Protein AF-D8SI33-F1 (afdb_monomer_lite)

Secondary structure (DSSP, 8-state):
-----------------------------EEEETTEEEEEEEE--SSPPPGGGSPPEEEEE-STT----EEEEEEEEESSSTT-EE-EEEEEEE---TTTS-TTTGGGEEEEEEEETTS-EEEEEEEEEESS-SEEEE-TTT--EEEEE-B--GGG---SSS---S-SEEE-----TTS-TTEEEEEE-GGGGT--SSTTSPPEEEEEEEEE-TT--EEEEEE---EEEEEGGG-SS-S-EEEEEEEESS-TTS-S-------SS------TTTHHHHTT---------------------------S-----------PPPP--HHHHHHHHS-HHHHHHHHHH-TTHHHHHHHHHHHHHHHHHHHHHHHHTS--PPPPPPP----

Foldseek 3Di:
DDDDDDDDDDDPPPPPPPPPPPDPQDDQDFDDDDNFTKTKAFAPDDPDPPLVPFDEFEAEAEPDPDFAKAKEFEFEAAPVPPDDTFAWQAKAWDQQDCLRDPPQQRLQKTWIWTATPVRFIKIKMKGKWFSDFPDWDQDPPPSTIMTMTGTQGLVQFQPPPDRDDGRQKDWDDDDDDVDHRNITIITGHPSQQRRAPDPPDQTKIKIWMWIAHPLRRTFRIHIFRIYGYYYCVPDPDGHGYGYTYIHTYDDSVPDDDDDDDDDPDPPPDPPDPPVVVPPPDDDDDDDDDDDDDDDDDDDDDDPDDPPDDPDDDDDDPDPDLDDQDQPVVVCVVDPPVVVVVVCVVPVCVVVVSSVVSVVVSVVVVVVVVVVVPDPDDPDPPDDDDDD

Radius of gyration: 31.78 Å; chains: 1; bounding box: 147×67×80 Å

pLDDT: mean 70.42, std 22.47, range [24.36, 97.44]

Sequence (387 aa):
MEELGDGDGELGAGDGGNSPIIDPLVQCESRILDDEAEVCCCVATGLPRAIKEQPEARAYKLGKHKCSYNRVKLIIRDALSSSAKLKISETVQIPVGPADVDDRLRESCLKFQVRFTQGNRIDLFILLVYSSPIEDYQEKSTQQQSYKWIPVTRSKCKNSKNPCKGPVLRGLQRFGTQKSPRNLYVAIDEASTHVCPVKGEASTFRFLLAAYDDQRLLLGSTVSSPIRVFCNNDTPLGAASLKIKCDIKGGLQAREKQKRTRTPFADLTNTSEWIKKCSKTTGSCQAKTALPDRVEAPSDDRELRDHVEQQDREPEKSLQRPRFEPFEQLQSLFSPIQIDYLQKQNPDFLYNFVRYSRELYNMYYRDTAKEITRPTAKRPSIPKTEL

Organism: Selaginella moellendorffii (NCBI:txid88036)

Structure (mmCIF, N/CA/C/O backbone):
data_AF-D8SI33-F1
#
_entry.id   AF-D8SI33-F1
#
loop_
_atom_site.group_PDB
_atom_site.id
_atom_site.type_symbol
_atom_site.label_atom_id
_atom_site.label_alt_id
_atom_site.label_comp_id
_atom_site.label_asym_id
_atom_site.label_entity_id
_atom_site.label_seq_id
_atom_site.pdbx_PDB_ins_code
_atom_site.Cartn_x
_atom_site.Cartn_y
_atom_site.Cartn_z
_atom_site.occupancy
_atom_site.B_iso_or_equiv
_atom_site.auth_seq_id
_atom_site.auth_comp_id
_atom_site.auth_asym_id
_atom_site.auth_atom_id
_atom_site.pdbx_PDB_model_num
ATOM 1 N N . MET A 1 1 ? -88.339 17.184 0.937 1.00 36.69 1 MET A N 1
ATOM 2 C CA . MET A 1 1 ? -87.855 17.673 -0.366 1.00 36.69 1 MET A CA 1
ATOM 3 C C . MET A 1 1 ? -86.359 17.504 -0.316 1.00 36.69 1 MET A C 1
ATOM 5 O O . MET A 1 1 ? -85.745 18.144 0.523 1.00 36.69 1 MET A O 1
ATOM 9 N N . GLU A 1 2 ? -85.913 16.331 -0.764 1.00 41.50 2 GLU A N 1
ATOM 10 C CA . GLU A 1 2 ? -85.259 16.136 -2.081 1.00 41.50 2 GLU A CA 1
ATOM 11 C C . GLU A 1 2 ? -83.771 16.497 -1.940 1.00 41.50 2 GLU A C 1
ATOM 13 O O . GLU A 1 2 ? -83.455 17.548 -1.406 1.00 41.50 2 GLU A O 1
ATOM 18 N N . GLU A 1 3 ? -82.785 15.695 -2.312 1.00 48.75 3 GLU A N 1
ATOM 19 C CA . GLU A 1 3 ? -82.727 14.379 -2.938 1.00 48.75 3 GLU A CA 1
ATOM 20 C C . GLU A 1 3 ? -81.323 13.803 -2.670 1.00 48.75 3 GLU A C 1
ATOM 22 O O . GLU A 1 3 ? -80.408 14.506 -2.238 1.00 48.75 3 GLU A O 1
ATOM 27 N N . LEU A 1 4 ? -81.203 12.500 -2.905 1.00 53.31 4 LEU A N 1
ATOM 28 C CA . LEU A 1 4 ? -79.987 11.693 -2.887 1.00 53.31 4 LEU A CA 1
ATOM 29 C C . LEU A 1 4 ? -78.994 12.131 -3.977 1.00 53.31 4 LEU A C 1
ATOM 31 O O . LEU A 1 4 ? -79.394 12.611 -5.033 1.00 53.31 4 LEU A O 1
ATOM 35 N N . GLY A 1 5 ? -77.705 11.880 -3.749 1.00 44.31 5 GLY A N 1
ATOM 36 C CA . GLY A 1 5 ? -76.662 12.051 -4.756 1.00 44.31 5 GLY A CA 1
ATOM 37 C C . GLY A 1 5 ? -75.422 11.236 -4.416 1.00 44.31 5 GLY A C 1
ATOM 38 O O . GLY A 1 5 ? -74.460 11.775 -3.873 1.00 44.31 5 GLY A O 1
ATOM 39 N N . ASP A 1 6 ? -75.494 9.938 -4.714 1.00 44.69 6 ASP A N 1
ATOM 40 C CA . ASP A 1 6 ? -74.359 9.020 -4.778 1.00 44.69 6 ASP A CA 1
ATOM 41 C C . ASP A 1 6 ? -73.343 9.494 -5.829 1.00 44.69 6 ASP A C 1
ATOM 43 O O . ASP A 1 6 ? -73.704 9.918 -6.929 1.00 44.69 6 ASP A O 1
ATOM 47 N N . GLY A 1 7 ? -72.060 9.419 -5.481 1.00 45.28 7 GLY A N 1
ATOM 48 C CA . GLY A 1 7 ? -70.946 9.778 -6.350 1.00 45.28 7 GLY A CA 1
ATOM 49 C C . GLY A 1 7 ? -69.745 8.897 -6.049 1.00 45.28 7 GLY A C 1
ATOM 50 O O . GLY A 1 7 ? -68.891 9.254 -5.238 1.00 45.28 7 GLY A O 1
ATOM 51 N N . ASP A 1 8 ? -69.721 7.739 -6.702 1.00 43.19 8 ASP A N 1
ATOM 52 C CA . ASP A 1 8 ? -68.629 6.774 -6.710 1.00 43.19 8 ASP A CA 1
ATOM 53 C C . ASP A 1 8 ? -67.337 7.418 -7.240 1.00 43.19 8 ASP A C 1
ATOM 55 O O . ASP A 1 8 ? -67.248 7.825 -8.399 1.00 43.19 8 ASP A O 1
ATOM 59 N N . GLY A 1 9 ? -66.323 7.517 -6.377 1.00 41.41 9 GLY A N 1
ATOM 60 C CA . GLY A 1 9 ? -64.979 7.983 -6.715 1.00 41.41 9 GLY A CA 1
ATOM 61 C C . GLY A 1 9 ? -63.957 6.894 -6.416 1.00 41.41 9 GLY A C 1
ATOM 62 O O . GLY A 1 9 ? -63.689 6.589 -5.257 1.00 41.41 9 GLY A O 1
ATOM 63 N N . GLU A 1 10 ? -63.428 6.305 -7.484 1.00 40.69 10 GLU A N 1
ATOM 64 C CA . GLU A 1 10 ? -62.481 5.193 -7.536 1.00 40.69 10 GLU A CA 1
ATOM 65 C C . GLU A 1 10 ? -61.379 5.210 -6.461 1.00 40.69 10 GLU A C 1
ATOM 67 O O . GLU A 1 10 ? -60.611 6.163 -6.304 1.00 40.69 10 GLU A O 1
ATOM 72 N N . LEU A 1 11 ? -61.230 4.061 -5.797 1.00 40.38 11 LEU A N 1
ATOM 73 C CA . LEU A 1 11 ? -60.036 3.673 -5.055 1.00 40.38 11 LEU A CA 1
ATOM 74 C C . LEU A 1 11 ? -58.871 3.491 -6.037 1.00 40.38 11 LEU A C 1
ATOM 76 O O . LEU A 1 11 ? -58.608 2.393 -6.528 1.00 40.38 11 LEU A O 1
ATOM 80 N N . GLY A 1 12 ? -58.149 4.576 -6.303 1.00 35.72 12 GLY A N 1
ATOM 81 C CA . GLY A 1 12 ? -56.822 4.514 -6.894 1.00 35.72 12 GLY A CA 1
ATOM 82 C C . GLY A 1 12 ? -55.883 3.774 -5.946 1.00 35.72 12 GLY A C 1
ATOM 83 O O . GLY A 1 12 ? -55.396 4.343 -4.969 1.00 35.72 12 GLY A O 1
ATOM 84 N N . ALA A 1 13 ? -55.637 2.496 -6.235 1.00 40.00 13 ALA A N 1
ATOM 85 C CA . ALA A 1 13 ? -54.530 1.736 -5.683 1.00 40.00 13 ALA A CA 1
ATOM 86 C C . ALA A 1 13 ? -53.227 2.463 -6.045 1.00 40.00 13 ALA A C 1
ATOM 88 O O . ALA A 1 13 ? -52.686 2.309 -7.138 1.00 40.00 13 ALA A O 1
ATOM 89 N N . GLY A 1 14 ? -52.752 3.307 -5.129 1.00 34.03 14 GLY A N 1
ATOM 90 C CA . GLY A 1 14 ? -51.400 3.834 -5.156 1.00 34.03 14 GLY A CA 1
ATOM 91 C C . GLY A 1 14 ? -50.456 2.664 -4.950 1.00 34.03 14 GLY A C 1
ATOM 92 O O . GLY A 1 14 ? -50.186 2.283 -3.813 1.00 34.03 14 GLY A O 1
ATOM 93 N N . ASP A 1 15 ? -50.032 2.071 -6.063 1.00 35.94 15 ASP A N 1
ATOM 94 C CA . ASP A 1 15 ? -48.964 1.092 -6.136 1.00 35.94 15 ASP A CA 1
ATOM 95 C C . ASP A 1 15 ? -47.768 1.681 -5.389 1.00 35.94 15 ASP A C 1
ATOM 97 O O . ASP A 1 15 ? -47.130 2.649 -5.818 1.00 35.94 15 ASP A O 1
ATOM 101 N N . GLY A 1 16 ? -47.559 1.157 -4.181 1.00 37.44 16 GLY A N 1
ATOM 102 C CA . GLY A 1 16 ? -46.404 1.427 -3.360 1.00 37.44 16 GLY A CA 1
ATOM 103 C C . GLY A 1 16 ? -45.213 0.882 -4.113 1.00 37.44 16 GLY A C 1
ATOM 104 O O . GLY A 1 16 ? -44.809 -0.258 -3.894 1.00 37.44 16 GLY A O 1
ATOM 105 N N . GLY A 1 17 ? -44.682 1.713 -5.010 1.00 30.55 17 GLY A N 1
ATOM 106 C CA . GLY A 1 17 ? -43.427 1.514 -5.695 1.00 30.55 17 GLY A CA 1
ATOM 107 C C . GLY A 1 17 ? -42.336 1.386 -4.649 1.00 30.55 17 GLY A C 1
ATOM 108 O O . GLY A 1 17 ? -41.652 2.353 -4.310 1.00 30.55 17 GLY A O 1
ATOM 109 N N . ASN A 1 18 ? -42.181 0.163 -4.145 1.00 35.03 18 ASN A N 1
ATOM 110 C CA . ASN A 1 18 ? -40.953 -0.373 -3.607 1.00 35.03 18 ASN A CA 1
ATOM 111 C C . ASN A 1 18 ? -39.936 -0.214 -4.730 1.00 35.03 18 ASN A C 1
ATOM 113 O O . ASN A 1 18 ? -39.708 -1.117 -5.534 1.00 35.03 18 ASN A O 1
ATOM 117 N N . SER A 1 19 ? -39.356 0.982 -4.809 1.00 27.83 19 SER A N 1
ATOM 118 C CA . SER A 1 19 ? -38.106 1.186 -5.506 1.00 27.83 19 SER A CA 1
ATOM 119 C C . SER A 1 19 ? -37.176 0.136 -4.916 1.00 27.83 19 SER A C 1
ATOM 121 O O . SER A 1 19 ? -36.944 0.169 -3.701 1.00 27.83 19 SER A O 1
ATOM 123 N N . PRO A 1 20 ? -36.707 -0.848 -5.700 1.00 29.36 20 PRO A N 1
ATOM 124 C CA . PRO A 1 20 ? -35.723 -1.766 -5.182 1.00 29.36 20 PRO A CA 1
ATOM 125 C C . PRO A 1 20 ? -34.568 -0.889 -4.710 1.00 29.36 20 PRO A C 1
ATOM 127 O O . PRO A 1 20 ? -34.072 -0.042 -5.453 1.00 29.36 20 PRO A O 1
ATOM 130 N N . ILE A 1 21 ? -34.191 -1.036 -3.444 1.00 28.52 21 ILE A N 1
ATOM 131 C CA . ILE A 1 21 ? -32.909 -0.552 -2.955 1.00 28.52 21 ILE A CA 1
ATOM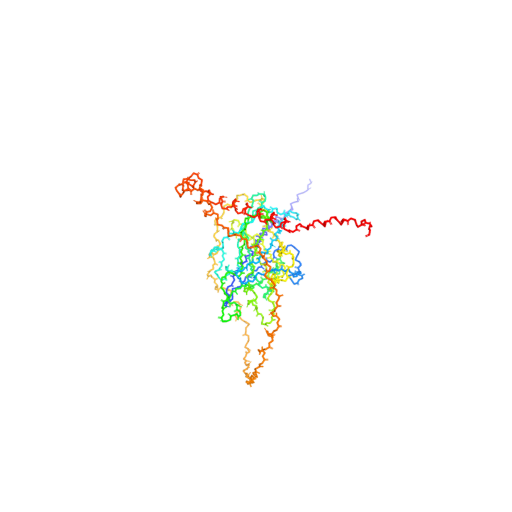 132 C C . ILE A 1 21 ? -31.887 -1.336 -3.780 1.00 28.52 21 ILE A C 1
ATOM 134 O O . ILE A 1 21 ? -31.572 -2.484 -3.474 1.00 28.52 21 ILE A O 1
ATOM 138 N N . ILE A 1 22 ? -31.482 -0.761 -4.913 1.00 24.36 22 ILE A N 1
ATOM 139 C CA . ILE A 1 22 ? -30.443 -1.302 -5.776 1.00 24.36 22 ILE A CA 1
ATOM 140 C C . ILE A 1 22 ? -29.165 -1.167 -4.962 1.00 24.36 22 ILE A C 1
ATOM 142 O O . ILE A 1 22 ? -28.641 -0.070 -4.798 1.00 24.36 22 ILE A O 1
ATOM 146 N N . ASP A 1 23 ? -28.726 -2.284 -4.397 1.00 27.86 23 ASP A N 1
ATOM 147 C CA . ASP A 1 23 ? -27.480 -2.426 -3.657 1.00 27.86 23 ASP A CA 1
ATOM 148 C C . ASP A 1 23 ? -26.321 -2.349 -4.676 1.00 27.86 23 ASP A C 1
ATOM 150 O O . ASP A 1 23 ? -26.126 -3.301 -5.439 1.00 27.86 23 ASP A O 1
ATOM 154 N N . PRO A 1 24 ? -25.547 -1.246 -4.779 1.00 30.61 24 PRO A N 1
ATOM 155 C CA . PRO A 1 24 ? -24.446 -1.156 -5.727 1.00 30.61 24 PRO A CA 1
ATOM 156 C C . PRO A 1 24 ? -23.201 -1.752 -5.061 1.00 30.61 24 PRO A C 1
ATOM 158 O O . PRO A 1 24 ? -22.247 -1.051 -4.707 1.00 30.61 24 PRO A O 1
ATOM 161 N N . LEU A 1 25 ? -23.238 -3.066 -4.834 1.00 30.28 25 LEU A N 1
ATOM 162 C CA . LEU A 1 25 ? -22.103 -3.864 -4.376 1.00 30.28 25 LEU A CA 1
ATOM 163 C C . LEU A 1 25 ? -21.195 -4.155 -5.573 1.00 30.28 25 LEU A C 1
ATOM 165 O O . LEU A 1 25 ? -21.166 -5.260 -6.107 1.00 30.28 25 LEU A O 1
ATOM 169 N N . VAL A 1 26 ? -20.449 -3.141 -6.011 1.00 38.56 26 VAL A N 1
ATOM 170 C CA . VAL A 1 26 ? -19.412 -3.349 -7.021 1.00 38.56 26 VAL A CA 1
ATOM 171 C C . VAL A 1 26 ? -18.182 -3.931 -6.335 1.00 38.56 26 VAL A C 1
ATOM 173 O O . VAL A 1 26 ? -17.494 -3.250 -5.575 1.00 38.56 26 VAL A O 1
ATOM 176 N N . GLN A 1 27 ? -17.939 -5.216 -6.568 1.00 43.91 27 GLN A N 1
ATOM 177 C CA . GLN A 1 27 ? -16.746 -5.914 -6.105 1.00 43.91 27 GLN A CA 1
ATOM 178 C C . GLN A 1 27 ? -15.531 -5.459 -6.931 1.00 43.91 27 GLN A C 1
ATOM 180 O O . GLN A 1 27 ? -15.631 -5.238 -8.138 1.00 43.91 27 GLN A O 1
ATOM 185 N N . CYS A 1 28 ? -14.363 -5.326 -6.297 1.00 40.28 28 CYS A N 1
ATOM 186 C CA . CYS A 1 28 ? -13.104 -5.324 -7.040 1.00 40.28 28 CYS A CA 1
ATOM 187 C C . CYS A 1 28 ? -12.873 -6.751 -7.554 1.00 40.28 28 CYS A C 1
ATOM 189 O O . CYS A 1 28 ? -12.329 -7.586 -6.835 1.00 40.28 28 CYS A O 1
ATOM 191 N N . GLU A 1 29 ? -13.332 -7.049 -8.766 1.00 46.03 29 GLU A N 1
ATOM 192 C CA . GLU A 1 29 ? -13.066 -8.331 -9.415 1.00 46.03 29 GLU A CA 1
ATOM 193 C C . GLU A 1 29 ? -11.641 -8.342 -9.984 1.00 46.03 29 GLU A C 1
ATOM 195 O O . GLU A 1 29 ? -11.238 -7.438 -10.722 1.00 46.03 29 GLU A O 1
ATOM 200 N N . SER A 1 30 ? -10.871 -9.380 -9.662 1.00 41.41 30 SER A N 1
ATOM 201 C CA . SER A 1 30 ? -9.701 -9.753 -10.455 1.00 41.41 30 SER A CA 1
ATOM 202 C C . SER A 1 30 ? -10.163 -10.658 -11.589 1.00 41.41 30 SER A C 1
ATOM 204 O O . SER A 1 30 ? -10.775 -11.697 -11.327 1.00 41.41 30 SER A O 1
ATOM 206 N N . ARG A 1 31 ? -9.867 -10.290 -12.834 1.00 44.94 31 ARG A N 1
ATOM 207 C CA . ARG A 1 31 ? -10.081 -11.159 -13.996 1.00 44.94 31 ARG A CA 1
ATOM 208 C C . ARG A 1 31 ? -8.719 -11.572 -14.538 1.00 44.94 31 ARG A C 1
ATOM 210 O O . ARG A 1 31 ? -7.800 -10.760 -14.608 1.00 44.94 31 ARG A O 1
ATOM 217 N N . ILE A 1 32 ? -8.588 -12.851 -14.870 1.00 44.25 32 ILE A N 1
ATOM 218 C CA . ILE A 1 32 ? -7.414 -13.389 -15.553 1.00 44.25 32 ILE A CA 1
ATOM 219 C C . ILE A 1 32 ? -7.862 -13.636 -16.988 1.00 44.25 32 ILE A C 1
ATOM 221 O O . ILE A 1 32 ? -8.576 -14.600 -17.256 1.00 44.25 32 ILE A O 1
ATOM 225 N N . LEU A 1 33 ? -7.499 -12.726 -17.884 1.00 42.47 33 LEU A N 1
ATOM 226 C CA . LEU A 1 33 ? -7.623 -12.906 -19.325 1.00 42.47 33 LEU A CA 1
ATOM 227 C C . LEU A 1 33 ? -6.188 -12.915 -19.865 1.00 42.47 33 LEU A C 1
ATOM 229 O O . LEU A 1 33 ? -5.422 -12.022 -19.528 1.00 42.47 33 LEU A O 1
ATOM 233 N N . ASP A 1 34 ? -5.822 -13.957 -20.614 1.00 45.81 34 ASP A N 1
ATOM 234 C CA . ASP A 1 34 ? -4.558 -14.080 -21.359 1.00 45.81 34 ASP A CA 1
ATOM 235 C C . ASP A 1 34 ? -3.279 -13.686 -20.591 1.00 45.81 34 ASP A C 1
ATOM 237 O O . ASP A 1 34 ? -2.784 -12.578 -20.740 1.00 45.81 34 ASP A O 1
ATOM 241 N N . ASP A 1 35 ? -2.717 -14.597 -19.781 1.00 57.69 35 ASP A N 1
ATOM 242 C CA . ASP A 1 35 ? -1.429 -14.469 -19.052 1.00 57.69 35 ASP A CA 1
ATOM 243 C C . ASP A 1 35 ? -1.203 -13.212 -18.171 1.00 57.69 35 ASP A C 1
ATOM 245 O O . ASP A 1 35 ? -0.273 -13.188 -17.357 1.00 57.69 35 ASP A O 1
ATOM 249 N N . GLU A 1 36 ? -2.081 -12.210 -18.209 1.00 64.50 36 GLU A N 1
ATOM 250 C CA . GLU A 1 36 ? -2.004 -10.975 -17.444 1.00 64.50 36 GLU A CA 1
ATOM 251 C C . GLU A 1 36 ? -3.084 -10.964 -16.355 1.00 64.50 36 GLU A C 1
ATOM 253 O O . GLU A 1 36 ? -4.279 -11.116 -16.598 1.00 64.50 36 GLU A O 1
ATOM 258 N N . ALA A 1 37 ? -2.660 -10.812 -15.099 1.00 76.06 37 ALA A N 1
ATOM 259 C CA . ALA A 1 37 ? -3.598 -10.607 -14.004 1.00 76.06 37 ALA A CA 1
ATOM 260 C C . ALA A 1 37 ? -4.076 -9.151 -14.039 1.00 76.06 37 ALA A C 1
ATOM 262 O O . ALA A 1 37 ? -3.259 -8.240 -13.914 1.00 76.06 37 ALA A O 1
ATOM 263 N N . GLU A 1 38 ? -5.377 -8.921 -14.187 1.00 82.62 38 GLU A N 1
ATOM 264 C CA . GLU A 1 38 ? -5.967 -7.584 -14.257 1.00 82.62 38 GLU A CA 1
ATOM 265 C C . GLU A 1 38 ? -6.826 -7.326 -13.017 1.00 82.62 38 GLU A C 1
ATOM 267 O O . GLU A 1 38 ? -7.507 -8.222 -12.509 1.00 82.62 38 GLU A O 1
ATOM 272 N N . VAL A 1 39 ? -6.798 -6.090 -12.510 1.00 81.94 39 VAL A N 1
ATOM 273 C CA . VAL A 1 39 ? -7.562 -5.703 -11.316 1.00 81.94 39 VAL A CA 1
ATOM 274 C C . VAL A 1 39 ? -8.510 -4.563 -11.653 1.00 81.94 39 VAL A C 1
ATOM 276 O O . VAL A 1 39 ? -8.079 -3.463 -12.012 1.00 81.94 39 VAL A O 1
ATOM 279 N N . CYS A 1 40 ? -9.808 -4.806 -11.494 1.00 80.12 40 CYS A N 1
ATOM 280 C CA . CYS A 1 40 ? -10.830 -3.777 -11.628 1.00 80.12 40 CYS A CA 1
ATOM 281 C C . CYS A 1 40 ? -10.994 -3.025 -10.302 1.00 80.12 40 CYS A C 1
ATOM 283 O O . CYS A 1 40 ? -11.170 -3.631 -9.246 1.00 80.12 40 CYS A O 1
ATOM 285 N N . CYS A 1 41 ? -10.951 -1.693 -10.349 1.00 76.38 41 CYS A N 1
ATOM 286 C CA . CYS A 1 41 ? -11.211 -0.837 -9.198 1.00 76.38 41 CYS A CA 1
ATOM 287 C C . CYS A 1 41 ? -12.227 0.246 -9.534 1.00 76.38 41 CYS A C 1
ATOM 289 O O . CYS A 1 41 ? -11.981 1.125 -10.362 1.00 76.38 41 CYS A O 1
ATOM 291 N N . CYS A 1 42 ? -13.314 0.256 -8.777 1.00 69.44 42 CYS A N 1
ATOM 292 C CA . CYS A 1 42 ? -14.353 1.270 -8.875 1.00 69.44 42 CYS A CA 1
ATOM 293 C C . CYS A 1 42 ? -14.034 2.375 -7.877 1.00 69.44 42 CYS A C 1
ATOM 295 O O . CYS A 1 42 ? -14.260 2.192 -6.686 1.00 69.44 42 CYS A O 1
ATOM 297 N N . VAL A 1 43 ? -13.459 3.490 -8.325 1.00 67.00 43 VAL A N 1
ATOM 298 C CA . VAL A 1 43 ? -12.950 4.524 -7.414 1.00 67.00 43 VAL A CA 1
ATOM 299 C C . VAL A 1 43 ? -14.128 5.270 -6.789 1.00 67.00 43 VAL A C 1
ATOM 301 O O . VAL A 1 43 ? -14.835 6.009 -7.467 1.00 67.00 43 VAL A O 1
ATOM 304 N N . ALA A 1 44 ? -14.329 5.083 -5.484 1.00 61.12 44 ALA A N 1
ATOM 305 C CA . ALA A 1 44 ? -15.469 5.633 -4.747 1.00 61.12 44 ALA A CA 1
ATOM 306 C C . ALA A 1 44 ? -15.186 6.998 -4.085 1.00 61.12 44 ALA A C 1
ATOM 308 O O . ALA A 1 44 ? -15.954 7.443 -3.235 1.00 61.12 44 ALA A O 1
ATOM 309 N N . THR A 1 45 ? -14.076 7.664 -4.416 1.00 52.34 45 THR A N 1
ATOM 310 C CA . THR A 1 45 ? -13.674 8.898 -3.724 1.00 52.34 45 THR A CA 1
ATOM 311 C C . THR A 1 45 ? -14.575 10.077 -4.086 1.00 52.34 45 THR A C 1
ATOM 313 O O . THR A 1 45 ? -14.747 10.386 -5.266 1.00 52.34 45 THR A O 1
ATOM 316 N N . GLY A 1 46 ? -15.073 10.782 -3.071 1.00 46.75 46 GLY A N 1
ATOM 317 C CA . GLY A 1 46 ? -15.807 12.032 -3.214 1.00 46.75 46 GLY A CA 1
ATOM 318 C C . GLY A 1 46 ? -14.940 13.120 -3.852 1.00 46.75 46 GLY A C 1
ATOM 319 O O . GLY A 1 46 ? -13.810 13.360 -3.423 1.00 46.75 46 GLY A O 1
ATOM 320 N N . LEU A 1 47 ? -15.502 13.761 -4.883 1.00 47.44 47 LEU A N 1
ATOM 321 C CA . LEU A 1 47 ? -14.890 14.768 -5.763 1.00 47.44 47 LEU A CA 1
ATOM 322 C C . LEU A 1 47 ? -13.485 14.375 -6.269 1.00 47.44 47 LEU A C 1
ATOM 324 O O . LEU A 1 47 ? -12.465 14.765 -5.685 1.00 47.44 47 LEU A O 1
ATOM 328 N N . PRO A 1 48 ? -13.409 13.619 -7.378 1.00 46.34 48 PRO A N 1
ATOM 329 C CA . PRO A 1 48 ? -12.143 13.252 -7.983 1.00 46.34 48 PRO A CA 1
ATOM 330 C C . PRO A 1 48 ? -11.469 14.510 -8.538 1.00 46.34 48 PRO A C 1
ATOM 332 O O . PRO A 1 48 ? -12.004 15.177 -9.417 1.00 46.34 48 PRO A O 1
ATOM 335 N N . ARG A 1 49 ? -10.232 14.794 -8.114 1.00 54.53 49 ARG A N 1
ATOM 336 C CA . ARG A 1 49 ? -9.289 15.264 -9.138 1.00 54.53 49 ARG A CA 1
ATOM 337 C C . ARG A 1 49 ? -9.154 14.115 -10.113 1.00 54.53 49 ARG A C 1
ATOM 339 O O . ARG A 1 49 ? -8.954 12.983 -9.649 1.00 54.53 49 ARG A O 1
ATOM 346 N N . ALA A 1 50 ? -9.273 14.384 -11.410 1.00 61.53 50 ALA A N 1
ATOM 347 C CA . ALA A 1 50 ? -9.076 13.341 -12.401 1.00 61.53 50 ALA A CA 1
ATOM 348 C C . ALA A 1 50 ? -7.747 12.641 -12.090 1.00 61.53 50 ALA A C 1
ATOM 350 O O . ALA A 1 50 ? -6.768 13.287 -11.710 1.00 61.53 50 ALA A O 1
ATOM 351 N N . ILE A 1 51 ? -7.701 11.312 -12.196 1.00 71.56 51 ILE A N 1
ATOM 352 C CA . ILE A 1 51 ? -6.487 10.529 -11.907 1.00 71.56 51 ILE A CA 1
ATOM 353 C C . ILE A 1 51 ? -5.272 11.120 -12.642 1.00 71.56 51 ILE A C 1
ATOM 355 O O . ILE A 1 51 ? -4.169 11.163 -12.090 1.00 71.56 51 ILE A O 1
ATOM 359 N N . LYS A 1 52 ? -5.511 11.650 -13.847 1.00 70.38 52 LYS A N 1
ATOM 360 C CA . LYS A 1 52 ? -4.552 12.327 -14.727 1.00 70.38 52 LYS A CA 1
ATOM 361 C C . LYS A 1 52 ? -3.985 13.647 -14.163 1.00 70.38 52 LYS A C 1
ATOM 363 O O . LYS A 1 52 ? -2.890 14.031 -14.541 1.00 70.38 52 LYS A O 1
ATOM 368 N N . GLU A 1 53 ? -4.671 14.310 -13.234 1.00 72.62 53 GLU A N 1
ATOM 369 C CA . GLU A 1 53 ? -4.327 15.645 -12.703 1.00 72.62 53 GLU A CA 1
ATOM 370 C C . GLU A 1 53 ? -3.623 15.612 -11.336 1.00 72.62 53 GLU A C 1
ATOM 372 O O . GLU A 1 53 ? -3.310 16.650 -10.740 1.00 72.62 53 GLU A O 1
ATOM 377 N N . GLN A 1 54 ? -3.413 14.426 -10.766 1.00 78.56 54 GLN A N 1
ATOM 378 C CA . GLN A 1 54 ? -2.773 14.308 -9.461 1.00 78.56 54 GLN A CA 1
ATOM 379 C C . GLN A 1 54 ? -1.259 14.549 -9.579 1.00 78.56 54 GLN A C 1
ATOM 381 O O . GLN A 1 54 ? -0.612 13.911 -10.410 1.00 78.56 54 GLN A O 1
ATOM 386 N N . PRO A 1 55 ? -0.662 15.411 -8.731 1.00 84.56 55 PRO A N 1
ATOM 387 C CA . PRO A 1 55 ? 0.771 15.671 -8.784 1.00 84.56 55 PRO A CA 1
ATOM 388 C C . PRO A 1 55 ? 1.558 14.402 -8.454 1.00 84.56 55 PRO A C 1
ATOM 390 O O . PRO A 1 55 ? 1.160 13.637 -7.567 1.00 84.56 55 PRO A O 1
ATOM 393 N N . GLU A 1 56 ? 2.679 14.206 -9.148 1.00 87.81 56 GLU A N 1
ATOM 394 C CA . GLU A 1 56 ? 3.575 13.071 -8.934 1.00 87.81 56 GLU A CA 1
ATOM 395 C C . GLU A 1 56 ? 4.176 13.116 -7.518 1.00 87.81 56 GLU A C 1
ATOM 397 O O . GLU A 1 56 ? 4.741 14.118 -7.073 1.00 87.81 56 GLU A O 1
ATOM 402 N N . ALA A 1 57 ? 4.046 12.009 -6.798 1.00 88.12 57 ALA A N 1
ATOM 403 C CA . ALA A 1 57 ? 4.693 11.756 -5.528 1.00 88.12 57 ALA A CA 1
ATOM 404 C C . ALA A 1 57 ? 6.033 11.048 -5.755 1.00 88.12 57 ALA A C 1
ATOM 406 O O . ALA A 1 57 ? 6.196 10.231 -6.660 1.00 88.12 57 ALA A O 1
ATOM 407 N N . ARG A 1 58 ? 6.991 11.314 -4.870 1.00 87.94 58 ARG A N 1
ATOM 408 C CA . ARG A 1 58 ? 8.281 10.623 -4.876 1.00 87.94 58 ARG A CA 1
ATOM 409 C C . ARG A 1 58 ? 8.265 9.508 -3.847 1.00 87.94 58 ARG A C 1
ATOM 411 O O . ARG A 1 58 ? 7.860 9.731 -2.707 1.00 87.94 58 ARG A O 1
ATOM 418 N N . ALA A 1 59 ? 8.718 8.333 -4.249 1.00 87.56 59 ALA A N 1
ATOM 419 C CA . ALA A 1 59 ? 9.146 7.267 -3.361 1.00 87.56 59 ALA A CA 1
ATOM 420 C C . ALA A 1 59 ? 10.637 7.027 -3.580 1.00 87.56 59 ALA A C 1
ATOM 422 O O . ALA A 1 59 ? 11.190 7.374 -4.622 1.00 87.56 59 ALA A O 1
ATOM 423 N N . TYR A 1 60 ? 11.290 6.421 -2.603 1.00 85.00 60 TYR A N 1
ATOM 424 C CA . TYR A 1 60 ? 12.704 6.089 -2.716 1.00 85.00 60 TYR A CA 1
ATOM 425 C C . TYR A 1 60 ? 12.867 4.579 -2.791 1.00 85.00 60 TYR A C 1
ATOM 427 O O . TYR A 1 60 ? 11.957 3.847 -2.405 1.00 85.00 60 TYR A O 1
ATOM 435 N N . LYS A 1 61 ? 14.023 4.108 -3.245 1.00 81.56 61 LYS A N 1
ATOM 436 C CA . LYS A 1 61 ? 14.549 2.750 -3.065 1.00 81.56 61 LYS A CA 1
ATOM 437 C C . LYS A 1 61 ? 15.956 2.851 -2.486 1.00 81.56 61 LYS A C 1
ATOM 439 O O . LYS A 1 61 ? 16.678 3.803 -2.775 1.00 81.56 61 LYS A O 1
ATOM 444 N N . LEU A 1 62 ? 16.351 1.895 -1.653 1.00 69.69 62 LEU A N 1
ATOM 445 C CA . LEU A 1 62 ? 17.763 1.747 -1.293 1.00 69.69 62 LEU A CA 1
ATOM 446 C C . LEU A 1 62 ? 18.398 0.746 -2.268 1.00 69.69 62 LEU A C 1
ATOM 448 O O . LEU A 1 62 ? 17.685 -0.061 -2.858 1.00 69.69 62 LEU A O 1
ATOM 452 N N . GLY A 1 63 ? 19.716 0.835 -2.465 1.00 66.50 63 GLY A N 1
ATOM 453 C CA . GLY A 1 63 ? 20.449 -0.099 -3.327 1.00 66.50 63 GLY A CA 1
ATOM 454 C C . GLY A 1 63 ? 20.404 -1.546 -2.820 1.00 66.50 63 GLY A C 1
ATOM 455 O O . GLY A 1 63 ? 19.758 -1.843 -1.812 1.00 66.50 63 GLY A O 1
ATOM 456 N N . LYS A 1 64 ? 21.129 -2.439 -3.505 1.00 65.75 64 LYS A N 1
ATOM 457 C CA . LYS A 1 64 ? 21.093 -3.901 -3.310 1.00 65.75 64 LYS A CA 1
ATOM 458 C C . LYS A 1 64 ? 20.887 -4.330 -1.848 1.00 65.75 64 LYS A C 1
ATOM 460 O O . LYS A 1 64 ? 21.655 -3.972 -0.954 1.00 65.75 64 LYS A O 1
ATOM 465 N N . HIS A 1 65 ? 19.833 -5.121 -1.633 1.00 65.12 65 HIS A N 1
ATOM 466 C CA . HIS A 1 65 ? 19.406 -5.713 -0.352 1.00 65.12 65 HIS A CA 1
ATOM 467 C C . HIS A 1 65 ? 18.907 -4.748 0.729 1.00 65.12 65 HIS A C 1
ATOM 469 O O . HIS A 1 65 ? 18.504 -5.193 1.805 1.00 65.12 65 HIS A O 1
ATOM 475 N N . LYS A 1 66 ? 18.868 -3.442 0.467 1.00 70.62 66 LYS A N 1
ATOM 476 C CA . LYS A 1 66 ? 18.298 -2.460 1.386 1.00 70.62 66 LYS A CA 1
ATOM 477 C C . LYS A 1 66 ? 16.932 -2.014 0.868 1.00 70.62 66 LYS A C 1
ATOM 479 O O . LYS A 1 66 ? 16.687 -1.933 -0.327 1.00 70.62 66 LYS A O 1
ATOM 484 N N . CYS A 1 67 ? 16.022 -1.704 1.782 1.00 70.44 67 CYS A N 1
ATOM 485 C CA . CYS A 1 67 ? 14.682 -1.223 1.455 1.00 70.44 67 CYS A CA 1
ATOM 486 C C . CYS A 1 67 ? 14.489 0.179 2.024 1.00 70.44 67 CYS A C 1
ATOM 488 O O . CYS A 1 67 ? 14.671 0.396 3.225 1.00 70.44 67 CYS A O 1
ATOM 490 N N . SER A 1 68 ? 14.126 1.129 1.170 1.00 75.19 68 SER A N 1
ATOM 491 C CA . SER A 1 68 ? 13.701 2.453 1.618 1.00 75.19 68 SER A CA 1
ATOM 492 C C . SER A 1 68 ? 12.403 2.332 2.409 1.00 75.19 68 SER A C 1
ATOM 494 O O . SER A 1 68 ? 11.577 1.443 2.198 1.00 75.19 68 SER A O 1
ATOM 496 N N . TYR A 1 69 ? 12.223 3.246 3.347 1.00 81.75 69 TYR A N 1
ATOM 497 C CA . TYR A 1 69 ? 11.005 3.340 4.123 1.00 81.75 69 TYR A CA 1
ATOM 498 C C . TYR A 1 69 ? 10.184 4.491 3.549 1.00 81.75 69 TYR A C 1
ATOM 500 O O . TYR A 1 69 ? 10.556 5.653 3.680 1.00 81.75 69 TYR A O 1
ATOM 508 N N . ASN A 1 70 ? 9.066 4.171 2.907 1.00 89.12 70 ASN A N 1
ATOM 509 C CA . ASN A 1 70 ? 8.117 5.162 2.420 1.00 89.12 70 ASN A CA 1
ATOM 510 C C . ASN A 1 70 ? 6.942 5.196 3.400 1.00 89.12 70 ASN A C 1
ATOM 512 O O . ASN A 1 70 ? 6.299 4.179 3.665 1.00 89.12 70 ASN A O 1
ATOM 516 N N . ARG A 1 71 ? 6.699 6.362 3.998 1.00 91.75 71 ARG A N 1
ATOM 517 C CA . ARG A 1 71 ? 5.587 6.586 4.923 1.00 91.75 71 ARG A CA 1
ATOM 518 C C . ARG A 1 71 ? 4.334 6.892 4.116 1.00 91.75 71 ARG A C 1
ATOM 520 O O . ARG A 1 71 ? 4.317 7.865 3.369 1.00 91.75 71 ARG A O 1
ATOM 527 N N . VAL A 1 72 ? 3.266 6.138 4.332 1.00 93.69 72 VAL A N 1
ATOM 528 C CA . VAL A 1 72 ? 1.947 6.397 3.750 1.00 93.69 72 VAL A CA 1
ATOM 529 C C . VAL A 1 72 ? 1.004 6.832 4.865 1.00 93.69 72 VAL A C 1
ATOM 531 O O . VAL A 1 72 ? 0.661 6.066 5.764 1.00 93.69 72 VAL A O 1
ATOM 534 N N . LYS A 1 73 ? 0.597 8.099 4.819 1.00 94.12 73 LYS A N 1
ATOM 535 C CA . LYS A 1 73 ? -0.395 8.670 5.724 1.00 94.12 73 LYS A CA 1
ATOM 536 C C . LYS A 1 73 ? -1.787 8.446 5.147 1.00 94.12 73 LYS A C 1
ATOM 538 O O . LYS A 1 73 ? -2.124 9.018 4.109 1.00 94.12 73 LYS A O 1
ATOM 543 N N . LEU A 1 74 ? -2.591 7.661 5.851 1.00 93.50 74 LEU A N 1
ATOM 544 C CA . LEU A 1 74 ? -3.987 7.429 5.507 1.00 93.50 74 LEU A CA 1
ATOM 545 C C . LEU A 1 74 ? -4.881 8.545 6.050 1.00 93.50 74 LEU A C 1
ATOM 547 O O . LEU A 1 74 ? -4.693 9.040 7.164 1.00 93.50 74 LEU A O 1
ATOM 551 N N . ILE A 1 75 ? -5.865 8.935 5.250 1.00 92.56 75 ILE A N 1
ATOM 552 C CA . ILE A 1 75 ? -6.963 9.811 5.647 1.00 92.56 75 ILE A CA 1
ATOM 553 C C . ILE A 1 75 ? -8.243 9.092 5.245 1.00 92.56 75 ILE A C 1
ATOM 555 O O . ILE A 1 75 ? -8.583 9.069 4.066 1.00 92.56 75 ILE A O 1
ATOM 559 N N . ILE A 1 76 ? -8.921 8.501 6.225 1.00 91.12 76 ILE A N 1
ATOM 560 C CA . ILE A 1 76 ? -10.172 7.780 6.002 1.00 91.12 76 ILE A CA 1
ATOM 561 C C . ILE A 1 76 ? -11.329 8.681 6.426 1.00 91.12 76 ILE A C 1
ATOM 563 O O . ILE A 1 76 ? -11.292 9.275 7.512 1.00 91.12 76 ILE A O 1
ATOM 567 N N . ARG A 1 77 ? -12.325 8.824 5.557 1.00 89.56 77 ARG A N 1
ATOM 568 C CA . ARG A 1 77 ? -13.560 9.561 5.838 1.00 89.56 77 ARG A CA 1
ATOM 569 C C . ARG A 1 77 ? -14.744 8.630 5.676 1.00 89.56 77 ARG A C 1
ATOM 571 O O . ARG A 1 77 ? -14.731 7.765 4.809 1.00 89.56 77 ARG A O 1
ATOM 578 N N . ASP A 1 78 ? -15.751 8.839 6.499 1.00 86.75 78 ASP A N 1
ATOM 579 C CA . ASP A 1 78 ? -17.055 8.227 6.294 1.00 86.75 78 ASP A CA 1
ATOM 580 C C . ASP A 1 78 ? -17.809 9.038 5.231 1.00 86.75 78 ASP A C 1
ATOM 582 O O . ASP A 1 78 ? -17.987 10.245 5.387 1.00 86.75 78 ASP A O 1
ATOM 586 N N . ALA A 1 79 ? -18.208 8.398 4.133 1.00 78.31 79 ALA A N 1
ATOM 587 C CA . ALA A 1 79 ? -18.919 9.052 3.038 1.00 78.31 79 ALA A CA 1
ATOM 588 C C . ALA A 1 79 ? -20.317 9.545 3.453 1.00 78.31 79 ALA A C 1
ATOM 590 O O . ALA A 1 79 ? -20.820 10.503 2.869 1.00 78.31 79 ALA A O 1
ATOM 591 N N . LEU A 1 80 ? -20.933 8.923 4.467 1.00 73.75 80 LEU A N 1
ATOM 592 C CA . LEU A 1 80 ? -22.251 9.312 4.983 1.00 73.75 80 LEU A CA 1
ATOM 593 C C . LEU A 1 80 ? -22.158 10.474 5.975 1.00 73.75 80 LEU A C 1
ATOM 595 O O . LEU A 1 80 ? -23.102 11.247 6.128 1.00 73.75 80 LEU A O 1
ATOM 599 N N . SER A 1 81 ? -21.013 10.621 6.640 1.00 71.88 81 SER A N 1
ATOM 600 C CA . SER A 1 81 ? -20.753 11.726 7.555 1.00 71.88 81 SER A CA 1
ATOM 601 C C . SER A 1 81 ? -19.853 12.745 6.871 1.00 71.88 81 SER A C 1
ATOM 603 O O . SER A 1 81 ? -18.627 12.676 6.953 1.00 71.88 81 SER A O 1
ATOM 605 N N . SER A 1 82 ? -20.477 13.733 6.228 1.00 58.78 82 SER A N 1
ATOM 606 C CA . SER A 1 82 ? -19.854 14.790 5.412 1.00 58.78 82 SER A CA 1
ATOM 607 C C . SER A 1 82 ? -18.674 15.543 6.060 1.00 58.78 82 SER A C 1
ATOM 609 O O . SER A 1 82 ? -17.962 16.273 5.372 1.00 58.78 82 SER A O 1
ATOM 611 N N . SER A 1 83 ? -18.405 15.353 7.359 1.00 56.25 83 SER A N 1
ATOM 612 C CA . SER A 1 83 ? -17.315 16.012 8.093 1.00 56.25 83 SER A CA 1
ATOM 613 C C . SER A 1 83 ? -16.435 15.094 8.961 1.00 56.25 83 SER A C 1
ATOM 615 O O . SER A 1 83 ? -15.376 15.535 9.427 1.00 56.25 83 SER A O 1
ATOM 617 N N . ALA A 1 84 ? -16.797 13.827 9.198 1.00 71.25 84 ALA A N 1
ATOM 618 C CA . ALA A 1 84 ? -16.096 13.004 10.186 1.00 71.25 84 ALA A CA 1
ATOM 619 C C . ALA A 1 84 ? -14.877 12.283 9.585 1.00 71.25 84 ALA A C 1
ATOM 621 O O . ALA A 1 84 ? -14.958 11.200 9.005 1.00 71.25 84 ALA A O 1
ATOM 622 N N . LYS A 1 85 ? -13.688 12.872 9.770 1.00 82.44 85 LYS A N 1
ATOM 623 C CA . LYS A 1 85 ? -12.425 12.135 9.602 1.00 82.44 85 LYS A CA 1
ATOM 624 C C . LYS A 1 85 ? -12.327 11.069 10.687 1.00 82.44 85 LYS A C 1
ATOM 626 O O . LYS A 1 85 ? -12.262 11.401 11.874 1.00 82.44 85 LYS A O 1
ATOM 631 N N . LEU A 1 86 ? -12.227 9.811 10.278 1.00 88.81 86 LEU A N 1
ATOM 632 C CA . LEU A 1 86 ? -12.024 8.709 11.206 1.00 88.81 86 LEU A CA 1
ATOM 633 C C . LEU A 1 86 ? -10.595 8.761 11.752 1.00 88.81 86 LEU A C 1
ATOM 635 O O . LEU A 1 86 ? -9.609 8.812 11.009 1.00 88.81 86 LEU A O 1
ATOM 639 N N . LYS A 1 87 ? -10.472 8.794 13.081 1.00 92.06 87 LYS A N 1
ATOM 640 C CA . LYS A 1 87 ? -9.173 8.836 13.757 1.00 92.06 87 LYS A CA 1
ATOM 641 C C . LYS A 1 87 ? -8.605 7.424 13.834 1.00 92.06 87 LYS A C 1
ATOM 643 O O . LYS A 1 87 ? -9.129 6.578 14.549 1.00 92.06 87 LYS A O 1
ATOM 648 N N . ILE A 1 88 ? -7.512 7.194 13.115 1.00 93.81 88 ILE A N 1
ATOM 649 C CA . ILE A 1 88 ? -6.751 5.943 13.170 1.00 93.81 88 ILE A CA 1
ATOM 650 C C . ILE A 1 88 ? -5.951 5.917 14.475 1.00 93.81 88 ILE A C 1
ATOM 652 O O . ILE A 1 88 ? -5.228 6.873 14.777 1.00 93.81 88 ILE A O 1
ATOM 656 N N . SER A 1 89 ? -6.084 4.842 15.248 1.00 94.00 89 SER A N 1
ATOM 657 C CA . SER A 1 89 ? -5.264 4.574 16.432 1.00 94.00 89 SER A CA 1
ATOM 658 C C . SER A 1 89 ? -3.991 3.828 16.039 1.00 94.00 89 SER A C 1
ATOM 660 O O . SER A 1 89 ? -2.894 4.247 16.414 1.00 94.00 89 SER A O 1
ATOM 662 N N . GLU A 1 90 ? -4.138 2.790 15.219 1.00 93.62 90 GLU A N 1
ATOM 663 C CA . GLU A 1 90 ? -3.080 1.846 14.884 1.00 93.62 90 GLU A CA 1
ATOM 664 C C . GLU A 1 90 ? -3.288 1.250 13.485 1.00 93.62 90 GLU A C 1
ATOM 666 O O . GLU A 1 90 ? -4.412 1.082 13.012 1.00 93.62 90 GLU A O 1
ATOM 671 N N . THR A 1 91 ? -2.183 0.919 12.827 1.00 93.69 91 THR A N 1
ATOM 672 C CA . THR A 1 91 ? -2.143 0.154 11.585 1.00 93.69 91 THR A CA 1
ATOM 673 C C . THR A 1 91 ? -1.141 -0.979 11.746 1.00 93.69 91 THR A C 1
ATOM 675 O O . THR A 1 91 ? 0.026 -0.744 12.064 1.00 93.69 91 THR A O 1
ATOM 678 N N . VAL A 1 92 ? -1.599 -2.211 11.543 1.00 93.00 92 VAL A N 1
ATOM 679 C CA . VAL A 1 92 ? -0.785 -3.418 11.705 1.00 93.00 92 VAL A CA 1
ATOM 680 C C . VAL A 1 92 ? -0.768 -4.157 10.384 1.00 93.00 92 VAL A C 1
ATOM 682 O O . VAL A 1 92 ? -1.819 -4.479 9.840 1.00 93.00 92 VAL A O 1
ATOM 685 N N . GLN A 1 93 ? 0.421 -4.416 9.848 1.00 93.62 93 GLN A N 1
ATOM 686 C CA . GLN A 1 93 ? 0.533 -5.288 8.687 1.00 93.62 93 GLN A CA 1
ATOM 687 C C . GLN A 1 93 ? 0.176 -6.714 9.104 1.00 93.62 93 GLN A C 1
ATOM 689 O O . GLN A 1 93 ? 0.693 -7.215 10.101 1.00 93.62 93 GLN A O 1
ATOM 694 N N . ILE A 1 94 ? -0.662 -7.366 8.310 1.00 93.50 94 ILE A N 1
ATOM 695 C CA . ILE A 1 94 ? -0.994 -8.779 8.464 1.00 93.50 94 ILE A CA 1
ATOM 696 C C . ILE A 1 94 ? -0.630 -9.528 7.175 1.00 93.50 94 ILE A C 1
ATOM 698 O O . ILE A 1 94 ? -0.588 -8.916 6.103 1.00 93.50 94 ILE A O 1
ATOM 702 N N . PRO A 1 95 ? -0.304 -10.829 7.250 1.00 92.19 95 PRO A N 1
ATOM 703 C CA . PRO A 1 95 ? -0.027 -11.622 6.058 1.00 92.19 95 PRO A CA 1
ATOM 704 C C . PRO A 1 95 ? -1.220 -11.627 5.094 1.00 92.19 95 PRO A C 1
ATOM 706 O O . PRO A 1 95 ? -2.371 -11.658 5.525 1.00 92.19 95 PRO A O 1
ATOM 709 N N . VAL A 1 96 ? -0.933 -11.613 3.792 1.00 91.38 96 VAL A N 1
ATOM 710 C CA . VAL A 1 96 ? -1.941 -11.830 2.744 1.00 91.38 96 VAL A CA 1
ATOM 711 C C . VAL A 1 96 ? -2.112 -13.339 2.583 1.00 91.38 96 VAL A C 1
ATOM 713 O O . VAL A 1 96 ? -1.162 -14.022 2.195 1.00 91.38 96 VAL A O 1
ATOM 716 N N . GLY A 1 97 ? -3.288 -13.870 2.919 1.00 87.12 97 GLY A N 1
ATOM 717 C CA . GLY A 1 97 ? -3.576 -15.297 2.786 1.00 87.12 97 GLY A CA 1
ATOM 718 C C . GLY A 1 97 ? -3.951 -15.699 1.350 1.00 87.12 97 GLY A C 1
ATOM 719 O O . GLY A 1 97 ? -4.405 -14.852 0.581 1.00 87.12 97 GLY A O 1
ATOM 720 N N . PRO A 1 98 ? -3.851 -16.994 0.987 1.00 86.31 98 PRO A N 1
ATOM 721 C CA . PRO A 1 98 ? -4.327 -17.502 -0.309 1.00 86.31 98 PRO A CA 1
ATOM 722 C C . PRO A 1 98 ? -5.826 -17.263 -0.545 1.00 86.31 98 PRO A C 1
ATOM 724 O O . PRO A 1 98 ? -6.264 -17.087 -1.670 1.00 86.31 98 PRO A O 1
ATOM 727 N N . ALA A 1 99 ? -6.617 -17.223 0.532 1.00 86.00 99 ALA A N 1
ATOM 728 C CA . ALA A 1 99 ? -8.052 -16.942 0.479 1.00 86.00 99 ALA A CA 1
ATOM 729 C C . ALA A 1 99 ? -8.391 -15.439 0.441 1.00 86.00 99 ALA A C 1
ATOM 731 O O . ALA A 1 99 ? -9.570 -15.085 0.497 1.00 86.00 99 ALA A O 1
ATOM 732 N N . ASP A 1 100 ? -7.385 -14.558 0.467 1.00 87.81 100 ASP A N 1
ATOM 733 C CA . ASP A 1 100 ? -7.585 -13.111 0.379 1.00 87.81 100 ASP A CA 1
ATOM 734 C C . ASP A 1 100 ? -7.347 -12.597 -1.050 1.00 87.81 100 ASP A C 1
ATOM 736 O O . ASP A 1 100 ? -8.095 -11.747 -1.524 1.00 87.81 100 ASP A O 1
ATOM 740 N N . VAL A 1 101 ? -6.281 -13.065 -1.712 1.00 87.06 101 VAL A N 1
ATOM 741 C CA . VAL A 1 101 ? -5.807 -12.541 -3.002 1.00 87.06 101 VAL A CA 1
ATOM 742 C C . VAL A 1 101 ? -5.163 -13.664 -3.816 1.00 87.06 101 VAL A C 1
ATOM 744 O O . VAL A 1 101 ? -4.408 -14.461 -3.257 1.00 87.06 101 VAL A O 1
ATOM 747 N N . ASP A 1 102 ? -5.410 -13.673 -5.131 1.00 87.50 102 ASP A N 1
ATOM 748 C CA . ASP A 1 102 ? -4.798 -14.612 -6.080 1.00 87.50 102 ASP A CA 1
ATOM 749 C C . ASP A 1 102 ? -3.265 -14.627 -5.987 1.00 87.50 102 ASP A C 1
ATOM 751 O O . ASP A 1 102 ? -2.607 -13.592 -5.826 1.00 87.50 102 ASP A O 1
ATOM 755 N N . ASP A 1 103 ? -2.691 -15.818 -6.139 1.00 85.62 103 ASP A N 1
ATOM 756 C CA . ASP A 1 103 ? -1.265 -16.082 -5.996 1.00 85.62 103 ASP A CA 1
ATOM 757 C C . ASP A 1 103 ? -0.378 -15.166 -6.851 1.00 85.62 103 ASP A C 1
ATOM 759 O O . ASP A 1 103 ? 0.687 -14.747 -6.379 1.00 85.62 103 ASP A O 1
ATOM 763 N N . ARG A 1 104 ? -0.831 -14.799 -8.057 1.00 85.00 104 ARG A N 1
ATOM 764 C CA . ARG A 1 104 ? -0.117 -13.926 -9.007 1.00 85.00 104 ARG A CA 1
ATOM 765 C C . ARG A 1 104 ? -0.053 -12.471 -8.543 1.00 85.00 104 ARG A C 1
ATOM 767 O O . ARG A 1 104 ? 0.849 -11.738 -8.937 1.00 85.00 104 ARG A O 1
ATOM 774 N N . LEU A 1 105 ? -0.996 -12.048 -7.703 1.00 87.88 105 LEU A N 1
ATOM 775 C CA . LEU A 1 105 ? -1.117 -10.674 -7.209 1.00 87.88 105 LEU A CA 1
ATOM 776 C C . LEU A 1 105 ? -0.421 -10.466 -5.858 1.00 87.88 105 LEU A C 1
ATOM 778 O O . LEU A 1 105 ? -0.141 -9.327 -5.471 1.00 87.88 105 LEU A O 1
ATOM 782 N N . ARG A 1 106 ? -0.124 -11.550 -5.127 1.00 89.06 106 ARG A N 1
ATOM 783 C CA . ARG A 1 106 ? 0.412 -11.483 -3.756 1.00 89.06 106 ARG A CA 1
ATOM 784 C C . ARG A 1 106 ? 1.724 -10.712 -3.651 1.00 89.06 106 ARG A C 1
ATOM 786 O O . ARG A 1 106 ? 1.930 -10.011 -2.667 1.00 89.06 106 ARG A O 1
ATOM 793 N N . GLU A 1 107 ? 2.605 -10.792 -4.647 1.00 89.94 107 GLU A N 1
ATOM 794 C CA . GLU A 1 107 ? 3.894 -10.084 -4.600 1.00 89.94 107 GLU A CA 1
ATOM 795 C C . GLU A 1 107 ? 3.781 -8.557 -4.733 1.00 89.94 107 GLU A C 1
ATOM 797 O O . GLU A 1 107 ? 4.701 -7.829 -4.340 1.00 89.94 107 GLU A O 1
ATOM 802 N N . SER A 1 108 ? 2.659 -8.078 -5.269 1.00 91.56 108 SER A N 1
ATOM 803 C CA . SER A 1 108 ? 2.335 -6.661 -5.435 1.00 91.56 108 SER A CA 1
ATOM 804 C C . SER A 1 108 ? 1.395 -6.161 -4.341 1.00 91.56 108 SER A C 1
ATOM 806 O O . SER A 1 108 ? 1.068 -4.976 -4.340 1.00 91.56 108 SER A O 1
ATOM 808 N N . CYS A 1 109 ? 0.948 -7.035 -3.435 1.00 94.25 109 CYS A N 1
ATOM 809 C CA . CYS A 1 109 ? -0.133 -6.770 -2.498 1.00 94.25 109 CYS A CA 1
ATOM 810 C C . CYS A 1 109 ? 0.345 -6.772 -1.040 1.00 94.25 109 CYS A C 1
ATOM 812 O O . CYS A 1 109 ? 1.116 -7.624 -0.607 1.00 94.25 109 CYS A O 1
ATOM 814 N N . LEU A 1 110 ? -0.175 -5.838 -0.248 1.00 95.69 110 LEU A N 1
ATOM 815 C CA . LEU A 1 110 ? -0.064 -5.822 1.207 1.00 95.69 110 LEU A CA 1
ATOM 816 C C . LEU A 1 110 ? -1.447 -5.765 1.838 1.00 95.69 110 LEU A C 1
ATOM 818 O O . LEU A 1 110 ? -2.341 -5.107 1.312 1.00 95.69 110 LEU A O 1
ATOM 822 N N . LYS A 1 111 ? -1.581 -6.391 3.008 1.00 96.06 111 LYS A N 1
ATOM 823 C CA . LYS A 1 111 ? -2.771 -6.310 3.851 1.00 96.06 111 LYS A CA 1
ATOM 824 C C . LYS A 1 111 ? -2.413 -5.649 5.179 1.00 96.06 111 LYS A C 1
ATOM 826 O O . LYS A 1 111 ? -1.413 -5.988 5.815 1.00 96.06 111 LYS A O 1
ATOM 831 N N . PHE A 1 112 ? -3.223 -4.686 5.592 1.00 96.06 112 PHE A N 1
ATOM 832 C CA . PHE A 1 112 ? -3.108 -4.010 6.875 1.00 96.06 112 PHE A CA 1
ATOM 833 C C . PHE A 1 112 ? -4.442 -4.070 7.601 1.00 96.06 112 PHE A C 1
ATOM 835 O O . PHE A 1 112 ? -5.467 -3.719 7.032 1.00 96.06 112 PHE A O 1
ATOM 842 N N . GLN A 1 113 ? -4.423 -4.428 8.877 1.00 95.62 113 GLN A N 1
ATOM 843 C CA . GLN A 1 113 ? -5.543 -4.175 9.766 1.00 95.62 113 GLN A CA 1
ATOM 844 C C . GLN A 1 113 ? -5.420 -2.745 10.297 1.00 95.62 113 GLN A C 1
ATOM 846 O O . GLN A 1 113 ? -4.429 -2.390 10.944 1.00 95.62 113 GLN A O 1
ATOM 851 N N . VAL A 1 114 ? -6.417 -1.912 10.015 1.00 95.50 114 VAL A N 1
ATOM 852 C CA . VAL A 1 114 ? -6.485 -0.526 10.488 1.00 95.50 114 VAL A CA 1
ATOM 853 C C . VAL A 1 114 ? -7.486 -0.460 11.626 1.00 95.50 114 VAL A C 1
ATOM 855 O O . VAL A 1 114 ? -8.650 -0.812 11.453 1.00 95.50 114 VAL A O 1
ATOM 858 N N . ARG A 1 115 ? -7.039 0.010 12.789 1.00 94.94 115 ARG A N 1
ATOM 859 C CA . ARG A 1 115 ? -7.879 0.224 13.968 1.00 94.94 115 ARG A CA 1
ATOM 860 C C . ARG A 1 115 ? -8.146 1.708 14.146 1.00 94.94 115 ARG A C 1
ATOM 862 O O . ARG A 1 115 ? -7.253 2.549 14.005 1.00 94.94 115 ARG A O 1
ATOM 869 N N . PHE A 1 116 ? -9.386 2.031 14.474 1.00 93.25 116 PHE A N 1
ATOM 870 C CA . PHE A 1 116 ? -9.812 3.385 14.788 1.00 93.25 116 PHE A CA 1
ATOM 871 C C . PHE A 1 116 ? -9.832 3.600 16.302 1.00 93.25 116 PHE A C 1
ATOM 873 O O . PHE A 1 116 ? -9.949 2.663 17.088 1.00 93.25 116 PHE A O 1
ATOM 880 N N . THR A 1 117 ? -9.762 4.857 16.740 1.00 91.44 117 THR A N 1
ATOM 881 C CA . THR A 1 117 ? -9.855 5.205 18.171 1.00 91.44 117 THR A CA 1
ATOM 882 C C . THR A 1 117 ? -11.206 4.843 18.788 1.00 91.44 117 THR A C 1
ATOM 884 O O . THR A 1 117 ? -11.328 4.812 20.001 1.00 91.44 117 THR A O 1
ATOM 887 N N . GLN A 1 118 ? -12.215 4.599 17.952 1.00 87.19 118 GLN A N 1
ATOM 888 C CA . GLN A 1 118 ? -13.566 4.200 18.344 1.00 87.19 118 GLN A CA 1
ATOM 889 C C . GLN A 1 118 ? -13.700 2.676 18.539 1.00 87.19 118 GLN A C 1
ATOM 891 O O . GLN A 1 118 ? -14.802 2.196 18.751 1.00 87.19 118 GLN A O 1
ATOM 896 N N . GLY A 1 119 ? -12.613 1.904 18.416 1.00 86.62 119 GLY A N 1
ATOM 897 C CA . GLY A 1 119 ? -12.618 0.441 18.562 1.00 86.62 119 GLY A CA 1
ATOM 898 C C . GLY A 1 119 ? -12.908 -0.325 17.268 1.00 86.62 119 GLY A C 1
ATOM 899 O O . GLY A 1 119 ? -12.467 -1.462 17.123 1.00 86.62 119 GLY A O 1
ATOM 900 N N . ASN A 1 120 ? -13.557 0.316 16.293 1.00 89.62 120 ASN A N 1
ATOM 901 C CA . ASN A 1 120 ? -13.797 -0.267 14.973 1.00 89.62 120 ASN A CA 1
ATOM 902 C C . ASN A 1 120 ? -12.491 -0.597 14.242 1.00 89.62 120 ASN A C 1
ATOM 904 O O . ASN A 1 120 ? -11.471 0.085 14.406 1.00 89.62 120 ASN A O 1
ATOM 908 N N . ARG A 1 121 ? -12.548 -1.607 13.374 1.00 93.50 121 ARG A N 1
ATOM 909 C CA . ARG A 1 121 ? -11.428 -2.031 12.534 1.00 93.50 121 ARG A CA 1
ATOM 910 C C . ARG A 1 121 ? -11.881 -2.306 11.107 1.00 93.50 121 ARG A C 1
ATOM 912 O O . ARG A 1 121 ? -13.052 -2.584 10.873 1.00 93.50 121 ARG A O 1
ATOM 919 N N . ILE A 1 122 ? -10.937 -2.207 10.184 1.00 95.12 122 ILE A N 1
ATOM 920 C CA . ILE A 1 122 ? -11.106 -2.580 8.780 1.00 95.12 122 ILE A CA 1
ATOM 921 C C . ILE A 1 122 ? -9.856 -3.309 8.294 1.00 95.12 122 ILE A C 1
ATOM 923 O O . ILE A 1 122 ? -8.747 -3.051 8.783 1.00 95.12 122 ILE A O 1
ATOM 927 N N . ASP A 1 123 ? -10.035 -4.158 7.293 1.00 95.62 123 ASP A N 1
ATOM 928 C CA . ASP A 1 123 ? -8.948 -4.740 6.520 1.00 95.62 123 ASP A CA 1
ATOM 929 C C . ASP A 1 123 ? -8.678 -3.867 5.290 1.00 95.62 123 ASP A C 1
ATOM 931 O O . ASP A 1 123 ? -9.571 -3.514 4.523 1.00 95.62 123 ASP A O 1
ATOM 935 N N . LEU A 1 124 ? -7.420 -3.493 5.105 1.00 96.19 124 LEU A N 1
ATOM 936 C CA . LEU A 1 124 ? -6.962 -2.604 4.052 1.00 96.19 124 LEU A CA 1
ATOM 937 C C . LEU A 1 124 ? -5.995 -3.346 3.139 1.00 96.19 124 LEU A C 1
ATOM 939 O O . LEU A 1 124 ? -4.902 -3.724 3.563 1.00 96.19 124 LEU A O 1
ATOM 943 N N . PHE A 1 125 ? -6.364 -3.487 1.875 1.00 96.06 125 PHE A N 1
ATOM 944 C CA . PHE A 1 125 ? -5.504 -4.036 0.837 1.00 96.06 125 PHE A CA 1
ATOM 945 C C . PHE A 1 125 ? -4.858 -2.910 0.045 1.00 96.06 125 PHE A C 1
ATOM 947 O O . PHE A 1 125 ? -5.512 -1.925 -0.302 1.00 96.06 125 PHE A O 1
ATOM 954 N N . ILE A 1 126 ? -3.566 -3.056 -0.230 1.00 95.62 126 ILE A N 1
ATOM 955 C CA . ILE A 1 126 ? -2.784 -2.129 -1.044 1.00 95.62 126 ILE A CA 1
ATOM 956 C C . ILE A 1 126 ? -2.073 -2.922 -2.120 1.00 95.62 126 ILE A C 1
ATOM 958 O O . ILE A 1 126 ? -1.211 -3.735 -1.801 1.00 95.62 126 ILE A O 1
ATOM 962 N N . LEU A 1 127 ? -2.387 -2.627 -3.375 1.00 94.56 127 LEU A N 1
ATOM 963 C CA . LEU A 1 127 ? -1.691 -3.161 -4.533 1.00 94.56 127 LEU A CA 1
ATOM 964 C C . LEU A 1 127 ? -0.809 -2.090 -5.171 1.00 94.56 127 LEU A C 1
ATOM 966 O O . LEU A 1 127 ? -1.215 -0.937 -5.323 1.00 94.56 127 LEU A O 1
ATOM 970 N N . LEU A 1 128 ? 0.399 -2.477 -5.568 1.00 93.62 128 LEU A N 1
ATOM 971 C CA . LEU A 1 128 ? 1.239 -1.676 -6.449 1.00 93.62 128 LEU A CA 1
ATOM 972 C C . LEU A 1 128 ? 0.830 -1.939 -7.903 1.00 93.62 128 LEU A C 1
ATOM 974 O O . LEU A 1 128 ? 0.969 -3.057 -8.398 1.00 93.62 128 LEU A O 1
ATOM 978 N N . VAL A 1 129 ? 0.353 -0.900 -8.582 1.00 92.25 129 VAL A N 1
ATOM 979 C CA . VAL A 1 129 ? -0.084 -0.937 -9.986 1.00 92.25 129 VAL A CA 1
ATOM 980 C C . VAL A 1 129 ? 0.707 0.074 -10.818 1.00 92.25 129 VAL A C 1
ATOM 982 O O . VAL A 1 129 ? 1.342 0.977 -10.263 1.00 92.25 129 VAL A O 1
ATOM 985 N N . TYR A 1 130 ? 0.685 -0.053 -12.143 1.00 90.31 130 TYR A N 1
ATOM 986 C CA . TYR A 1 130 ? 1.230 0.983 -13.028 1.00 90.31 130 TYR A CA 1
ATOM 987 C C . TYR A 1 130 ? 0.427 2.286 -12.941 1.00 90.31 130 TYR A C 1
ATOM 989 O O . TYR A 1 130 ? -0.727 2.298 -12.521 1.00 90.31 130 TYR A O 1
ATOM 997 N N . SER A 1 131 ? 1.056 3.413 -13.278 1.00 89.25 131 SER A N 1
ATOM 998 C CA . SER A 1 131 ? 0.477 4.748 -13.064 1.00 89.25 131 SER A CA 1
ATOM 999 C C . SER A 1 131 ? -0.745 5.070 -13.920 1.00 89.25 131 SER A C 1
ATOM 1001 O O . SER A 1 131 ? -1.559 5.901 -13.501 1.00 89.25 131 SER A O 1
ATOM 1003 N N . SER A 1 132 ? -0.876 4.426 -15.075 1.00 86.75 132 SER A N 1
ATOM 1004 C CA . SER A 1 132 ? -1.992 4.602 -15.999 1.00 86.75 132 SER A CA 1
ATOM 1005 C C . SER A 1 132 ? -2.878 3.356 -15.992 1.00 86.75 132 SER A C 1
ATOM 1007 O O . SER A 1 132 ? -2.345 2.247 -16.086 1.00 86.75 132 SER A O 1
ATOM 1009 N N . PRO A 1 133 ? -4.207 3.516 -15.883 1.00 86.81 133 PRO A N 1
ATOM 1010 C CA . PRO A 1 133 ? -5.131 2.411 -16.097 1.00 86.81 133 PRO A CA 1
ATOM 1011 C C . PRO A 1 133 ? -5.116 1.997 -17.577 1.00 86.81 133 PRO A C 1
ATOM 1013 O O . PRO A 1 133 ? -4.829 2.823 -18.444 1.00 86.81 133 PRO A O 1
ATOM 1016 N N . ILE A 1 134 ? -5.425 0.729 -17.855 1.00 84.69 134 ILE A N 1
ATOM 1017 C CA . ILE A 1 134 ? -5.566 0.201 -19.225 1.00 84.69 134 ILE A CA 1
ATOM 1018 C C . ILE A 1 134 ? -6.835 0.759 -19.860 1.00 84.69 134 ILE A C 1
ATOM 1020 O O . ILE A 1 134 ? -6.834 1.209 -20.999 1.00 84.69 134 ILE A O 1
ATOM 1024 N N . GLU A 1 135 ? -7.918 0.711 -19.089 1.00 80.81 135 GLU A N 1
ATOM 1025 C CA . GLU A 1 135 ? -9.262 1.039 -19.533 1.00 80.81 135 GLU A CA 1
ATOM 1026 C C . GLU A 1 135 ? -9.953 1.851 -18.438 1.00 80.81 135 GLU A C 1
ATOM 1028 O O . GLU A 1 135 ? -9.761 1.611 -17.235 1.00 80.81 135 GLU A O 1
ATOM 1033 N N . ASP A 1 136 ? -10.740 2.832 -18.863 1.00 78.62 136 ASP A N 1
ATOM 1034 C CA . ASP A 1 136 ? -11.592 3.644 -18.017 1.00 78.62 136 ASP A CA 1
ATOM 1035 C C . ASP A 1 136 ? -13.056 3.494 -18.452 1.00 78.62 136 ASP A C 1
ATOM 1037 O O . ASP A 1 136 ? -13.424 3.692 -19.606 1.00 78.62 136 ASP A O 1
ATOM 1041 N N . TYR A 1 137 ? -13.915 3.114 -17.509 1.00 71.94 137 TYR A N 1
ATOM 1042 C CA . TYR A 1 137 ? -15.335 2.901 -17.758 1.00 71.94 137 TYR A CA 1
ATOM 1043 C C . TYR A 1 137 ? -16.147 3.848 -16.879 1.00 71.94 137 TYR A C 1
ATOM 1045 O O . TYR A 1 137 ? -16.037 3.825 -15.652 1.00 71.94 137 TYR A O 1
ATOM 1053 N N . GLN A 1 138 ? -16.976 4.671 -17.515 1.00 67.38 138 GLN A N 1
ATOM 1054 C CA . GLN A 1 138 ? -18.042 5.421 -16.853 1.00 67.38 138 GLN A CA 1
ATOM 1055 C C . GLN A 1 138 ? -19.299 4.548 -16.858 1.00 67.38 138 GLN A C 1
ATOM 1057 O O . GLN A 1 138 ? -19.880 4.302 -17.921 1.00 67.38 138 GLN A O 1
ATOM 1062 N N . GLU A 1 139 ? -19.756 4.099 -15.692 1.00 63.81 139 GLU A N 1
ATOM 1063 C CA . GLU A 1 139 ? -21.065 3.458 -15.606 1.00 63.81 139 GLU A CA 1
ATOM 1064 C C . GLU A 1 139 ? -22.161 4.533 -15.656 1.00 63.81 139 GLU A C 1
ATOM 1066 O O . GLU A 1 139 ? -22.294 5.365 -14.755 1.00 63.81 139 GLU A O 1
ATOM 1071 N N . LYS A 1 140 ? -22.957 4.534 -16.735 1.00 56.16 140 LYS A N 1
ATOM 1072 C CA . LYS A 1 140 ? -23.979 5.567 -16.990 1.00 56.16 140 LYS A CA 1
ATOM 1073 C C . LYS A 1 140 ? -25.058 5.649 -15.901 1.00 56.16 140 LYS A C 1
ATOM 1075 O O . LYS A 1 140 ? -25.689 6.689 -15.764 1.00 56.16 140 LYS A O 1
ATOM 1080 N N . SER A 1 141 ? -25.284 4.567 -15.156 1.00 57.28 141 SER A N 1
ATOM 1081 C CA . SER A 1 141 ? -26.334 4.454 -14.136 1.00 57.28 141 SER A CA 1
ATOM 1082 C C . SER A 1 141 ? -25.937 5.021 -12.771 1.00 57.28 141 SER A C 1
ATOM 1084 O O . SER A 1 141 ? -26.802 5.504 -12.048 1.00 57.28 141 SER A O 1
ATOM 1086 N N . THR A 1 142 ? -24.654 4.972 -12.404 1.00 59.22 142 THR A N 1
ATOM 1087 C CA . THR A 1 142 ? -24.184 5.278 -11.038 1.00 59.22 142 THR A CA 1
ATOM 1088 C C . THR A 1 142 ? -23.261 6.496 -10.966 1.00 59.22 142 THR A C 1
ATOM 1090 O O . THR A 1 142 ? -22.860 6.880 -9.868 1.00 59.22 142 THR A O 1
ATOM 1093 N N . GLN A 1 143 ? -22.899 7.103 -12.111 1.00 62.03 143 GLN A N 1
ATOM 1094 C CA . GLN A 1 143 ? -21.811 8.097 -12.230 1.00 62.03 143 GLN A CA 1
ATOM 1095 C C . GLN A 1 143 ? -20.484 7.612 -11.610 1.00 62.03 143 GLN A C 1
ATOM 1097 O O . GLN A 1 143 ? -19.582 8.405 -11.325 1.00 62.03 143 GLN A O 1
ATOM 1102 N N . GLN A 1 144 ? -20.352 6.304 -11.380 1.00 66.88 144 GLN A N 1
ATOM 1103 C CA . GLN A 1 144 ? -19.193 5.718 -10.740 1.00 66.88 144 GLN A CA 1
ATOM 1104 C C . GLN A 1 144 ? -18.148 5.421 -11.813 1.00 66.88 144 GLN A C 1
ATOM 1106 O O . GLN A 1 144 ? -18.416 4.748 -12.809 1.00 66.88 144 GLN A O 1
ATOM 1111 N N . GLN A 1 145 ? -16.949 5.962 -11.608 1.00 74.69 145 GLN A N 1
ATOM 1112 C CA . GLN A 1 145 ? -15.828 5.731 -12.503 1.00 74.69 145 GLN A CA 1
ATOM 1113 C C . GLN A 1 145 ? -15.081 4.469 -12.088 1.00 74.69 145 GLN A C 1
ATOM 1115 O O . GLN A 1 145 ? -14.560 4.366 -10.970 1.00 74.69 145 GLN A O 1
ATOM 1120 N N . SER A 1 146 ? -14.976 3.541 -13.026 1.00 80.44 146 SER A N 1
ATOM 1121 C CA . SER A 1 146 ? -14.249 2.292 -12.867 1.00 80.44 146 SER A CA 1
ATOM 1122 C C . SER A 1 146 ? -13.001 2.308 -13.728 1.00 80.44 146 SER A C 1
ATOM 1124 O O . SER A 1 146 ? -12.997 2.803 -14.851 1.00 80.44 146 SER A O 1
ATOM 1126 N N . TYR A 1 147 ? -11.917 1.781 -13.178 1.00 84.38 147 TYR A N 1
ATOM 1127 C CA . TYR A 1 147 ? -10.628 1.727 -13.845 1.00 84.38 147 TYR A CA 1
ATOM 1128 C C . TYR A 1 147 ? -10.078 0.318 -13.774 1.00 84.38 147 TYR A C 1
ATOM 1130 O O . TYR A 1 147 ? -10.148 -0.342 -12.731 1.00 84.38 147 TYR A O 1
ATOM 1138 N N . LYS A 1 148 ? -9.478 -0.109 -14.875 1.00 87.00 148 LYS A N 1
ATOM 1139 C CA . LYS A 1 148 ? -8.793 -1.386 -14.980 1.00 87.00 148 LYS A CA 1
ATOM 1140 C C . LYS A 1 148 ? -7.294 -1.170 -14.852 1.00 87.00 148 LYS A C 1
ATOM 1142 O O . LYS A 1 148 ? -6.711 -0.376 -15.590 1.00 87.00 148 LYS A O 1
ATOM 1147 N N . TRP A 1 149 ? -6.672 -1.846 -13.896 1.00 89.00 149 TRP A N 1
ATOM 1148 C CA . TRP A 1 149 ? -5.269 -1.650 -13.544 1.00 89.00 149 TRP A CA 1
ATOM 1149 C C . TRP A 1 149 ? -4.445 -2.904 -13.785 1.00 89.00 149 TRP A C 1
ATOM 1151 O O . TRP A 1 149 ? -4.893 -4.019 -13.521 1.00 89.00 149 TRP A O 1
ATOM 1161 N N . ILE A 1 150 ? -3.195 -2.685 -14.195 1.00 88.69 150 ILE A N 1
ATOM 1162 C CA . ILE A 1 150 ? -2.181 -3.733 -14.271 1.00 88.69 150 ILE A CA 1
ATOM 1163 C C . ILE A 1 150 ? -1.351 -3.703 -12.976 1.00 88.69 150 ILE A C 1
ATOM 1165 O O . ILE A 1 150 ? -0.686 -2.694 -12.700 1.00 88.69 150 ILE A O 1
ATOM 1169 N N . PRO A 1 151 ? -1.351 -4.785 -12.187 1.00 90.31 151 PRO A N 1
ATOM 1170 C CA . PRO A 1 151 ? -0.481 -4.963 -11.036 1.00 90.31 151 PRO A CA 1
ATO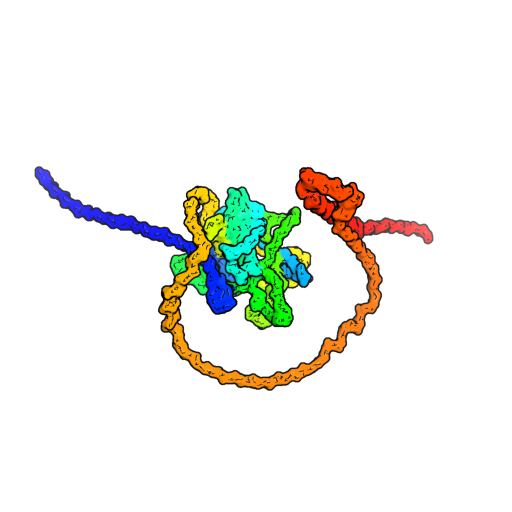M 1171 C C . PRO A 1 151 ? 0.975 -5.139 -11.477 1.00 90.31 151 PRO A C 1
ATOM 1173 O O . PRO A 1 151 ? 1.284 -5.759 -12.496 1.00 90.31 151 PRO A O 1
ATOM 1176 N N . VAL A 1 152 ? 1.897 -4.587 -10.692 1.00 89.62 152 VAL A N 1
ATOM 1177 C CA . VAL A 1 152 ? 3.332 -4.671 -10.983 1.00 89.62 152 VAL A CA 1
ATOM 1178 C C . VAL A 1 152 ? 3.869 -6.004 -10.488 1.00 89.62 152 VAL A C 1
ATOM 1180 O O . VAL A 1 152 ? 4.100 -6.164 -9.288 1.00 89.62 152 VAL A O 1
ATOM 1183 N N . THR A 1 153 ? 4.114 -6.932 -11.406 1.00 87.81 153 THR A N 1
ATOM 1184 C CA . THR A 1 153 ? 4.636 -8.270 -11.104 1.00 87.81 153 THR A CA 1
ATOM 1185 C C . THR A 1 153 ? 6.021 -8.487 -11.717 1.00 87.81 153 THR A C 1
ATOM 1187 O O . THR A 1 153 ? 6.387 -7.865 -12.715 1.00 87.81 153 THR A O 1
ATOM 1190 N N . ARG A 1 154 ? 6.832 -9.378 -11.143 1.00 84.94 154 ARG A N 1
ATOM 1191 C CA . ARG A 1 154 ? 8.175 -9.718 -11.634 1.00 84.94 154 ARG A CA 1
ATOM 1192 C C . ARG A 1 154 ? 8.170 -10.517 -12.922 1.00 84.94 154 ARG A C 1
ATOM 1194 O O . ARG A 1 154 ? 9.203 -10.547 -13.586 1.00 84.94 154 ARG A O 1
ATOM 1201 N N . SER A 1 155 ? 7.031 -11.096 -13.296 1.00 81.62 155 SER A N 1
ATOM 1202 C CA . SER A 1 155 ? 6.844 -11.686 -14.626 1.00 81.62 155 SER A CA 1
ATOM 1203 C C . SER A 1 155 ? 7.199 -10.688 -15.741 1.00 81.62 155 SER A C 1
ATOM 1205 O O . SER A 1 155 ? 7.772 -11.071 -16.753 1.00 81.62 155 SER A O 1
ATOM 1207 N N . LYS A 1 156 ? 6.984 -9.385 -15.499 1.00 79.19 156 LYS A N 1
ATOM 1208 C CA . LYS A 1 156 ? 7.294 -8.286 -16.425 1.00 79.19 156 LYS A CA 1
ATOM 1209 C C . LYS A 1 156 ? 8.713 -7.710 -16.254 1.00 79.19 156 LYS A C 1
ATOM 1211 O O . LYS A 1 156 ? 9.004 -6.602 -16.712 1.00 79.19 156 LYS A O 1
ATOM 1216 N N . CYS A 1 157 ? 9.611 -8.406 -15.552 1.00 82.31 157 CYS A N 1
ATOM 1217 C CA . CYS A 1 157 ? 10.988 -7.954 -15.351 1.00 82.31 157 CYS A CA 1
ATOM 1218 C C . CYS A 1 157 ? 11.812 -8.077 -16.641 1.00 82.31 157 CYS A C 1
ATOM 1220 O O . CYS A 1 157 ? 11.946 -9.159 -17.202 1.00 82.31 157 CYS A O 1
ATOM 1222 N N . LYS A 1 158 ? 12.444 -6.979 -17.074 1.00 78.75 158 LYS A N 1
ATOM 1223 C CA . LYS A 1 158 ? 13.265 -6.946 -18.301 1.00 78.75 158 LYS A CA 1
ATOM 1224 C C . LYS A 1 158 ? 14.640 -7.598 -18.172 1.00 78.75 158 LYS A C 1
ATOM 1226 O O . LYS A 1 158 ? 15.324 -7.768 -19.179 1.00 78.75 158 LYS A O 1
ATOM 1231 N N . ASN A 1 159 ? 15.093 -7.908 -16.957 1.00 79.88 159 ASN A N 1
ATOM 1232 C CA . ASN A 1 159 ? 16.413 -8.500 -16.763 1.00 79.88 159 ASN A CA 1
ATOM 1233 C C . ASN A 1 159 ? 16.375 -9.999 -17.086 1.00 79.88 159 ASN A C 1
ATOM 1235 O O . ASN A 1 159 ? 16.148 -10.824 -16.204 1.00 79.88 159 ASN A O 1
ATOM 1239 N N . SER A 1 160 ? 16.620 -10.331 -18.354 1.00 78.00 160 SER A N 1
ATOM 1240 C CA . SER A 1 160 ? 16.644 -11.712 -18.845 1.00 78.00 160 SER A CA 1
ATOM 1241 C C . SER A 1 160 ? 17.807 -12.534 -18.283 1.00 78.00 160 SER A C 1
ATOM 1243 O O . SER A 1 160 ? 17.660 -13.735 -18.085 1.00 78.00 160 SER A O 1
ATOM 1245 N N . LYS A 1 161 ? 18.954 -11.902 -17.990 1.00 83.06 161 LYS A N 1
ATOM 1246 C CA . LYS A 1 161 ? 20.156 -12.592 -17.486 1.00 83.06 161 LYS A CA 1
ATOM 1247 C C . LYS A 1 161 ? 20.037 -12.982 -16.014 1.00 83.06 161 LYS A C 1
ATOM 1249 O O . LYS A 1 161 ? 20.552 -14.017 -15.610 1.00 83.06 161 LYS A O 1
ATOM 1254 N N . ASN A 1 162 ? 19.393 -12.142 -15.206 1.00 81.44 162 ASN A N 1
ATOM 1255 C CA . ASN A 1 162 ? 19.156 -12.416 -13.793 1.00 81.44 162 ASN A CA 1
ATOM 1256 C C . ASN A 1 162 ? 17.766 -11.899 -13.383 1.00 81.44 162 ASN A C 1
ATOM 1258 O O . ASN A 1 162 ? 17.644 -10.755 -12.916 1.00 81.44 162 ASN A O 1
ATOM 1262 N N . PRO A 1 163 ? 16.715 -12.721 -13.573 1.00 82.44 163 PRO A N 1
ATOM 1263 C CA . PRO A 1 163 ? 15.359 -12.360 -13.201 1.00 82.44 163 PRO A CA 1
ATOM 1264 C C . PRO A 1 163 ? 15.305 -12.022 -11.717 1.00 82.44 163 PRO A C 1
ATOM 1266 O O . PRO A 1 163 ? 15.735 -12.791 -10.854 1.00 82.44 163 PRO A O 1
ATOM 1269 N N . CYS A 1 164 ? 14.791 -10.837 -11.406 1.00 81.94 164 CYS A N 1
ATOM 1270 C CA . CYS A 1 164 ? 14.683 -10.411 -10.021 1.00 81.94 164 CYS A CA 1
ATOM 1271 C C . CYS A 1 164 ? 13.694 -11.329 -9.270 1.00 81.94 164 CYS A C 1
ATOM 1273 O O . CYS A 1 164 ? 12.693 -11.746 -9.844 1.00 81.94 164 CYS A O 1
ATOM 1275 N N . LYS A 1 165 ? 13.947 -11.622 -7.987 1.00 82.06 165 LYS A N 1
ATOM 1276 C CA . LYS A 1 165 ? 13.136 -12.548 -7.169 1.00 82.06 165 LYS A CA 1
ATOM 1277 C C . LYS A 1 165 ? 12.566 -11.868 -5.920 1.00 82.06 165 LYS A C 1
ATOM 1279 O O . LYS A 1 165 ? 13.150 -10.906 -5.424 1.00 82.06 165 LYS A O 1
ATOM 1284 N N . GLY A 1 166 ? 11.475 -12.415 -5.379 1.00 82.12 166 GLY A N 1
ATOM 1285 C CA . GLY A 1 166 ? 10.854 -11.990 -4.115 1.00 82.12 166 GLY A CA 1
ATOM 1286 C C . GLY A 1 166 ? 9.669 -11.028 -4.288 1.00 82.12 166 GLY A C 1
ATOM 1287 O O . GLY A 1 166 ? 9.226 -10.801 -5.402 1.00 82.12 166 GLY A O 1
ATOM 1288 N N . PRO A 1 167 ? 9.138 -10.424 -3.216 1.00 86.25 167 PRO A N 1
ATOM 1289 C CA . PRO A 1 167 ? 8.007 -9.498 -3.320 1.00 86.25 167 PRO A CA 1
ATOM 1290 C C . PRO A 1 167 ? 8.415 -8.152 -3.940 1.00 86.25 167 PRO A C 1
ATOM 1292 O O . PRO A 1 167 ? 9.511 -7.651 -3.667 1.00 86.25 167 PRO A O 1
ATOM 1295 N N . VAL A 1 168 ? 7.551 -7.556 -4.766 1.00 89.00 168 VAL A N 1
ATOM 1296 C CA . VAL A 1 168 ? 7.750 -6.212 -5.352 1.00 89.00 168 VAL A CA 1
ATOM 1297 C C . VAL A 1 168 ? 7.373 -5.127 -4.344 1.00 89.00 168 VAL A C 1
ATOM 1299 O O . VAL A 1 168 ? 7.999 -4.067 -4.291 1.00 89.00 168 VAL A O 1
ATOM 1302 N N . LEU A 1 169 ? 6.382 -5.415 -3.503 1.00 91.00 169 LEU A N 1
ATOM 1303 C CA . LEU A 1 169 ? 5.931 -4.542 -2.434 1.00 91.00 169 LEU A CA 1
ATOM 1304 C C . LEU A 1 169 ? 6.149 -5.225 -1.081 1.00 91.00 169 LEU A C 1
ATOM 1306 O O . LEU A 1 169 ? 5.761 -6.370 -0.872 1.00 91.00 169 LEU A O 1
ATOM 1310 N N . ARG A 1 170 ? 6.786 -4.524 -0.141 1.00 91.31 170 ARG A N 1
ATOM 1311 C CA . ARG A 1 170 ? 7.043 -5.037 1.210 1.00 91.31 170 ARG A CA 1
ATOM 1312 C C . ARG A 1 170 ? 6.485 -4.089 2.252 1.00 91.31 170 ARG A C 1
ATOM 1314 O O . ARG A 1 170 ? 6.794 -2.900 2.244 1.00 91.31 170 ARG A O 1
ATOM 1321 N N . GLY A 1 171 ? 5.687 -4.613 3.171 1.00 90.31 171 GLY A N 1
ATOM 1322 C CA . GLY A 1 171 ? 5.307 -3.874 4.363 1.00 90.31 171 GLY A CA 1
ATOM 1323 C C . GLY A 1 171 ? 6.441 -3.916 5.385 1.00 90.31 171 GLY A C 1
ATOM 1324 O O . GLY A 1 171 ? 7.249 -4.847 5.419 1.00 90.31 171 GLY A O 1
ATOM 1325 N N . LEU A 1 172 ? 6.551 -2.852 6.173 1.00 86.88 172 LEU A N 1
ATOM 1326 C CA . LEU A 1 172 ? 7.587 -2.699 7.182 1.00 86.88 172 LEU A CA 1
ATOM 1327 C C . LEU A 1 172 ? 6.931 -2.526 8.548 1.00 86.88 172 LEU A C 1
ATOM 1329 O O . LEU A 1 172 ? 6.566 -1.414 8.931 1.00 86.88 172 LEU A O 1
ATOM 1333 N N . GLN A 1 173 ? 6.849 -3.605 9.318 1.00 74.06 173 GLN A N 1
ATOM 1334 C CA . GLN A 1 173 ? 6.494 -3.520 10.730 1.00 74.06 173 GLN A CA 1
ATOM 1335 C C . GLN A 1 173 ? 7.742 -3.117 11.519 1.00 74.06 173 GLN A C 1
ATOM 1337 O O . GLN A 1 173 ? 8.764 -3.802 11.483 1.00 74.06 173 GLN A O 1
ATOM 1342 N N . ARG A 1 174 ? 7.721 -1.951 12.170 1.00 65.12 174 ARG A N 1
ATOM 1343 C CA . ARG A 1 174 ? 8.865 -1.486 12.964 1.00 65.12 174 ARG A CA 1
ATOM 1344 C C . ARG A 1 174 ? 8.427 -0.950 14.311 1.00 65.12 174 ARG A C 1
ATOM 1346 O O . ARG A 1 174 ? 7.583 -0.065 14.389 1.00 65.12 174 ARG A O 1
ATOM 1353 N N . PHE A 1 175 ? 9.110 -1.440 15.335 1.00 51.44 175 PHE A N 1
ATOM 1354 C CA . PHE A 1 175 ? 9.040 -0.974 16.708 1.00 51.44 175 PHE A CA 1
ATOM 1355 C C . PHE A 1 175 ? 10.047 0.172 16.898 1.00 51.44 175 PHE A C 1
ATOM 1357 O O . PHE A 1 175 ? 11.205 0.060 16.488 1.00 51.44 175 PHE A O 1
ATOM 1364 N N . GLY A 1 176 ? 9.606 1.307 17.446 1.00 57.16 176 GLY A N 1
ATOM 1365 C CA . GLY A 1 176 ? 10.479 2.442 17.764 1.00 57.16 176 GLY A CA 1
ATOM 1366 C C . GLY A 1 176 ? 9.735 3.771 17.926 1.00 57.16 176 GLY A C 1
ATOM 1367 O O . GLY A 1 176 ? 8.756 4.036 17.234 1.00 57.16 176 GLY A O 1
ATOM 1368 N N . THR A 1 177 ? 10.237 4.633 18.812 1.00 56.62 177 THR A N 1
ATOM 1369 C CA . THR A 1 177 ? 9.596 5.890 19.258 1.00 56.62 177 THR A CA 1
ATOM 1370 C C . THR A 1 177 ? 9.454 6.971 18.179 1.00 56.62 177 THR A C 1
ATOM 1372 O O . THR A 1 177 ? 8.625 7.866 18.309 1.00 56.62 177 THR A O 1
ATOM 1375 N N . GLN A 1 178 ? 10.222 6.899 17.088 1.00 60.19 178 GLN A N 1
ATOM 1376 C CA . GLN A 1 178 ? 10.211 7.907 16.014 1.00 60.19 178 GLN A CA 1
ATOM 1377 C C . GLN A 1 178 ? 9.147 7.676 14.925 1.00 60.19 178 GLN A C 1
ATOM 1379 O O . GLN A 1 178 ? 9.055 8.459 13.975 1.00 60.19 178 GLN A O 1
ATOM 1384 N N . LYS A 1 179 ? 8.353 6.602 15.005 1.00 74.12 179 LYS A N 1
ATOM 1385 C CA . LYS A 1 179 ? 7.364 6.244 13.977 1.00 74.12 179 LYS A CA 1
ATOM 1386 C C . LYS A 1 179 ? 5.965 6.215 14.570 1.00 74.12 179 LYS A C 1
ATOM 1388 O O . LYS A 1 179 ? 5.745 5.685 15.649 1.00 74.12 179 LYS A O 1
ATOM 1393 N N . SER A 1 180 ? 5.013 6.813 13.859 1.00 86.38 180 SER A N 1
ATOM 1394 C CA . SER A 1 180 ? 3.633 6.876 14.330 1.00 86.38 180 SER A CA 1
ATOM 1395 C C . SER A 1 180 ? 2.897 5.602 13.910 1.00 86.38 180 SER A C 1
ATOM 1397 O O . SER A 1 180 ? 2.894 5.307 12.711 1.00 86.38 180 SER A O 1
ATOM 1399 N N . PRO A 1 181 ? 2.217 4.906 14.842 1.00 88.94 181 PRO A N 1
ATOM 1400 C CA . PRO A 1 181 ? 1.482 3.668 14.557 1.00 88.94 181 PRO A CA 1
ATOM 1401 C C . PRO A 1 181 ? 0.296 3.880 13.607 1.00 88.94 181 PRO A C 1
ATOM 1403 O O . PRO A 1 181 ? -0.289 2.925 13.117 1.00 88.94 181 PRO A O 1
ATOM 1406 N N . ARG A 1 182 ? -0.057 5.138 13.324 1.00 91.69 182 ARG A N 1
ATOM 1407 C CA . ARG A 1 182 ? -1.181 5.534 12.467 1.00 91.69 182 ARG A CA 1
ATOM 1408 C C . ARG A 1 182 ? -0.847 5.546 10.975 1.00 91.69 182 ARG A C 1
ATOM 1410 O O . ARG A 1 182 ? -1.737 5.776 10.163 1.00 91.69 182 ARG A O 1
ATOM 1417 N N . ASN A 1 183 ? 0.432 5.419 10.619 1.00 92.25 183 ASN A N 1
ATOM 1418 C CA . ASN A 1 183 ? 0.870 5.428 9.227 1.00 92.25 183 ASN A CA 1
ATOM 1419 C C . ASN A 1 183 ? 1.275 4.029 8.794 1.00 92.25 183 ASN A C 1
ATOM 1421 O O . ASN A 1 183 ? 1.886 3.290 9.563 1.00 92.25 183 ASN A O 1
ATOM 1425 N N . LEU A 1 184 ? 1.076 3.752 7.511 1.00 93.19 184 LEU A N 1
ATOM 1426 C CA . LEU A 1 184 ? 1.642 2.570 6.889 1.00 93.19 184 LEU A CA 1
ATOM 1427 C C . LEU A 1 184 ? 3.087 2.852 6.499 1.00 93.19 184 LEU A C 1
ATOM 1429 O O . LEU A 1 184 ? 3.444 3.966 6.098 1.00 93.19 184 LEU A O 1
ATOM 1433 N N . TYR A 1 185 ? 3.912 1.822 6.573 1.00 91.75 185 TYR A N 1
ATOM 1434 C CA . TYR A 1 185 ? 5.295 1.882 6.134 1.00 91.75 185 TYR A CA 1
ATOM 1435 C C . TYR A 1 185 ? 5.506 0.812 5.078 1.00 91.75 185 TYR A C 1
ATOM 1437 O O . TYR A 1 185 ? 5.329 -0.375 5.344 1.00 91.75 185 TYR A O 1
ATOM 1445 N N . VAL A 1 186 ? 5.872 1.253 3.878 1.00 92.44 186 VAL A N 1
ATOM 1446 C CA . VAL A 1 186 ? 6.011 0.387 2.707 1.00 92.44 186 VAL A CA 1
ATOM 1447 C C . VAL A 1 186 ? 7.366 0.601 2.042 1.00 92.44 186 VAL A C 1
ATOM 1449 O O . VAL A 1 186 ? 7.906 1.710 2.011 1.00 92.44 186 VAL A O 1
ATOM 1452 N N . ALA A 1 187 ? 7.914 -0.472 1.500 1.00 90.69 187 ALA A N 1
ATOM 1453 C CA . ALA A 1 187 ? 9.091 -0.476 0.655 1.00 90.69 187 ALA A CA 1
ATOM 1454 C C . ALA A 1 187 ? 8.691 -0.966 -0.734 1.00 90.69 187 ALA A C 1
ATOM 1456 O O . ALA A 1 187 ? 8.106 -2.041 -0.870 1.00 90.69 187 ALA A O 1
ATOM 1457 N N . ILE A 1 188 ? 9.023 -0.169 -1.745 1.00 89.38 188 ILE A N 1
ATOM 1458 C CA . ILE A 1 188 ? 8.910 -0.567 -3.145 1.00 89.38 188 ILE A CA 1
ATOM 1459 C C . ILE A 1 188 ? 10.274 -1.124 -3.540 1.00 89.38 188 ILE A C 1
ATOM 1461 O O . ILE A 1 188 ? 11.295 -0.459 -3.343 1.00 89.38 188 ILE A O 1
ATOM 1465 N N . ASP A 1 189 ? 10.297 -2.364 -4.015 1.00 83.88 189 ASP A N 1
ATOM 1466 C CA . ASP A 1 189 ? 11.541 -3.051 -4.329 1.00 83.88 189 ASP A CA 1
ATOM 1467 C C . ASP A 1 189 ? 12.273 -2.410 -5.510 1.00 83.88 189 ASP A C 1
ATOM 1469 O O . ASP A 1 189 ? 11.664 -1.848 -6.421 1.00 83.88 189 ASP A O 1
ATOM 1473 N N . GLU A 1 190 ? 13.598 -2.552 -5.522 1.00 68.69 190 GLU A N 1
ATOM 1474 C CA . GLU A 1 190 ? 14.453 -2.064 -6.602 1.00 68.69 190 GLU A CA 1
ATOM 1475 C C . GLU A 1 190 ? 14.038 -2.606 -7.972 1.00 68.69 190 GLU A C 1
ATOM 1477 O O . GLU A 1 190 ? 14.091 -1.872 -8.964 1.00 68.69 190 GLU A O 1
ATOM 1482 N N . ALA A 1 191 ? 13.564 -3.851 -8.028 1.00 64.25 191 ALA A N 1
ATOM 1483 C CA . ALA A 1 191 ? 13.152 -4.448 -9.286 1.00 64.25 191 ALA A CA 1
ATOM 1484 C C . ALA A 1 191 ? 12.008 -3.705 -9.972 1.00 64.25 191 ALA A C 1
ATOM 1486 O O . ALA A 1 191 ? 11.883 -3.847 -11.181 1.00 64.25 191 ALA A O 1
ATOM 1487 N N . SER A 1 192 ? 11.249 -2.857 -9.266 1.00 67.12 192 SER A N 1
ATOM 1488 C CA . SER A 1 192 ? 10.282 -1.945 -9.890 1.00 67.12 192 SER A CA 1
ATOM 1489 C C . SER A 1 192 ? 10.905 -1.133 -11.039 1.00 67.12 192 SER A C 1
ATOM 1491 O O . SER A 1 192 ? 10.270 -0.942 -12.069 1.00 67.12 192 SER A O 1
ATOM 1493 N N . THR A 1 193 ? 12.189 -0.770 -10.948 1.00 70.69 193 THR A N 1
ATOM 1494 C CA . THR A 1 193 ? 12.912 -0.083 -12.038 1.00 70.69 193 THR A CA 1
ATOM 1495 C C . THR A 1 193 ? 13.205 -0.964 -13.260 1.00 70.69 193 THR A C 1
ATOM 1497 O O . THR A 1 193 ? 13.422 -0.446 -14.350 1.00 70.69 193 THR A O 1
ATOM 1500 N N . HIS A 1 194 ? 13.176 -2.289 -13.110 1.00 73.94 194 HIS A N 1
ATOM 1501 C CA . HIS A 1 194 ? 13.321 -3.254 -14.206 1.00 73.94 194 HIS A CA 1
ATOM 1502 C C . HIS A 1 194 ? 11.972 -3.729 -14.755 1.00 73.94 194 HIS A C 1
ATOM 1504 O O . HIS A 1 194 ? 11.927 -4.313 -15.840 1.00 73.94 194 HIS A O 1
ATOM 1510 N N . VAL A 1 195 ? 10.884 -3.498 -14.016 1.00 73.75 195 VAL A N 1
ATOM 1511 C CA . VAL A 1 195 ? 9.525 -3.844 -14.427 1.00 73.75 195 VAL A CA 1
ATOM 1512 C C . VAL A 1 195 ? 8.871 -2.604 -15.045 1.00 73.75 195 VAL A C 1
ATOM 1514 O O . VAL A 1 195 ? 8.177 -1.843 -14.373 1.00 73.75 195 VAL A O 1
ATOM 1517 N N . CYS A 1 196 ? 9.129 -2.356 -16.329 1.00 69.50 196 CYS A N 1
ATOM 1518 C CA . CYS A 1 196 ? 8.555 -1.220 -17.060 1.00 69.50 196 CYS A CA 1
ATOM 1519 C C . CYS A 1 196 ? 7.749 -1.713 -18.268 1.00 69.50 196 CYS A C 1
ATOM 1521 O O . CYS A 1 196 ? 8.290 -2.502 -19.038 1.00 69.50 196 CYS A O 1
ATOM 1523 N N . PRO A 1 197 ? 6.509 -1.258 -18.501 1.00 66.19 197 PRO A N 1
ATOM 1524 C CA . PRO A 1 197 ? 5.734 -1.704 -19.656 1.00 66.19 197 PRO A CA 1
ATOM 1525 C C . PRO A 1 197 ? 6.369 -1.230 -20.973 1.00 66.19 197 PRO A C 1
ATOM 1527 O O . PRO A 1 197 ? 6.347 -1.955 -21.959 1.00 66.19 197 PRO A O 1
ATOM 1530 N N . VAL A 1 198 ? 7.041 -0.069 -20.971 1.00 69.38 198 VAL A N 1
ATOM 1531 C CA . VAL A 1 198 ? 7.623 0.554 -22.173 1.00 69.38 198 VAL A CA 1
ATOM 1532 C C . VAL A 1 198 ? 9.151 0.586 -22.080 1.00 69.38 198 VAL A C 1
ATOM 1534 O O . VAL A 1 198 ? 9.735 0.877 -21.036 1.00 69.38 198 VAL A O 1
ATOM 1537 N N . LYS A 1 199 ? 9.862 0.172 -23.134 1.00 67.00 199 LYS A N 1
ATOM 1538 C CA . LYS A 1 199 ? 11.339 0.168 -23.160 1.00 67.00 199 LYS A CA 1
ATOM 1539 C C . LYS A 1 199 ? 11.857 1.607 -23.272 1.00 67.00 199 LYS A C 1
ATOM 1541 O O . LYS A 1 199 ? 11.463 2.315 -24.181 1.00 67.00 199 LYS A O 1
ATOM 1546 N N . GLY A 1 200 ? 12.749 2.008 -22.364 1.00 66.25 200 GLY A N 1
ATOM 1547 C CA . GLY A 1 200 ? 13.369 3.342 -22.364 1.00 66.25 200 GLY A CA 1
ATOM 1548 C C . GLY A 1 200 ? 12.695 4.378 -21.460 1.00 66.25 200 GLY A C 1
ATOM 1549 O O . GLY A 1 200 ? 13.286 5.424 -21.217 1.00 66.25 200 GLY A O 1
ATOM 1550 N N . GLU A 1 201 ? 11.522 4.081 -20.897 1.00 69.81 201 GLU A N 1
ATOM 1551 C CA . GLU A 1 201 ? 10.826 4.992 -19.983 1.00 69.81 201 GLU A CA 1
ATOM 1552 C C . GLU A 1 201 ? 11.012 4.599 -18.515 1.00 69.81 201 GLU A C 1
ATOM 1554 O O . GLU A 1 201 ? 11.132 3.421 -18.166 1.00 69.81 201 GLU A O 1
ATOM 1559 N N . ALA A 1 202 ? 11.024 5.599 -17.631 1.00 70.31 202 ALA A N 1
ATOM 1560 C CA . ALA A 1 202 ? 11.013 5.366 -16.194 1.00 70.31 202 ALA A CA 1
ATOM 1561 C C . ALA A 1 202 ? 9.622 4.887 -15.757 1.00 70.31 202 ALA A C 1
ATOM 1563 O O . ALA A 1 202 ? 8.627 5.581 -15.967 1.00 70.31 202 ALA A O 1
ATOM 1564 N N . SER A 1 203 ? 9.554 3.727 -15.101 1.00 80.81 203 SER A N 1
ATOM 1565 C CA . SER A 1 203 ? 8.292 3.231 -14.558 1.00 80.81 203 SER A CA 1
ATOM 1566 C C . SER A 1 203 ? 7.726 4.200 -13.524 1.00 80.81 203 SER A C 1
ATOM 1568 O O . SER A 1 203 ? 8.401 4.587 -12.565 1.00 80.81 203 SER A O 1
ATOM 1570 N N . THR A 1 204 ? 6.455 4.544 -13.695 1.00 88.38 204 THR A N 1
ATOM 1571 C CA . THR A 1 204 ? 5.658 5.255 -12.698 1.00 88.38 204 THR A CA 1
ATOM 1572 C C . THR A 1 204 ? 4.541 4.339 -12.210 1.00 88.38 204 THR A C 1
ATOM 1574 O O . THR A 1 204 ? 3.993 3.534 -12.966 1.00 88.38 204 THR A O 1
ATOM 1577 N N . PHE A 1 205 ? 4.212 4.444 -10.927 1.00 91.75 205 PHE A N 1
ATOM 1578 C CA . PHE A 1 205 ? 3.323 3.509 -10.234 1.00 91.75 205 PHE A CA 1
ATOM 1579 C C . PHE A 1 205 ? 2.213 4.225 -9.481 1.00 91.75 205 PHE A C 1
ATOM 1581 O O . PHE A 1 205 ? 2.246 5.441 -9.331 1.00 91.75 205 PHE A O 1
ATOM 1588 N N . ARG A 1 206 ? 1.254 3.479 -8.943 1.00 93.12 206 ARG A N 1
ATOM 1589 C CA . ARG A 1 206 ? 0.301 3.951 -7.932 1.00 93.12 206 ARG A CA 1
ATOM 1590 C C . ARG A 1 206 ? 0.070 2.871 -6.891 1.00 93.12 206 ARG A C 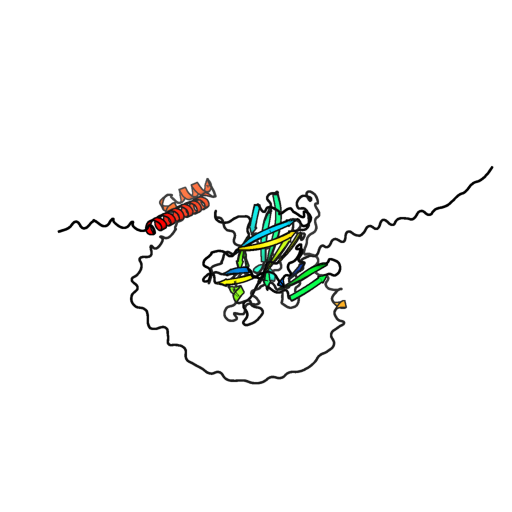1
ATOM 1592 O O . ARG A 1 206 ? 0.270 1.685 -7.145 1.00 93.12 206 ARG A O 1
ATOM 1599 N N . PHE A 1 207 ? -0.388 3.298 -5.724 1.00 94.44 207 PHE A N 1
ATOM 1600 C CA . PHE A 1 207 ? -1.055 2.413 -4.788 1.00 94.44 207 PHE A CA 1
ATOM 1601 C C . PHE A 1 207 ? -2.543 2.400 -5.097 1.00 94.44 207 PHE A C 1
ATOM 1603 O O . PHE A 1 207 ? -3.202 3.436 -4.999 1.00 94.44 207 PHE A O 1
ATOM 1610 N N . LEU A 1 208 ? -3.049 1.226 -5.447 1.00 93.75 208 LEU A N 1
ATOM 1611 C CA . LEU A 1 208 ? -4.465 0.917 -5.471 1.00 93.75 208 LEU A CA 1
ATOM 1612 C C . LEU A 1 208 ? -4.862 0.414 -4.082 1.00 93.75 208 LEU A C 1
ATOM 1614 O O . LEU A 1 208 ? -4.251 -0.519 -3.570 1.00 93.75 208 LEU A O 1
ATOM 1618 N N . LEU A 1 209 ? -5.851 1.046 -3.462 1.00 94.31 209 LEU A N 1
ATOM 1619 C CA . LEU A 1 209 ? -6.265 0.758 -2.095 1.00 94.31 209 LEU A CA 1
ATOM 1620 C C . LEU A 1 209 ? -7.732 0.339 -2.065 1.00 94.31 209 LEU A C 1
ATOM 1622 O O . LEU A 1 209 ? -8.574 1.002 -2.667 1.00 94.31 209 LEU A O 1
ATOM 1626 N N . ALA A 1 210 ? -8.030 -0.722 -1.319 1.00 93.25 210 ALA A N 1
ATOM 1627 C CA . ALA A 1 210 ? -9.383 -1.205 -1.068 1.00 93.25 210 ALA A CA 1
ATOM 1628 C C . ALA A 1 210 ? -9.560 -1.513 0.425 1.00 93.25 210 ALA A C 1
ATOM 1630 O O . ALA A 1 210 ? -8.730 -2.191 1.032 1.00 93.25 210 ALA A O 1
ATOM 1631 N N . ALA A 1 211 ? -10.620 -0.977 1.018 1.00 93.62 211 ALA A N 1
ATOM 1632 C CA . ALA A 1 211 ? -10.976 -1.118 2.421 1.00 93.62 211 ALA A CA 1
ATOM 1633 C C . ALA A 1 211 ? -12.190 -2.038 2.562 1.00 93.62 211 ALA A C 1
ATOM 1635 O O . ALA A 1 211 ? -13.204 -1.821 1.900 1.00 93.62 211 ALA A O 1
ATOM 1636 N N . TYR A 1 212 ? -12.095 -3.012 3.458 1.00 93.12 212 TYR A N 1
ATOM 1637 C CA . TYR A 1 212 ? -13.120 -4.010 3.732 1.00 93.12 212 TYR A CA 1
ATOM 1638 C C . TYR A 1 212 ? -13.451 -4.050 5.221 1.00 93.12 212 TYR A C 1
ATOM 1640 O O . TYR A 1 212 ? -12.591 -3.780 6.063 1.00 93.12 212 TYR A O 1
ATOM 1648 N N . ASP A 1 213 ? -14.689 -4.392 5.556 1.00 91.56 213 ASP A N 1
ATOM 1649 C CA . ASP A 1 213 ? -15.063 -4.695 6.937 1.00 91.56 213 ASP A CA 1
ATOM 1650 C C . ASP A 1 213 ? -14.680 -6.129 7.345 1.00 91.56 213 ASP A C 1
ATOM 1652 O O . ASP A 1 213 ? -14.125 -6.910 6.569 1.00 91.56 213 ASP A O 1
ATOM 1656 N N . ASP A 1 214 ? -15.015 -6.487 8.585 1.00 88.25 214 ASP A N 1
ATOM 1657 C CA . ASP A 1 214 ? -14.825 -7.833 9.137 1.00 88.25 214 ASP A CA 1
ATOM 1658 C C . ASP A 1 214 ? -15.623 -8.918 8.385 1.00 88.25 214 ASP A C 1
ATOM 1660 O O . ASP A 1 214 ? -15.288 -10.100 8.468 1.00 88.25 214 ASP A O 1
ATOM 1664 N N . GLN A 1 215 ? -16.674 -8.536 7.651 1.00 88.06 215 GLN A N 1
ATOM 1665 C CA . GLN A 1 215 ? -17.472 -9.427 6.803 1.00 88.06 215 GLN A CA 1
ATOM 1666 C C . GLN A 1 215 ? -16.926 -9.505 5.370 1.00 88.06 215 GLN A C 1
ATOM 1668 O O . GLN A 1 215 ? -17.526 -10.166 4.521 1.00 88.06 215 GLN A O 1
ATOM 1673 N N . ARG A 1 216 ? -15.775 -8.869 5.103 1.00 86.00 216 ARG A N 1
ATOM 1674 C CA . ARG A 1 216 ? -15.147 -8.748 3.782 1.00 86.00 216 ARG A CA 1
ATOM 1675 C C . ARG A 1 216 ? -16.028 -8.037 2.751 1.00 86.00 216 ARG A C 1
ATOM 1677 O O . ARG A 1 216 ? -15.870 -8.254 1.550 1.00 86.00 216 ARG A O 1
ATOM 1684 N N . LEU A 1 217 ? -16.932 -7.165 3.188 1.00 89.25 217 LEU A N 1
ATOM 1685 C CA . LEU A 1 217 ? -17.676 -6.282 2.296 1.00 89.25 217 LEU A CA 1
ATOM 1686 C C . LEU A 1 217 ? -16.824 -5.061 1.961 1.00 89.25 217 LEU A C 1
ATOM 1688 O O . LEU A 1 217 ? -16.207 -4.464 2.844 1.00 89.25 217 LEU A O 1
ATOM 1692 N N . LEU A 1 218 ? -16.781 -4.696 0.677 1.00 88.69 218 LEU A N 1
ATOM 1693 C CA . LEU A 1 218 ? -16.034 -3.528 0.219 1.00 88.69 218 LEU A CA 1
ATOM 1694 C C . LEU A 1 218 ? -16.689 -2.260 0.774 1.00 88.69 218 LEU A C 1
ATOM 1696 O O . LEU A 1 218 ? -17.794 -1.888 0.383 1.00 88.69 218 LEU A O 1
ATOM 1700 N N . LEU A 1 219 ? -15.970 -1.574 1.653 1.00 90.25 219 LEU A N 1
ATOM 1701 C CA . LEU A 1 219 ? -16.384 -0.292 2.205 1.00 90.25 219 LEU A CA 1
ATOM 1702 C C . LEU A 1 219 ? -16.004 0.849 1.264 1.00 90.25 219 LEU A C 1
ATOM 1704 O O . LEU A 1 219 ? -16.766 1.789 1.079 1.00 90.25 219 LEU A O 1
ATOM 1708 N N . GLY A 1 220 ? -14.831 0.793 0.643 1.00 89.00 220 GLY A N 1
ATOM 1709 C CA . GLY A 1 220 ? -14.404 1.834 -0.285 1.00 89.00 220 GLY A CA 1
ATOM 1710 C C . GLY A 1 220 ? -13.060 1.536 -0.918 1.00 89.00 220 GLY A C 1
ATOM 1711 O O . GLY A 1 220 ? -12.301 0.695 -0.440 1.00 89.00 220 GLY A O 1
ATOM 1712 N N . SER A 1 221 ? -12.756 2.237 -2.000 1.00 90.25 221 SER A N 1
ATOM 1713 C CA . SER A 1 221 ? -11.489 2.099 -2.709 1.00 90.25 221 SER A CA 1
ATOM 1714 C C . SER A 1 221 ? -11.035 3.436 -3.286 1.00 90.25 221 SER A C 1
ATOM 1716 O O . SER A 1 221 ? -11.814 4.376 -3.472 1.00 90.25 221 SER A O 1
ATOM 1718 N N . THR A 1 222 ? -9.732 3.545 -3.517 1.00 90.44 222 THR A N 1
ATOM 1719 C CA . THR A 1 222 ? -9.073 4.767 -3.980 1.00 90.44 222 THR A CA 1
ATOM 1720 C C . THR A 1 222 ? -7.737 4.429 -4.629 1.00 90.44 222 THR A C 1
ATOM 1722 O O . THR A 1 222 ? -7.215 3.324 -4.484 1.00 90.44 222 THR A O 1
ATOM 1725 N N . VAL A 1 223 ? -7.144 5.410 -5.300 1.00 91.38 223 VAL A N 1
ATOM 1726 C CA . VAL A 1 223 ? -5.784 5.325 -5.828 1.00 91.38 223 VAL A CA 1
ATOM 1727 C C . VAL A 1 223 ? -4.941 6.495 -5.332 1.00 91.38 223 VAL A C 1
ATOM 1729 O O . VAL A 1 223 ? -5.436 7.603 -5.116 1.00 91.38 223 VAL A O 1
ATOM 1732 N N . SER A 1 224 ? -3.644 6.267 -5.138 1.00 92.19 224 SER A N 1
ATOM 1733 C CA . SER A 1 224 ? -2.699 7.341 -4.829 1.00 92.19 224 SER A CA 1
ATOM 1734 C C . SER A 1 224 ? -2.402 8.211 -6.052 1.00 92.19 224 SER A C 1
ATOM 1736 O O . SER A 1 224 ? -2.605 7.785 -7.189 1.00 92.19 224 SER A O 1
ATOM 1738 N N . SER A 1 225 ? -1.775 9.369 -5.813 1.00 90.62 225 SER A N 1
ATOM 1739 C CA . SER A 1 225 ? -0.965 10.077 -6.818 1.00 90.62 225 SER A CA 1
ATOM 1740 C C . SER A 1 225 ? -0.020 9.125 -7.562 1.00 90.62 225 SER A C 1
ATOM 1742 O O . SER A 1 225 ? 0.397 8.129 -6.954 1.00 90.62 225 SER A O 1
ATOM 1744 N N . PRO A 1 226 ? 0.377 9.437 -8.816 1.00 91.56 226 PRO A N 1
ATOM 1745 C CA . PRO A 1 226 ? 1.475 8.732 -9.468 1.00 91.56 226 PRO A CA 1
ATOM 1746 C C . PRO A 1 226 ? 2.715 8.764 -8.578 1.00 91.56 226 PRO A C 1
ATOM 1748 O O . PRO A 1 226 ? 2.977 9.761 -7.914 1.00 91.56 226 PRO A O 1
ATOM 1751 N N . ILE A 1 227 ? 3.470 7.679 -8.553 1.00 91.12 227 ILE A N 1
ATOM 1752 C CA . ILE A 1 227 ? 4.641 7.471 -7.715 1.00 91.12 227 ILE A CA 1
ATOM 1753 C C . ILE A 1 227 ? 5.812 7.202 -8.640 1.00 91.12 227 ILE A C 1
ATOM 1755 O O . ILE A 1 227 ? 5.825 6.196 -9.353 1.00 91.12 227 ILE A O 1
ATOM 1759 N N . ARG A 1 228 ? 6.822 8.064 -8.583 1.00 88.50 228 ARG A N 1
ATOM 1760 C CA . ARG A 1 228 ? 8.122 7.793 -9.191 1.00 88.50 228 ARG A CA 1
ATOM 1761 C C . ARG A 1 228 ? 9.102 7.353 -8.116 1.00 88.50 228 ARG A C 1
ATOM 1763 O O . ARG A 1 228 ? 9.188 7.975 -7.054 1.00 88.50 228 ARG A O 1
ATOM 1770 N N . VAL A 1 229 ? 9.804 6.253 -8.377 1.00 86.62 229 VAL A N 1
ATOM 1771 C CA . VAL A 1 229 ? 10.757 5.651 -7.438 1.00 86.62 229 VAL A CA 1
ATOM 1772 C C . VAL A 1 229 ? 12.169 6.099 -7.801 1.00 86.62 229 VAL A C 1
ATOM 1774 O O . VAL A 1 229 ? 12.645 5.814 -8.895 1.00 86.62 229 VAL A O 1
ATOM 1777 N N . PHE A 1 230 ? 12.841 6.774 -6.874 1.00 82.31 230 PHE A N 1
ATOM 1778 C CA . PHE A 1 230 ? 14.205 7.280 -7.041 1.00 82.31 230 PHE A CA 1
ATOM 1779 C C . PHE A 1 230 ? 15.203 6.493 -6.194 1.00 82.31 230 PHE A C 1
ATOM 1781 O O . PHE A 1 230 ? 14.848 5.918 -5.162 1.00 82.31 230 PHE A O 1
ATOM 1788 N N . CYS A 1 231 ? 16.472 6.489 -6.590 1.00 77.75 231 CYS A N 1
ATOM 1789 C CA . CYS A 1 231 ? 17.541 5.975 -5.744 1.00 77.75 231 CYS A CA 1
ATOM 1790 C C . CYS A 1 231 ? 17.728 6.911 -4.540 1.00 77.75 231 CYS A C 1
ATOM 1792 O O . CYS A 1 231 ? 17.830 8.122 -4.681 1.00 77.75 231 CYS A O 1
ATOM 1794 N N . ASN A 1 232 ? 17.788 6.368 -3.324 1.00 67.69 232 ASN A N 1
ATOM 1795 C CA . ASN A 1 232 ? 17.902 7.182 -2.106 1.00 67.69 232 ASN A CA 1
ATOM 1796 C C . ASN A 1 232 ? 19.220 7.974 -2.007 1.00 67.69 232 ASN A C 1
ATOM 1798 O O . ASN A 1 232 ? 19.316 8.872 -1.177 1.00 67.69 232 ASN A O 1
ATOM 1802 N N . ASN A 1 233 ? 20.225 7.651 -2.828 1.00 58.34 233 ASN A N 1
ATOM 1803 C CA . ASN A 1 233 ? 21.447 8.455 -2.935 1.00 58.34 233 ASN A CA 1
ATOM 1804 C C . ASN A 1 233 ? 21.140 9.899 -3.381 1.00 58.34 233 ASN A C 1
ATOM 1806 O O . ASN A 1 233 ? 21.926 10.795 -3.100 1.00 58.34 233 ASN A O 1
ATOM 1810 N N . ASP A 1 234 ? 19.963 10.132 -3.971 1.00 54.28 234 ASP A N 1
ATOM 1811 C CA . ASP A 1 234 ? 19.530 11.426 -4.500 1.00 54.28 234 ASP A CA 1
ATOM 1812 C C . ASP A 1 234 ? 18.731 12.268 -3.481 1.00 54.28 234 ASP A C 1
ATOM 1814 O O . ASP A 1 234 ? 18.086 13.246 -3.861 1.00 54.28 234 ASP A O 1
ATOM 1818 N N . THR A 1 235 ? 18.684 11.890 -2.189 1.00 51.28 235 THR A N 1
ATOM 1819 C CA . THR A 1 235 ? 17.751 12.520 -1.226 1.00 51.28 235 THR A CA 1
ATOM 1820 C C . THR A 1 235 ? 18.399 13.033 0.072 1.00 51.28 235 THR A C 1
ATOM 1822 O O . THR A 1 235 ? 18.753 12.233 0.938 1.00 51.28 235 THR A O 1
ATOM 1825 N N . PRO A 1 236 ? 18.440 14.360 0.302 1.00 50.59 236 PRO A N 1
ATOM 1826 C CA . PRO A 1 236 ? 18.982 14.947 1.534 1.00 50.59 236 PRO A CA 1
ATOM 1827 C C . PRO A 1 236 ? 18.027 14.925 2.752 1.00 50.59 236 PRO A C 1
ATOM 1829 O O . PRO A 1 236 ? 18.439 15.291 3.848 1.00 50.59 236 PRO A O 1
ATOM 1832 N N . LEU A 1 237 ? 16.752 14.519 2.601 1.00 55.84 237 LEU A N 1
ATOM 1833 C CA . LEU A 1 237 ? 15.669 14.838 3.563 1.00 55.84 237 LEU A CA 1
ATOM 1834 C C . LEU A 1 237 ? 14.925 13.633 4.188 1.00 55.84 237 LEU A C 1
ATOM 1836 O O . LEU A 1 237 ? 13.897 13.811 4.843 1.00 55.84 237 LEU A O 1
ATOM 1840 N N . GLY A 1 238 ? 15.430 12.404 4.039 1.00 64.06 238 GLY A N 1
ATOM 1841 C CA . GLY A 1 238 ? 14.852 11.210 4.678 1.00 64.06 238 GLY A CA 1
ATOM 1842 C C . GLY A 1 238 ? 13.657 10.584 3.936 1.00 64.06 238 GLY A C 1
ATOM 1843 O O . GLY A 1 238 ? 13.525 10.714 2.724 1.00 64.06 238 GLY A O 1
ATOM 1844 N N . ALA A 1 239 ? 12.811 9.838 4.662 1.00 71.00 239 ALA A N 1
ATOM 1845 C CA . ALA A 1 239 ? 11.682 9.068 4.113 1.00 71.00 239 ALA A CA 1
ATOM 1846 C C . ALA A 1 239 ? 10.784 9.854 3.150 1.00 71.00 239 ALA A C 1
ATOM 1848 O O . ALA A 1 239 ? 10.323 10.949 3.478 1.00 71.00 239 ALA A O 1
ATOM 1849 N N . ALA A 1 240 ? 10.350 9.205 2.068 1.00 84.94 240 ALA A N 1
ATOM 1850 C CA . ALA A 1 240 ? 9.193 9.679 1.321 1.00 84.94 240 ALA A CA 1
ATOM 1851 C C . ALA A 1 240 ? 7.944 9.682 2.210 1.00 84.94 240 ALA A C 1
ATOM 1853 O O . ALA A 1 240 ? 7.746 8.790 3.040 1.00 84.94 240 ALA A O 1
ATOM 1854 N N . SER A 1 241 ? 7.072 10.669 2.008 1.00 88.69 241 SER A N 1
ATOM 1855 C CA . SER A 1 241 ? 5.807 10.787 2.727 1.00 88.69 241 SER A CA 1
ATOM 1856 C C . SER A 1 241 ? 4.652 10.974 1.750 1.00 88.69 241 SER A C 1
ATOM 1858 O O . SER A 1 241 ? 4.407 12.082 1.283 1.00 88.69 241 SER A O 1
ATOM 1860 N N . LEU A 1 242 ? 3.890 9.911 1.519 1.00 91.31 242 LEU A N 1
ATOM 1861 C CA . LEU A 1 242 ? 2.699 9.906 0.678 1.00 91.31 242 LEU A CA 1
ATOM 1862 C C . LEU A 1 242 ? 1.444 10.115 1.530 1.00 91.31 242 LEU A C 1
ATOM 1864 O O . LEU A 1 242 ? 1.401 9.727 2.699 1.00 91.31 242 LEU A O 1
ATOM 1868 N N . LYS A 1 243 ? 0.412 10.737 0.959 1.00 92.00 243 LYS A N 1
ATOM 1869 C CA . LYS A 1 243 ? -0.906 10.891 1.591 1.00 92.00 243 LYS A CA 1
ATOM 1870 C C . LYS A 1 243 ? -1.948 10.246 0.686 1.00 92.00 243 LYS A C 1
ATOM 1872 O O . LYS A 1 243 ? -2.029 10.622 -0.478 1.00 92.00 243 LYS A O 1
ATOM 1877 N N . ILE A 1 244 ? -2.743 9.326 1.222 1.00 92.06 244 ILE A N 1
ATOM 1878 C CA . ILE A 1 244 ? -3.834 8.671 0.487 1.00 92.06 244 ILE A CA 1
ATOM 1879 C C . ILE A 1 244 ? -5.141 8.954 1.219 1.00 92.06 244 ILE A C 1
ATOM 1881 O O . ILE A 1 244 ? -5.217 8.814 2.443 1.00 92.06 244 ILE A O 1
ATOM 1885 N N . LYS A 1 245 ? -6.149 9.400 0.469 1.00 90.94 245 LYS A N 1
ATOM 1886 C CA . LYS A 1 245 ? -7.497 9.666 0.971 1.00 90.94 245 LYS A CA 1
ATOM 1887 C C . LYS A 1 245 ? -8.423 8.561 0.482 1.00 90.94 245 LYS A C 1
ATOM 1889 O O . LYS A 1 245 ? -8.454 8.305 -0.718 1.00 90.94 245 LYS A O 1
ATOM 1894 N N . CYS A 1 246 ? -9.143 7.936 1.403 1.00 89.88 246 CYS A N 1
ATOM 1895 C CA . CYS A 1 246 ? -10.134 6.912 1.105 1.00 89.88 246 CYS A CA 1
ATOM 1896 C C . CYS A 1 246 ? -11.447 7.299 1.772 1.00 89.88 246 CYS A C 1
ATOM 1898 O O . CYS A 1 246 ? -11.481 7.499 2.988 1.00 89.88 246 CYS A O 1
ATOM 1900 N N . ASP A 1 247 ? -12.507 7.385 0.984 1.00 88.00 247 ASP A N 1
ATOM 1901 C CA . ASP A 1 247 ? -13.856 7.558 1.503 1.00 88.00 247 ASP A CA 1
ATOM 1902 C C . ASP A 1 247 ? -14.494 6.167 1.579 1.00 88.00 247 ASP A C 1
ATOM 1904 O O . ASP A 1 247 ? -14.386 5.383 0.634 1.00 88.00 247 ASP A O 1
ATOM 1908 N N . ILE A 1 248 ? -15.070 5.825 2.730 1.00 88.19 248 ILE A N 1
ATOM 1909 C CA . ILE A 1 248 ? -15.695 4.524 2.970 1.00 88.19 248 ILE A CA 1
ATOM 1910 C C . ILE A 1 248 ? -17.208 4.681 3.125 1.00 88.19 248 ILE A C 1
ATOM 1912 O O . ILE A 1 248 ? -17.685 5.619 3.761 1.00 88.19 248 ILE A O 1
ATOM 1916 N N . LYS A 1 249 ? -17.960 3.767 2.517 1.00 82.19 249 LYS A N 1
ATOM 1917 C CA . LYS A 1 249 ? -19.411 3.636 2.605 1.00 82.19 249 LYS A CA 1
ATOM 1918 C C . LYS A 1 249 ? -19.756 2.864 3.878 1.00 82.19 249 LYS A C 1
ATOM 1920 O O . LYS A 1 249 ? -19.195 1.802 4.132 1.00 82.19 249 LYS A O 1
ATOM 1925 N N . GLY A 1 250 ? -20.711 3.379 4.645 1.00 67.69 250 GLY A N 1
ATOM 1926 C CA . GLY A 1 250 ? -21.233 2.719 5.838 1.00 67.69 250 GLY A CA 1
ATOM 1927 C C . GLY A 1 250 ? -20.679 3.315 7.126 1.00 67.69 250 GLY A C 1
ATOM 1928 O O . GLY A 1 250 ? -19.476 3.299 7.382 1.00 67.69 250 GLY A O 1
ATOM 1929 N N . GLY A 1 251 ? -21.593 3.804 7.964 1.00 61.12 251 GLY A N 1
ATOM 1930 C CA . GLY A 1 251 ? -21.264 4.246 9.305 1.00 61.12 251 GLY A CA 1
ATOM 1931 C C . GLY A 1 251 ? -20.756 3.059 10.108 1.00 61.12 251 GLY A C 1
ATOM 1932 O O . GLY A 1 251 ? -21.548 2.240 10.570 1.00 61.12 251 GLY A O 1
ATOM 1933 N N . LEU A 1 252 ? -19.439 2.989 10.324 1.00 61.47 252 LEU A N 1
ATOM 1934 C CA . LEU A 1 252 ? -18.803 2.026 11.237 1.00 61.47 252 LEU A CA 1
ATOM 1935 C C . LEU A 1 252 ? -19.417 2.071 12.656 1.00 61.47 252 LEU A C 1
ATOM 1937 O O . LEU A 1 252 ? -19.192 1.182 13.463 1.00 61.47 252 LEU A O 1
ATOM 1941 N N . GLN A 1 253 ? -20.190 3.117 12.959 1.00 51.78 253 GLN A N 1
ATOM 1942 C CA . GLN A 1 253 ? -20.933 3.347 14.197 1.00 51.78 253 GLN A CA 1
ATOM 1943 C C . GLN A 1 253 ? -22.281 2.593 14.284 1.00 51.78 253 GLN A C 1
ATOM 1945 O O . GLN A 1 253 ? -22.816 2.472 15.377 1.00 51.78 253 GLN A O 1
ATOM 1950 N N . ALA A 1 254 ? -22.856 2.101 13.176 1.00 45.94 254 ALA A N 1
ATOM 1951 C CA . ALA A 1 254 ? -24.266 1.674 13.131 1.00 45.94 254 ALA A CA 1
ATOM 1952 C C . ALA A 1 254 ? -24.502 0.153 13.036 1.00 45.94 254 ALA A C 1
ATOM 1954 O O . ALA A 1 254 ? -25.647 -0.275 12.911 1.00 45.94 254 ALA A O 1
ATOM 1955 N N . ARG A 1 255 ? -23.455 -0.683 13.051 1.00 50.16 255 ARG A N 1
ATOM 1956 C CA . ARG A 1 255 ? -23.577 -2.126 12.763 1.00 50.16 255 ARG A CA 1
ATOM 1957 C C . ARG A 1 255 ? -23.009 -3.025 13.863 1.00 50.16 255 ARG A C 1
ATOM 1959 O O . ARG A 1 255 ? -22.246 -3.948 13.600 1.00 50.16 255 ARG A O 1
ATOM 1966 N N . GLU A 1 256 ? -23.451 -2.819 15.098 1.00 43.09 256 GLU A N 1
ATOM 1967 C CA . GLU A 1 256 ? -23.557 -3.934 16.042 1.00 43.09 256 GLU A CA 1
ATOM 1968 C C . GLU A 1 256 ? -24.835 -4.719 15.703 1.00 43.09 256 GLU A C 1
ATOM 1970 O O . GLU A 1 256 ? -25.919 -4.147 15.683 1.00 43.09 256 GLU A O 1
ATOM 1975 N N . LYS A 1 257 ? -24.719 -6.036 15.487 1.00 39.66 257 LYS A N 1
ATOM 1976 C CA . LYS A 1 257 ? -25.817 -7.014 15.288 1.00 39.66 257 LYS A CA 1
ATOM 1977 C C . LYS A 1 257 ? -26.352 -7.182 13.857 1.00 39.66 257 LYS A C 1
ATOM 1979 O O . LYS A 1 257 ? -27.523 -6.952 13.581 1.00 39.66 257 LYS A O 1
ATOM 1984 N N . GLN A 1 258 ? -25.561 -7.803 12.985 1.00 38.91 258 GLN A N 1
ATOM 1985 C CA . GLN A 1 258 ? -26.151 -8.722 12.003 1.00 38.91 258 GLN A CA 1
ATOM 1986 C C . GLN A 1 258 ? -25.186 -9.865 11.673 1.00 38.91 258 GLN A C 1
ATOM 1988 O O . GLN A 1 258 ? -24.244 -9.719 10.898 1.00 38.91 258 GLN A O 1
ATOM 1993 N N . LYS A 1 259 ? -25.424 -11.027 12.300 1.00 36.53 259 LYS A N 1
ATOM 1994 C CA . LYS A 1 259 ? -24.838 -12.309 11.891 1.00 36.53 259 LYS A CA 1
ATOM 1995 C C . LYS A 1 259 ? -25.499 -12.718 10.577 1.00 36.53 259 LYS A C 1
ATOM 1997 O O . LYS A 1 259 ? -26.656 -13.129 10.577 1.00 36.53 259 LYS A O 1
ATOM 2002 N N . ARG A 1 260 ? -24.768 -12.640 9.469 1.00 40.66 260 ARG A N 1
ATOM 2003 C CA . ARG A 1 260 ? -25.086 -13.399 8.258 1.00 40.66 260 ARG A CA 1
ATOM 2004 C C . ARG A 1 260 ? -23.831 -14.108 7.779 1.00 40.66 260 ARG A C 1
ATOM 2006 O O . ARG A 1 260 ? -22.806 -13.493 7.519 1.00 40.66 260 ARG A O 1
ATOM 2013 N N . THR A 1 261 ? -23.936 -15.424 7.704 1.00 36.34 261 THR A N 1
ATOM 2014 C CA . THR A 1 261 ? -22.960 -16.338 7.123 1.00 36.34 261 THR A CA 1
ATOM 2015 C C . THR A 1 261 ? -23.105 -16.301 5.606 1.00 36.34 261 THR A C 1
ATOM 2017 O O . THR A 1 261 ? -23.989 -16.953 5.055 1.00 36.34 261 THR A O 1
ATOM 2020 N N . ARG A 1 262 ? -22.260 -15.535 4.917 1.00 36.41 262 ARG A N 1
ATOM 2021 C CA . ARG A 1 262 ? -21.965 -15.773 3.498 1.00 36.41 262 ARG A CA 1
ATOM 2022 C C . ARG A 1 262 ? -20.457 -15.739 3.311 1.00 36.41 262 ARG A C 1
ATOM 2024 O O . ARG A 1 262 ? -19.785 -14.820 3.763 1.00 36.41 262 ARG A O 1
ATOM 2031 N N . THR A 1 263 ? -19.940 -16.782 2.684 1.00 29.94 263 THR A N 1
ATOM 2032 C CA . THR A 1 263 ? -18.547 -16.915 2.260 1.00 29.94 263 THR A CA 1
ATOM 2033 C C . THR A 1 263 ? -18.343 -16.151 0.949 1.00 29.94 263 THR A C 1
ATOM 2035 O O . THR A 1 263 ? -19.083 -16.424 0.004 1.00 29.94 263 THR A O 1
ATOM 2038 N N . PRO A 1 264 ? -17.364 -15.237 0.829 1.00 37.03 264 PRO A N 1
ATOM 2039 C CA . PRO A 1 264 ? -17.006 -14.650 -0.458 1.00 37.03 264 PRO A CA 1
ATOM 2040 C C . PRO A 1 264 ? -15.821 -15.396 -1.102 1.00 37.03 264 PRO A C 1
ATOM 2042 O O . PRO A 1 264 ? -14.900 -15.795 -0.390 1.00 37.03 264 PRO A O 1
ATOM 2045 N N . PHE A 1 265 ? -15.876 -15.521 -2.439 1.00 39.19 265 PHE A N 1
ATOM 2046 C CA . PHE A 1 265 ? -14.989 -16.207 -3.414 1.00 39.19 265 PHE A CA 1
ATOM 2047 C C . PHE A 1 265 ? -15.388 -17.597 -3.967 1.00 39.19 265 PHE A C 1
ATOM 2049 O O . PHE A 1 265 ? -14.649 -18.134 -4.785 1.00 39.19 265 PHE A O 1
ATOM 2056 N N . ALA A 1 266 ? -16.563 -18.157 -3.648 1.00 31.31 266 ALA A N 1
ATOM 2057 C CA . ALA A 1 266 ? -16.988 -19.455 -4.213 1.00 31.31 266 ALA A CA 1
ATOM 2058 C C . ALA A 1 266 ? -17.787 -19.397 -5.541 1.00 31.31 266 ALA A C 1
ATOM 2060 O O . ALA A 1 266 ? -17.924 -20.429 -6.188 1.00 31.31 266 ALA A O 1
ATOM 2061 N N . ASP A 1 267 ? -18.262 -18.234 -6.002 1.00 29.94 267 ASP A N 1
ATOM 2062 C CA . ASP A 1 267 ? -19.073 -18.133 -7.237 1.00 29.94 267 ASP A CA 1
ATOM 2063 C C . ASP A 1 267 ? -18.240 -17.829 -8.498 1.00 29.94 267 ASP A C 1
ATOM 2065 O O . ASP A 1 267 ? -18.584 -16.988 -9.325 1.00 29.94 267 ASP A O 1
ATOM 2069 N N . LEU A 1 268 ? -17.128 -18.545 -8.674 1.00 35.47 268 LEU A N 1
ATOM 2070 C CA . LEU A 1 268 ? -16.324 -18.512 -9.899 1.00 35.47 268 LEU A CA 1
ATOM 2071 C C . LEU A 1 268 ? -16.287 -19.899 -10.546 1.00 35.47 268 LEU A C 1
ATOM 2073 O O . LEU A 1 268 ? -15.295 -20.604 -10.430 1.00 35.47 268 LEU A O 1
ATOM 2077 N N . THR A 1 269 ? -17.359 -20.281 -11.250 1.00 31.45 269 THR A N 1
ATOM 2078 C CA . THR A 1 269 ? -17.270 -21.256 -12.365 1.00 31.45 269 THR A CA 1
ATOM 2079 C C . THR A 1 269 ? -18.325 -21.112 -13.469 1.00 31.45 269 THR A C 1
ATOM 2081 O O . THR A 1 269 ? -18.193 -21.799 -14.477 1.00 31.45 269 THR A O 1
ATOM 2084 N N . ASN A 1 270 ? -19.326 -20.223 -13.400 1.00 28.91 270 ASN A N 1
ATOM 2085 C CA . ASN A 1 270 ? -20.322 -20.148 -14.483 1.00 28.91 270 ASN A CA 1
ATOM 2086 C C . ASN A 1 270 ? -20.066 -18.995 -15.470 1.00 28.91 270 ASN A C 1
ATOM 2088 O O . ASN A 1 270 ? -20.769 -17.990 -15.499 1.00 28.91 270 ASN A O 1
ATOM 2092 N N . THR A 1 271 ? -19.041 -19.153 -16.308 1.00 33.91 271 THR A N 1
ATOM 2093 C CA . THR A 1 271 ? -18.666 -18.232 -17.400 1.00 33.91 271 THR A CA 1
ATOM 2094 C C . THR A 1 271 ? -19.468 -18.434 -18.698 1.00 33.91 271 THR A C 1
ATOM 2096 O O . THR A 1 271 ? -19.064 -17.955 -19.756 1.00 33.91 271 THR A O 1
ATOM 2099 N N . SER A 1 272 ? -20.619 -19.113 -18.675 1.00 33.97 272 SER A N 1
ATOM 2100 C CA . SER A 1 272 ? -21.254 -19.587 -19.917 1.00 33.97 272 SER A CA 1
ATOM 2101 C C . SER A 1 272 ? -22.208 -18.606 -20.626 1.00 33.97 272 SER A C 1
ATOM 2103 O O . SER A 1 272 ? -22.463 -18.787 -21.819 1.00 33.97 272 SER A O 1
ATOM 2105 N N . GLU A 1 273 ? -22.692 -17.535 -19.983 1.00 32.59 273 GLU A N 1
ATOM 2106 C CA . GLU A 1 273 ? -23.727 -16.678 -20.604 1.00 32.59 273 GLU A CA 1
ATOM 2107 C C . GLU A 1 273 ? -23.235 -15.346 -21.190 1.00 32.59 273 GLU A C 1
ATOM 2109 O O . GLU A 1 273 ? -23.861 -14.823 -22.114 1.00 32.59 273 GLU A O 1
ATOM 2114 N N . TRP A 1 274 ? -22.080 -14.819 -20.770 1.00 33.00 274 TRP A N 1
ATOM 2115 C CA . TRP A 1 274 ? -21.564 -13.553 -21.321 1.00 33.00 274 TRP A CA 1
ATOM 2116 C C . TRP A 1 274 ? -20.727 -13.730 -22.602 1.00 33.00 274 TRP A C 1
ATOM 2118 O O . TRP A 1 274 ? -20.725 -12.859 -23.473 1.00 33.00 274 TRP A O 1
ATOM 2128 N N . ILE A 1 275 ? -20.098 -14.899 -22.786 1.00 36.78 275 ILE A N 1
ATOM 2129 C CA . ILE A 1 275 ? -19.245 -15.214 -23.951 1.00 36.78 275 ILE A CA 1
ATOM 2130 C C . ILE A 1 275 ? -20.047 -15.223 -25.269 1.00 36.78 275 ILE A C 1
ATOM 2132 O O . ILE A 1 275 ? -19.520 -14.865 -26.321 1.00 36.78 275 ILE A O 1
ATOM 2136 N N . LYS A 1 276 ? -21.351 -15.529 -25.235 1.00 33.44 276 LYS A N 1
ATOM 2137 C CA . LYS A 1 276 ? -22.202 -15.547 -26.441 1.00 33.44 276 LYS A CA 1
ATOM 2138 C C . LYS A 1 276 ? -22.572 -14.158 -26.973 1.00 33.44 276 LYS A C 1
ATOM 2140 O O . LYS A 1 276 ? -23.053 -14.059 -28.101 1.00 33.44 276 LYS A O 1
ATOM 2145 N N . LYS A 1 277 ? -22.376 -13.089 -26.191 1.00 34.97 277 LYS A N 1
ATOM 2146 C CA . LYS A 1 277 ? -22.827 -11.736 -26.565 1.00 34.97 277 LYS A CA 1
ATOM 2147 C C . LYS A 1 277 ? -21.736 -10.881 -27.221 1.00 34.97 277 LYS A C 1
ATOM 2149 O O . LYS A 1 277 ? -22.074 -9.950 -27.943 1.00 34.97 277 LYS A O 1
ATOM 2154 N N . CYS A 1 278 ? -20.458 -11.231 -27.049 1.00 32.38 278 CYS A N 1
ATOM 2155 C CA . CYS A 1 278 ? -19.325 -10.476 -27.605 1.00 32.38 278 CYS A CA 1
ATOM 2156 C C . CYS A 1 278 ? -18.736 -11.055 -28.906 1.00 32.38 278 CYS A C 1
ATOM 2158 O O . CYS A 1 278 ? -17.943 -10.384 -29.556 1.00 32.38 278 CYS A O 1
ATOM 2160 N N . SER A 1 279 ? -19.146 -12.247 -29.350 1.00 32.47 279 SER A N 1
ATOM 2161 C CA . SER A 1 279 ? -18.595 -12.907 -30.547 1.00 32.47 279 SER A CA 1
ATOM 2162 C C . SER A 1 279 ? -19.212 -12.473 -31.890 1.00 32.47 279 SER A C 1
ATOM 2164 O O . SER A 1 279 ? -18.981 -13.126 -32.904 1.00 32.47 279 SER A O 1
ATOM 2166 N N . LYS A 1 280 ? -19.994 -11.384 -31.943 1.00 35.62 280 LYS A N 1
ATOM 2167 C CA . LYS A 1 280 ? -20.691 -10.941 -33.172 1.00 35.62 280 LYS A CA 1
ATOM 2168 C C . LYS A 1 280 ? -20.072 -9.748 -33.909 1.00 35.62 280 LYS A C 1
ATOM 2170 O O . LYS A 1 280 ? -20.654 -9.293 -34.887 1.00 35.62 280 LYS A O 1
ATOM 2175 N N . THR A 1 281 ? -18.888 -9.279 -33.523 1.00 36.72 281 THR A N 1
ATOM 2176 C CA . THR A 1 281 ? -18.258 -8.133 -34.207 1.00 36.72 281 THR A CA 1
ATOM 2177 C C . THR A 1 281 ? -16.743 -8.271 -34.283 1.00 36.72 281 THR A C 1
ATOM 2179 O O . THR A 1 281 ? -16.005 -7.539 -33.638 1.00 36.72 281 THR A O 1
ATOM 2182 N N . THR A 1 282 ? -16.267 -9.193 -35.114 1.00 34.00 282 THR A N 1
ATOM 2183 C CA . THR A 1 282 ? -14.908 -9.133 -35.667 1.00 34.00 282 THR A CA 1
ATOM 2184 C C . THR A 1 282 ? -14.962 -9.485 -37.149 1.00 34.00 282 THR A C 1
ATOM 2186 O O . THR A 1 282 ? -14.970 -10.644 -37.554 1.00 34.00 282 THR A O 1
ATOM 2189 N N . GLY A 1 283 ? -15.052 -8.433 -37.964 1.00 29.47 283 GLY A N 1
ATOM 2190 C CA . GLY A 1 283 ? -14.770 -8.493 -39.390 1.00 29.47 283 GLY A CA 1
ATOM 2191 C C . GLY A 1 283 ? -13.273 -8.692 -39.625 1.00 29.47 283 GLY A C 1
ATOM 2192 O O . GLY A 1 283 ? -12.433 -8.162 -38.900 1.00 29.47 283 GLY A O 1
ATOM 2193 N N . SER A 1 284 ? -12.975 -9.495 -40.637 1.00 29.97 284 SER A N 1
ATOM 2194 C CA . SER A 1 284 ? -11.653 -9.880 -41.111 1.00 29.97 284 SER A CA 1
ATOM 2195 C C . SER A 1 284 ? -10.766 -8.693 -41.496 1.00 29.97 284 SER A C 1
ATOM 2197 O O . SER A 1 284 ? -11.175 -7.881 -42.323 1.00 29.97 284 SER A O 1
ATOM 2199 N N . CYS A 1 285 ? -9.509 -8.701 -41.052 1.00 28.89 285 CYS A N 1
ATOM 2200 C CA . CYS A 1 285 ? -8.408 -8.047 -41.760 1.00 28.89 285 CYS A CA 1
ATOM 2201 C C . CYS A 1 285 ? -7.216 -9.010 -41.811 1.00 28.89 285 CYS A C 1
ATOM 2203 O O . CYS A 1 285 ? -6.562 -9.278 -40.807 1.00 28.89 285 CYS A O 1
ATOM 2205 N N . GLN A 1 286 ? -6.983 -9.567 -43.000 1.00 29.91 286 GLN A N 1
ATOM 2206 C CA . GLN A 1 286 ? -5.746 -10.243 -43.380 1.00 29.91 286 GLN A CA 1
ATOM 2207 C C . GLN A 1 286 ? -4.697 -9.221 -43.851 1.00 29.91 286 GLN A C 1
ATOM 2209 O O . GLN A 1 286 ? -5.060 -8.121 -44.262 1.00 29.91 286 GLN A O 1
ATOM 2214 N N . ALA A 1 287 ? -3.444 -9.697 -43.929 1.00 29.12 287 ALA A N 1
ATOM 2215 C CA . ALA A 1 287 ? -2.283 -9.143 -44.645 1.00 29.12 287 ALA A CA 1
ATOM 2216 C C . ALA A 1 287 ? -1.483 -8.058 -43.887 1.00 29.12 287 ALA A C 1
ATOM 2218 O O . ALA A 1 287 ? -2.057 -7.200 -43.238 1.00 29.12 287 ALA A O 1
ATOM 2219 N N . LYS A 1 288 ? -0.145 -7.999 -43.933 1.00 29.48 288 LYS A N 1
ATOM 2220 C CA . LYS A 1 288 ? 0.857 -8.659 -44.790 1.00 29.48 288 LYS A CA 1
ATOM 2221 C C . LYS A 1 288 ? 2.240 -8.530 -44.131 1.00 29.48 288 LYS A C 1
ATOM 2223 O O . LYS A 1 288 ? 2.555 -7.517 -43.516 1.00 29.48 288 LYS A O 1
ATOM 2228 N N . THR A 1 289 ? 3.049 -9.560 -44.317 1.00 30.05 289 THR A N 1
ATOM 2229 C CA . THR A 1 289 ? 4.465 -9.703 -43.964 1.00 30.05 289 THR A CA 1
ATOM 2230 C C . THR A 1 289 ? 5.360 -8.818 -44.840 1.00 30.05 289 THR A C 1
ATOM 2232 O O . THR A 1 289 ? 5.182 -8.813 -46.056 1.00 30.05 289 THR A O 1
ATOM 2235 N N . ALA A 1 290 ? 6.363 -8.155 -44.254 1.00 28.36 290 ALA A N 1
ATOM 2236 C CA . ALA A 1 290 ? 7.594 -7.749 -44.942 1.00 28.36 290 ALA A CA 1
ATOM 2237 C C . ALA A 1 290 ? 8.724 -7.508 -43.919 1.00 28.36 290 ALA A C 1
ATOM 2239 O O . ALA A 1 290 ? 8.601 -6.650 -43.046 1.00 28.36 290 ALA A O 1
ATOM 2240 N N . LEU A 1 291 ? 9.806 -8.291 -44.027 1.00 35.22 291 LEU A N 1
ATOM 2241 C CA . LEU A 1 291 ? 11.123 -7.989 -43.447 1.00 35.22 291 LEU A CA 1
ATOM 2242 C C . LEU A 1 291 ? 11.766 -6.806 -44.194 1.00 35.22 291 LEU A C 1
ATOM 2244 O O . LEU A 1 291 ? 11.427 -6.565 -45.355 1.00 35.22 291 LEU A O 1
ATOM 2248 N N . PRO A 1 292 ? 12.756 -6.139 -43.577 1.00 40.12 292 PRO A N 1
ATOM 2249 C CA . PRO A 1 292 ? 14.068 -6.170 -44.221 1.00 40.12 292 PRO A CA 1
ATOM 2250 C C . PRO A 1 292 ? 15.261 -6.335 -43.265 1.00 40.12 292 PRO A C 1
ATOM 2252 O O . PRO A 1 292 ? 15.146 -6.367 -42.039 1.00 40.12 292 PRO A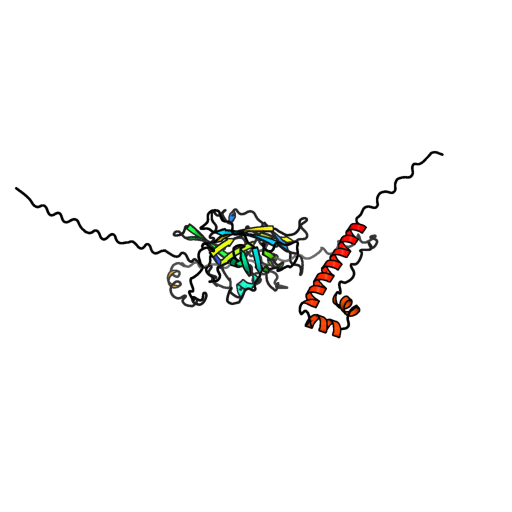 O 1
ATOM 2255 N N . ASP A 1 293 ? 16.399 -6.495 -43.930 1.00 30.61 293 ASP A N 1
ATOM 2256 C CA . ASP A 1 293 ? 17.679 -7.059 -43.534 1.00 30.61 293 ASP A CA 1
ATOM 2257 C C . ASP A 1 293 ? 18.540 -6.284 -42.520 1.00 30.61 293 ASP A C 1
ATOM 2259 O O . ASP A 1 293 ? 18.600 -5.058 -42.478 1.00 30.61 293 ASP A O 1
ATOM 2263 N N . ARG A 1 294 ? 19.274 -7.094 -41.744 1.00 32.94 294 ARG A N 1
ATOM 2264 C CA . ARG A 1 294 ? 20.729 -7.069 -41.492 1.00 32.94 294 ARG A CA 1
ATOM 2265 C C . ARG A 1 294 ? 21.475 -5.755 -41.800 1.00 32.94 294 ARG A C 1
ATOM 2267 O O . ARG A 1 294 ? 21.783 -5.469 -42.951 1.00 32.94 294 ARG A O 1
ATOM 2274 N N . VAL A 1 295 ? 21.929 -5.070 -40.745 1.00 36.44 295 VAL A N 1
ATOM 2275 C CA . VAL A 1 295 ? 23.077 -4.145 -40.792 1.00 36.44 295 VAL A CA 1
ATOM 2276 C C . VAL A 1 295 ? 23.999 -4.418 -39.602 1.00 36.44 295 VAL A C 1
ATOM 2278 O O . VAL A 1 295 ? 23.553 -4.700 -38.490 1.00 36.44 295 VAL A O 1
ATOM 2281 N N . GLU A 1 296 ? 25.287 -4.411 -39.915 1.00 33.59 296 GLU A N 1
ATOM 2282 C CA . GLU A 1 296 ? 26.440 -4.843 -39.136 1.00 33.59 296 GLU A CA 1
ATOM 2283 C C . GLU A 1 296 ? 26.782 -3.919 -37.956 1.00 33.59 296 GLU A C 1
ATOM 2285 O O . GLU A 1 296 ? 26.444 -2.737 -37.924 1.00 33.59 296 GLU A O 1
ATOM 2290 N N . ALA A 1 297 ? 27.477 -4.498 -36.976 1.00 38.72 297 ALA A N 1
ATOM 2291 C CA . ALA A 1 297 ? 28.064 -3.808 -35.836 1.00 38.72 297 ALA A CA 1
ATOM 2292 C C . ALA A 1 297 ? 29.385 -3.114 -36.212 1.00 38.72 297 ALA A C 1
ATOM 2294 O O . ALA A 1 297 ? 30.121 -3.638 -37.048 1.00 38.72 297 ALA A O 1
ATOM 2295 N N . PRO A 1 298 ? 29.764 -2.043 -35.496 1.00 42.50 298 PRO A N 1
ATOM 2296 C CA . PRO A 1 298 ? 31.162 -1.698 -35.291 1.00 42.50 298 PRO A CA 1
ATOM 2297 C C . PRO A 1 298 ? 31.595 -1.929 -33.840 1.00 42.50 298 PRO A C 1
ATOM 2299 O O . PRO A 1 298 ? 30.829 -1.756 -32.888 1.00 42.50 298 PRO A O 1
ATOM 2302 N N . SER A 1 299 ? 32.850 -2.342 -33.731 1.00 35.47 299 SER A N 1
ATOM 2303 C CA . SER A 1 299 ? 33.612 -2.642 -32.534 1.00 35.47 299 SER A CA 1
ATOM 2304 C C . SER A 1 299 ? 34.251 -1.399 -31.893 1.00 35.47 299 SER A C 1
ATOM 2306 O O . SER A 1 299 ? 34.370 -0.345 -32.513 1.00 35.47 299 SER A O 1
ATOM 2308 N N . ASP A 1 300 ? 34.688 -1.626 -30.653 1.00 36.59 300 ASP A N 1
ATOM 2309 C CA . ASP A 1 300 ? 35.857 -1.062 -29.968 1.00 36.59 300 ASP A CA 1
ATOM 2310 C C . ASP A 1 300 ? 35.863 0.333 -29.313 1.00 36.59 300 ASP A C 1
ATOM 2312 O O . ASP A 1 300 ? 35.255 1.315 -29.733 1.00 36.59 300 ASP A O 1
ATOM 2316 N N . ASP A 1 301 ? 36.655 0.330 -28.234 1.00 38.78 301 ASP A N 1
ATOM 2317 C CA . ASP A 1 301 ? 37.359 1.422 -27.566 1.00 38.78 301 ASP A CA 1
ATOM 2318 C C . ASP A 1 301 ? 36.604 2.312 -26.577 1.00 38.78 301 ASP A C 1
ATOM 2320 O O . ASP A 1 301 ? 36.240 3.459 -26.849 1.00 38.78 301 ASP A O 1
ATOM 2324 N N . ARG A 1 302 ? 36.508 1.819 -25.330 1.00 37.31 302 ARG A N 1
ATOM 2325 C CA . ARG A 1 302 ? 36.492 2.670 -24.122 1.00 37.31 302 ARG A CA 1
ATOM 2326 C C . ARG A 1 302 ? 36.969 1.945 -22.853 1.00 37.31 302 ARG A C 1
ATOM 2328 O O . ARG A 1 302 ? 36.375 2.076 -21.790 1.00 37.31 302 ARG A O 1
ATOM 2335 N N . GLU A 1 303 ? 38.084 1.230 -22.950 1.00 43.12 303 GLU A N 1
ATOM 2336 C CA . GLU A 1 303 ? 38.932 0.893 -21.801 1.00 43.12 303 GLU A CA 1
ATOM 2337 C C . GLU A 1 303 ? 40.201 1.746 -21.886 1.00 43.12 303 GLU A C 1
ATOM 2339 O O . GLU A 1 303 ? 41.134 1.364 -22.569 1.00 43.12 303 GLU A O 1
ATOM 2344 N N . LEU A 1 304 ? 40.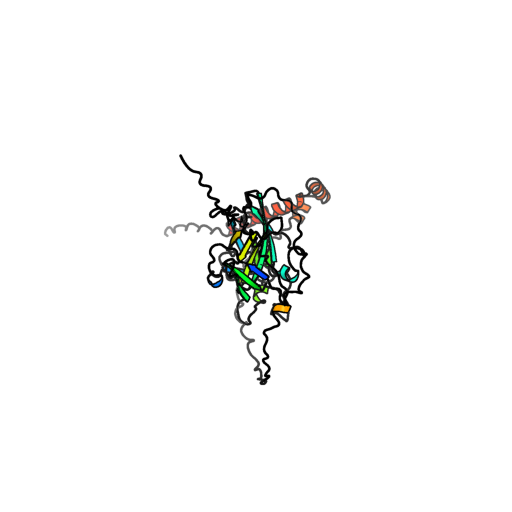203 2.938 -21.278 1.00 43.06 304 LEU A N 1
ATOM 2345 C CA . LEU A 1 304 ? 41.398 3.669 -20.810 1.00 43.06 304 LEU A CA 1
ATOM 2346 C C . LEU A 1 304 ? 40.942 5.030 -20.251 1.00 43.06 304 LEU A C 1
ATOM 2348 O O . LEU A 1 304 ? 40.913 6.026 -20.976 1.00 43.06 304 LEU A O 1
ATOM 2352 N N . ARG A 1 305 ? 40.526 5.091 -18.976 1.00 41.66 305 ARG A N 1
ATOM 2353 C CA . ARG A 1 305 ? 40.427 6.372 -18.237 1.00 41.66 305 ARG A CA 1
ATOM 2354 C C . ARG A 1 305 ? 40.336 6.295 -16.704 1.00 41.66 305 ARG A C 1
ATOM 2356 O O . ARG A 1 305 ? 40.005 7.306 -16.104 1.00 41.66 305 ARG A O 1
ATOM 2363 N N . ASP A 1 306 ? 40.716 5.177 -16.076 1.00 39.88 306 ASP A N 1
ATOM 2364 C CA . ASP A 1 306 ? 40.644 5.022 -14.605 1.00 39.88 306 ASP A CA 1
ATOM 2365 C C . ASP A 1 306 ? 42.012 4.851 -13.911 1.00 39.88 306 ASP A C 1
ATOM 2367 O O . ASP A 1 306 ? 42.113 4.356 -12.788 1.00 39.88 306 ASP A O 1
ATOM 2371 N N . HIS A 1 307 ? 43.092 5.311 -14.540 1.00 43.94 307 HIS A N 1
ATOM 2372 C CA . HIS A 1 307 ? 44.405 5.392 -13.901 1.00 43.94 307 HIS A CA 1
ATOM 2373 C C . HIS A 1 307 ? 44.956 6.806 -14.032 1.00 43.94 307 HIS A C 1
ATOM 2375 O O . HIS A 1 307 ? 45.554 7.117 -15.051 1.00 43.94 307 HIS A O 1
ATOM 2381 N N . VAL A 1 308 ? 44.683 7.645 -13.026 1.00 44.22 308 VAL A N 1
ATOM 2382 C CA . VAL A 1 308 ? 45.544 8.689 -12.424 1.00 44.22 308 VAL A CA 1
ATOM 2383 C C . VAL A 1 308 ? 44.654 9.479 -11.453 1.00 44.22 308 VAL A C 1
ATOM 2385 O O . VAL A 1 308 ? 43.876 10.316 -11.882 1.00 44.22 308 VAL A O 1
ATOM 2388 N N . GLU A 1 309 ? 44.722 9.122 -10.166 1.00 43.12 309 GLU A N 1
ATOM 2389 C CA . GLU A 1 309 ? 44.531 9.963 -8.957 1.00 43.12 309 GLU A CA 1
ATOM 2390 C C . GLU A 1 309 ? 44.222 9.057 -7.749 1.00 43.12 309 GLU A C 1
ATOM 2392 O O . GLU A 1 309 ? 43.166 9.088 -7.120 1.00 43.12 309 GLU A O 1
ATOM 2397 N N . GLN A 1 310 ? 45.186 8.196 -7.425 1.00 45.94 310 GLN A N 1
ATOM 2398 C CA . GLN A 1 310 ? 45.304 7.572 -6.112 1.00 45.94 310 GLN A CA 1
ATOM 2399 C C . GLN A 1 310 ? 46.717 7.841 -5.614 1.00 45.94 310 GLN A C 1
ATOM 2401 O O . GLN A 1 310 ? 47.618 7.037 -5.819 1.00 45.94 310 GLN A O 1
ATOM 2406 N N . GLN A 1 311 ? 46.905 8.991 -4.975 1.00 39.31 311 GLN A N 1
ATOM 2407 C CA . GLN A 1 311 ? 48.001 9.201 -4.040 1.00 39.31 311 GLN A CA 1
ATOM 2408 C C . GLN A 1 311 ? 47.587 10.277 -3.029 1.00 39.31 311 GLN A C 1
ATOM 2410 O O . GLN A 1 311 ? 47.003 11.294 -3.389 1.00 39.31 311 GLN A O 1
ATOM 2415 N N . ASP A 1 312 ? 47.840 9.964 -1.759 1.00 41.88 312 ASP A N 1
ATOM 2416 C CA . ASP A 1 312 ? 47.763 10.825 -0.576 1.00 41.88 312 ASP A CA 1
ATOM 2417 C C . ASP A 1 312 ? 46.369 11.146 -0.005 1.00 41.88 312 ASP A C 1
ATOM 2419 O O . ASP A 1 312 ? 45.930 12.291 0.094 1.00 41.88 312 ASP A O 1
ATOM 2423 N N . ARG A 1 313 ? 45.694 10.113 0.516 1.00 43.34 313 ARG A N 1
ATOM 2424 C CA . ARG A 1 313 ? 44.823 10.289 1.690 1.00 43.34 313 ARG A CA 1
ATOM 2425 C C . ARG A 1 313 ? 45.326 9.416 2.824 1.00 43.34 313 ARG A C 1
ATOM 2427 O O . ARG A 1 313 ? 45.219 8.192 2.764 1.00 43.34 313 ARG A O 1
ATOM 2434 N N . GLU A 1 314 ? 45.864 10.059 3.855 1.00 45.53 314 GLU A N 1
ATOM 2435 C CA . GLU A 1 314 ? 46.112 9.407 5.136 1.00 45.53 314 GLU A CA 1
ATOM 2436 C C . GLU A 1 314 ? 44.826 8.729 5.639 1.00 45.53 314 GLU A C 1
ATOM 2438 O O . GLU A 1 314 ? 43.729 9.274 5.461 1.00 45.53 314 GLU A O 1
ATOM 2443 N N . PRO A 1 315 ? 44.918 7.542 6.262 1.00 45.19 315 PRO A N 1
ATOM 2444 C CA . PRO A 1 315 ? 43.750 6.864 6.788 1.00 45.19 315 PRO A CA 1
ATOM 2445 C C . PRO A 1 315 ? 43.190 7.677 7.957 1.00 45.19 315 PRO A C 1
ATOM 2447 O O . PRO A 1 315 ? 43.707 7.632 9.075 1.00 45.19 315 PRO A O 1
ATOM 2450 N N . GLU A 1 316 ? 42.098 8.404 7.710 1.00 51.97 316 GLU A N 1
ATOM 2451 C CA . GLU A 1 316 ? 41.241 8.905 8.777 1.00 51.97 316 GLU A CA 1
ATOM 2452 C C . GLU A 1 316 ? 40.937 7.730 9.715 1.00 51.97 316 GLU A C 1
ATOM 2454 O O . GLU A 1 316 ? 40.340 6.726 9.309 1.00 51.97 316 GLU A O 1
ATOM 2459 N N . LYS A 1 317 ? 41.376 7.842 10.977 1.00 52.16 317 LYS A N 1
ATOM 2460 C CA . LYS A 1 317 ? 41.030 6.922 12.067 1.00 52.16 317 LYS A CA 1
ATOM 2461 C C . LYS A 1 317 ? 39.526 7.009 12.319 1.00 52.16 317 LYS A C 1
ATOM 2463 O O . LYS A 1 317 ? 39.069 7.626 13.278 1.00 52.16 317 LYS A O 1
ATOM 2468 N N . SER A 1 318 ? 38.738 6.409 11.437 1.00 59.44 318 SER A N 1
ATOM 2469 C CA . SER A 1 318 ? 37.322 6.192 11.670 1.00 59.44 318 SER A CA 1
ATOM 2470 C C . SER A 1 318 ? 37.211 5.318 12.917 1.00 59.44 318 SER A C 1
ATOM 2472 O O . SER A 1 318 ? 37.747 4.210 12.963 1.00 59.44 318 SER A O 1
ATOM 2474 N N . LEU A 1 319 ? 36.575 5.843 13.969 1.00 65.88 319 LEU A N 1
ATOM 2475 C CA . LEU A 1 319 ? 36.237 5.041 15.140 1.00 65.88 319 LEU A CA 1
ATOM 2476 C C . LEU A 1 319 ? 35.344 3.893 14.664 1.00 65.88 319 LEU A C 1
ATOM 2478 O O . LEU A 1 319 ? 34.142 4.069 14.444 1.00 65.88 319 LEU A O 1
ATOM 2482 N N . GLN A 1 320 ? 35.937 2.715 14.484 1.00 75.38 320 GLN A N 1
ATOM 2483 C CA . GLN A 1 320 ? 35.180 1.503 14.244 1.00 75.38 320 GLN A CA 1
ATOM 2484 C C . GLN A 1 320 ? 34.299 1.276 15.467 1.00 75.38 320 GLN A C 1
ATOM 2486 O O . GLN A 1 320 ? 34.781 1.128 16.590 1.00 75.38 320 GLN A O 1
ATOM 2491 N N . ARG A 1 321 ? 32.980 1.299 15.260 1.00 77.81 321 ARG A N 1
ATOM 2492 C CA . ARG A 1 321 ? 32.040 0.959 16.326 1.00 77.81 321 ARG A CA 1
ATOM 2493 C C . ARG A 1 321 ? 32.282 -0.501 16.711 1.00 77.81 321 ARG A C 1
ATOM 2495 O O . ARG A 1 321 ? 32.233 -1.350 15.818 1.00 77.81 321 ARG A O 1
ATOM 2502 N N . PRO A 1 322 ? 32.518 -0.817 17.993 1.00 82.69 322 PRO A N 1
ATOM 2503 C CA . PRO A 1 322 ? 32.700 -2.193 18.411 1.00 82.69 322 PRO A CA 1
ATOM 2504 C C . PRO A 1 322 ? 31.423 -2.983 18.159 1.00 82.69 322 PRO A C 1
ATOM 2506 O O . PRO A 1 322 ? 30.309 -2.447 18.158 1.00 82.69 322 PRO A O 1
ATOM 2509 N N . ARG A 1 323 ? 31.603 -4.274 17.918 1.00 88.94 323 ARG A N 1
ATOM 2510 C CA . ARG A 1 323 ? 30.533 -5.202 17.576 1.00 88.94 323 ARG A CA 1
ATOM 2511 C C . ARG A 1 323 ? 29.513 -5.291 18.723 1.00 88.94 323 ARG A C 1
ATOM 2513 O O . ARG A 1 323 ? 29.886 -5.354 19.889 1.00 88.94 323 ARG A O 1
ATOM 2520 N N . PHE A 1 324 ? 28.221 -5.244 18.395 1.00 93.31 324 PHE A N 1
ATOM 2521 C CA . PHE A 1 324 ? 27.141 -5.349 19.381 1.00 93.31 324 PHE A CA 1
ATOM 2522 C C . PHE A 1 324 ? 26.786 -6.823 19.601 1.00 93.31 324 PHE A C 1
ATOM 2524 O O . PHE A 1 324 ? 26.013 -7.375 18.821 1.00 93.31 324 PHE A O 1
ATOM 2531 N N . GLU A 1 325 ? 27.338 -7.424 20.654 1.00 94.12 325 GLU A N 1
ATOM 2532 C CA . GLU A 1 325 ? 27.139 -8.834 21.023 1.00 94.12 325 GLU A CA 1
ATOM 2533 C C . GLU A 1 325 ? 26.497 -8.944 22.419 1.00 94.12 325 GLU A C 1
ATOM 2535 O O . GLU A 1 325 ? 27.170 -9.225 23.412 1.00 94.12 325 GLU A O 1
ATOM 2540 N N . PRO A 1 326 ? 25.182 -8.680 22.547 1.00 91.31 326 PRO A N 1
ATOM 2541 C CA . PRO A 1 326 ? 24.516 -8.654 23.849 1.00 91.31 326 PRO A CA 1
ATOM 2542 C C . PRO A 1 326 ? 24.508 -10.032 24.525 1.00 91.31 326 PRO A C 1
ATOM 2544 O O . PRO A 1 326 ? 24.510 -10.111 25.747 1.00 91.31 326 PRO A O 1
ATOM 2547 N N . PHE A 1 327 ? 24.519 -11.122 23.757 1.00 91.31 327 PHE A N 1
ATOM 2548 C CA . PHE A 1 327 ? 24.517 -12.473 24.319 1.00 91.31 327 PHE A CA 1
ATOM 2549 C C . PHE A 1 327 ? 25.849 -12.844 24.966 1.00 91.31 327 PHE A C 1
ATOM 2551 O O . PHE A 1 327 ? 25.835 -13.398 26.059 1.00 91.31 327 PHE A O 1
ATOM 2558 N N . GLU A 1 328 ? 26.979 -12.475 24.361 1.00 92.44 328 GLU A N 1
ATOM 2559 C CA . GLU A 1 328 ? 28.301 -12.677 24.970 1.00 92.44 328 GLU A CA 1
ATOM 2560 C C . GLU A 1 328 ? 28.429 -11.874 26.273 1.00 92.44 328 GLU A C 1
ATOM 2562 O O . GLU A 1 328 ? 28.922 -12.382 27.277 1.00 92.44 328 GLU A O 1
ATOM 2567 N N . GLN A 1 329 ? 27.897 -10.646 26.292 1.00 92.06 329 GLN A N 1
ATOM 2568 C CA . GLN A 1 329 ? 27.830 -9.819 27.503 1.00 92.06 329 GLN A CA 1
ATOM 2569 C C . GLN A 1 329 ? 26.926 -10.421 28.582 1.00 92.06 329 GLN A C 1
ATOM 2571 O O . GLN A 1 329 ? 27.201 -10.284 29.767 1.00 92.06 329 GLN A O 1
ATOM 2576 N N . LEU A 1 330 ? 25.830 -11.074 28.199 1.00 94.69 330 LEU A N 1
ATOM 2577 C CA . LEU A 1 330 ? 24.962 -11.745 29.161 1.00 94.69 330 LEU A CA 1
ATOM 2578 C C . LEU A 1 330 ? 25.634 -13.001 29.728 1.00 94.69 330 LEU A C 1
ATOM 2580 O O . LEU A 1 330 ? 25.561 -13.242 30.929 1.00 94.69 330 LEU A O 1
ATOM 2584 N N . GLN A 1 331 ? 26.311 -13.773 28.877 1.00 95.19 331 GLN A N 1
ATOM 2585 C CA . GLN A 1 331 ? 27.032 -14.991 29.255 1.00 95.19 331 GLN A CA 1
ATOM 2586 C C . GLN A 1 331 ? 28.271 -14.716 30.115 1.00 95.19 331 GLN A C 1
ATOM 2588 O O . GLN A 1 331 ? 28.686 -15.589 30.871 1.00 95.19 331 GLN A O 1
ATOM 2593 N N . SER A 1 332 ? 28.851 -13.515 30.043 1.00 95.62 332 SER A N 1
ATOM 2594 C CA . SER A 1 332 ? 29.924 -13.113 30.959 1.00 95.62 332 SER A CA 1
ATOM 2595 C C . SER A 1 332 ? 29.416 -12.746 32.358 1.00 95.62 332 SER A C 1
ATOM 2597 O O . SER A 1 332 ? 30.187 -12.790 33.314 1.00 95.62 332 SER A O 1
ATOM 2599 N N . LEU A 1 333 ? 28.128 -12.404 32.488 1.00 95.19 333 LEU A N 1
ATOM 2600 C CA . LEU A 1 333 ? 27.496 -12.018 33.754 1.00 95.19 333 LEU A CA 1
ATOM 2601 C C . LEU A 1 333 ? 26.736 -13.170 34.421 1.00 95.19 333 LEU A C 1
ATOM 2603 O O . LEU A 1 333 ? 26.610 -13.192 35.644 1.00 95.19 333 LEU A O 1
ATOM 2607 N N . PHE A 1 334 ? 26.226 -14.116 33.633 1.00 96.38 334 PHE A N 1
ATOM 2608 C CA . PHE A 1 334 ? 25.407 -15.224 34.112 1.00 96.38 334 PHE A CA 1
ATOM 2609 C C . PHE A 1 334 ? 25.846 -16.540 33.485 1.00 96.38 334 PHE A C 1
ATOM 2611 O O . PHE A 1 334 ? 26.083 -16.635 32.281 1.00 96.38 334 PHE A O 1
ATOM 2618 N N . SER A 1 335 ? 25.860 -17.596 34.297 1.00 97.38 335 SER A N 1
ATOM 2619 C CA . SER A 1 335 ? 26.007 -18.952 33.774 1.00 97.38 335 SER A CA 1
ATOM 2620 C C . SER A 1 335 ? 24.781 -19.351 32.933 1.00 97.38 335 SER A C 1
ATOM 2622 O O . SER A 1 335 ? 23.674 -18.859 33.179 1.00 97.38 335 SER A O 1
ATOM 2624 N N . PRO A 1 336 ? 24.917 -20.303 31.992 1.00 96.69 336 PRO A N 1
ATOM 2625 C CA . PRO A 1 336 ? 23.789 -20.787 31.193 1.00 96.69 336 PRO A CA 1
ATOM 2626 C C . PRO A 1 336 ? 22.593 -21.271 32.030 1.00 96.69 336 PRO A C 1
ATOM 2628 O O . PRO A 1 336 ? 21.449 -21.033 31.655 1.00 96.69 336 PRO A O 1
ATOM 2631 N N . ILE A 1 337 ? 22.847 -21.882 33.194 1.00 97.19 337 ILE A N 1
ATOM 2632 C CA . ILE A 1 337 ? 21.801 -22.363 34.115 1.00 97.19 337 ILE A CA 1
ATOM 2633 C C . ILE A 1 337 ? 21.009 -21.191 34.713 1.00 97.19 337 ILE A C 1
ATOM 2635 O O . ILE A 1 337 ? 19.789 -21.260 34.837 1.00 97.19 337 ILE A O 1
ATOM 2639 N N . GLN A 1 338 ? 21.683 -20.092 35.061 1.00 96.50 338 GLN A N 1
ATOM 2640 C CA . GLN A 1 338 ? 21.019 -18.889 35.571 1.00 96.50 338 GLN A CA 1
ATOM 2641 C C . GLN A 1 338 ? 20.204 -18.194 34.482 1.00 96.50 338 GLN A C 1
ATOM 2643 O O . GLN A 1 338 ? 19.109 -17.715 34.763 1.00 96.50 338 GLN A O 1
ATOM 2648 N N . ILE A 1 339 ? 20.701 -18.170 33.242 1.00 96.00 339 ILE A N 1
ATOM 2649 C CA . ILE A 1 339 ? 19.954 -17.627 32.101 1.00 96.00 339 ILE A CA 1
ATOM 2650 C C . ILE A 1 339 ? 18.679 -18.449 31.867 1.00 96.00 339 ILE A C 1
ATOM 2652 O O . ILE A 1 339 ? 17.603 -17.864 31.758 1.00 96.00 339 ILE A O 1
ATOM 2656 N N . ASP A 1 340 ? 18.773 -19.783 31.875 1.00 96.62 340 ASP A N 1
ATOM 2657 C CA . ASP A 1 340 ? 17.609 -20.674 31.754 1.00 96.62 340 ASP A CA 1
ATOM 2658 C C . ASP A 1 340 ? 16.600 -20.454 32.893 1.00 96.62 340 ASP A C 1
ATOM 2660 O O . ASP A 1 340 ? 15.398 -20.320 32.658 1.00 96.62 340 ASP A O 1
ATOM 2664 N N . TYR A 1 341 ? 17.082 -20.324 34.133 1.00 97.44 341 TYR A N 1
ATOM 2665 C CA . TYR A 1 341 ? 16.230 -20.007 35.277 1.00 97.44 341 TYR A CA 1
ATOM 2666 C C . TYR A 1 341 ? 15.513 -18.655 35.113 1.00 97.44 341 TYR A C 1
ATOM 2668 O O . TYR A 1 341 ? 14.304 -18.569 35.332 1.00 97.44 341 TYR A O 1
ATOM 2676 N N . LEU A 1 342 ? 16.220 -17.607 34.676 1.00 96.31 342 LEU A N 1
ATOM 2677 C CA . LEU A 1 342 ? 15.639 -16.282 34.426 1.00 96.31 342 LEU A CA 1
ATOM 2678 C C . LEU A 1 342 ? 14.592 -16.313 33.306 1.00 96.31 342 LEU A C 1
ATOM 2680 O O . LEU A 1 342 ? 13.552 -15.668 33.430 1.00 96.31 342 LEU A O 1
ATOM 2684 N N . GLN A 1 343 ? 14.822 -17.096 32.250 1.00 95.38 343 GLN A N 1
ATOM 2685 C CA . GLN A 1 343 ? 13.843 -17.292 31.180 1.00 95.38 343 GLN A CA 1
ATOM 2686 C C . GLN A 1 343 ? 12.606 -18.067 31.639 1.00 95.38 343 GLN A C 1
ATOM 2688 O O . GLN A 1 343 ? 11.501 -17.757 31.204 1.00 95.38 343 GLN A O 1
ATOM 2693 N N . LYS A 1 344 ? 12.758 -19.050 32.534 1.00 95.06 344 LYS A N 1
ATOM 2694 C CA . LYS A 1 344 ? 11.614 -19.770 33.119 1.00 95.06 344 LYS A CA 1
ATOM 2695 C C . LYS A 1 344 ? 10.745 -18.863 33.987 1.00 95.06 344 LYS A C 1
ATOM 2697 O O . LYS A 1 344 ? 9.526 -18.985 33.953 1.00 95.06 344 LYS A O 1
ATOM 2702 N N . GLN A 1 345 ? 11.361 -17.953 34.742 1.00 96.81 345 GLN A N 1
ATOM 2703 C CA . GLN A 1 345 ? 10.640 -16.973 35.563 1.00 96.81 345 GLN A CA 1
ATOM 2704 C C . GLN A 1 345 ? 10.008 -15.859 34.719 1.00 96.81 345 GLN A C 1
ATOM 2706 O O . GLN A 1 345 ? 8.943 -15.346 35.053 1.00 96.81 345 GLN A O 1
ATOM 2711 N N . ASN A 1 346 ? 10.657 -15.479 33.618 1.00 95.94 346 ASN A N 1
ATOM 2712 C CA . ASN A 1 346 ? 10.172 -14.469 32.691 1.00 95.94 346 ASN A CA 1
ATOM 2713 C C . ASN A 1 346 ? 10.498 -14.888 31.245 1.00 95.94 346 ASN A C 1
ATOM 2715 O O . ASN A 1 346 ? 11.620 -14.647 30.784 1.00 95.94 346 ASN A O 1
ATOM 2719 N N . PRO A 1 347 ? 9.527 -15.464 30.509 1.00 94.88 347 PRO A N 1
ATOM 2720 C CA . PRO A 1 347 ? 9.735 -15.931 29.136 1.00 94.88 347 PRO A CA 1
ATOM 2721 C C . PRO A 1 347 ? 10.268 -14.850 28.183 1.00 94.88 347 PRO A C 1
ATOM 2723 O O . PRO A 1 347 ? 11.007 -15.157 27.248 1.00 94.88 347 PRO A O 1
ATOM 2726 N N . ASP A 1 348 ? 9.970 -13.577 28.462 1.00 92.31 348 ASP A N 1
ATOM 2727 C CA . ASP A 1 348 ? 10.400 -12.429 27.659 1.00 92.31 348 ASP A CA 1
ATOM 2728 C C . ASP A 1 348 ? 11.754 -11.842 28.099 1.00 92.31 348 ASP A C 1
ATOM 2730 O O . ASP A 1 348 ? 12.194 -10.821 27.559 1.00 92.31 348 ASP A O 1
ATOM 2734 N N . PHE A 1 349 ? 12.442 -12.447 29.075 1.00 96.00 349 PHE A N 1
ATOM 2735 C CA . PHE A 1 349 ? 13.686 -11.922 29.648 1.00 96.00 349 PHE A CA 1
ATOM 2736 C C . PHE A 1 349 ? 14.751 -11.629 28.583 1.00 96.00 349 PHE A C 1
ATOM 2738 O O . PHE A 1 349 ? 15.241 -10.503 28.507 1.00 96.00 349 PHE A O 1
ATOM 2745 N N . LEU A 1 350 ? 15.073 -12.601 27.719 1.00 92.88 350 LEU A N 1
ATOM 2746 C CA . LEU A 1 350 ? 16.099 -12.413 26.684 1.00 92.88 350 LEU A CA 1
ATOM 2747 C C . LEU A 1 350 ? 15.714 -11.324 25.682 1.00 92.88 350 LEU A C 1
ATOM 2749 O O . LEU A 1 350 ? 16.557 -10.515 25.292 1.00 92.88 350 LEU A O 1
ATOM 2753 N N . TYR A 1 351 ? 14.443 -11.281 25.282 1.00 91.88 351 TYR A N 1
ATOM 2754 C CA . TYR A 1 351 ? 13.946 -10.260 24.365 1.00 91.88 351 TYR A CA 1
ATOM 2755 C C . TYR A 1 351 ? 14.099 -8.858 24.970 1.00 91.88 351 TYR A C 1
ATOM 2757 O O . TYR A 1 351 ? 14.647 -7.954 24.330 1.00 91.88 351 TYR A O 1
ATOM 2765 N N . ASN A 1 352 ? 13.679 -8.688 26.226 1.00 91.25 352 ASN A N 1
ATOM 2766 C CA . ASN A 1 352 ? 13.778 -7.420 26.944 1.00 91.25 352 ASN A CA 1
ATOM 2767 C C . ASN A 1 352 ? 15.233 -7.020 27.217 1.00 91.25 352 ASN A C 1
ATOM 2769 O O . ASN A 1 352 ? 15.579 -5.853 27.034 1.00 91.25 352 ASN A O 1
ATOM 2773 N N . PHE A 1 353 ? 16.097 -7.974 27.570 1.00 94.56 353 PHE A N 1
ATOM 2774 C CA . PHE A 1 353 ? 17.524 -7.734 27.768 1.00 94.56 353 PHE A CA 1
ATOM 2775 C C . PHE A 1 353 ? 18.194 -7.239 26.480 1.00 94.56 353 PHE A C 1
ATOM 2777 O O . PHE A 1 353 ? 18.808 -6.175 26.477 1.00 94.56 353 PHE A O 1
ATOM 2784 N N . VAL A 1 354 ? 18.023 -7.945 25.354 1.00 92.56 354 VAL A N 1
ATOM 2785 C CA . VAL A 1 354 ? 18.608 -7.538 24.061 1.00 92.56 354 VAL A CA 1
ATOM 2786 C C . VAL A 1 354 ? 18.101 -6.160 23.641 1.00 92.56 354 VAL A C 1
ATOM 2788 O O . VAL A 1 354 ? 18.884 -5.320 23.182 1.00 92.56 354 VAL A O 1
ATOM 2791 N N . ARG A 1 355 ? 16.801 -5.904 23.820 1.00 91.69 355 ARG A N 1
ATOM 2792 C CA . ARG A 1 355 ? 16.192 -4.603 23.533 1.00 91.69 355 ARG A CA 1
ATOM 2793 C C . ARG A 1 355 ? 16.822 -3.490 24.372 1.00 91.69 355 ARG A C 1
ATOM 2795 O O . ARG A 1 355 ? 17.228 -2.477 23.803 1.00 91.69 355 ARG A O 1
ATOM 2802 N N . TYR A 1 356 ? 16.938 -3.679 25.683 1.00 93.50 356 TYR A N 1
ATOM 2803 C CA . TYR A 1 356 ? 17.491 -2.678 26.595 1.00 93.50 356 TYR A CA 1
ATOM 2804 C C . TYR A 1 356 ? 18.987 -2.435 26.345 1.00 93.50 356 TYR A C 1
ATOM 2806 O O . TYR A 1 356 ? 19.413 -1.291 26.179 1.00 93.50 356 TYR A O 1
ATOM 2814 N N . SER A 1 357 ? 19.777 -3.500 26.179 1.00 92.56 357 SER A N 1
ATOM 2815 C CA . SER A 1 357 ? 21.203 -3.413 25.834 1.00 92.56 357 SER A CA 1
ATOM 2816 C C . SER A 1 357 ? 21.429 -2.666 24.518 1.00 92.56 357 SER A C 1
ATOM 2818 O O . SER A 1 357 ? 22.372 -1.884 24.388 1.00 92.56 357 SER A O 1
ATOM 2820 N N . ARG A 1 358 ? 20.531 -2.830 23.536 1.00 92.06 358 ARG A N 1
ATOM 2821 C CA . ARG A 1 358 ? 20.580 -2.084 22.270 1.00 92.06 358 ARG A CA 1
ATOM 2822 C C . ARG A 1 358 ? 20.296 -0.597 22.464 1.00 92.06 358 ARG A C 1
ATOM 2824 O O . ARG A 1 358 ? 20.911 0.228 21.786 1.00 92.06 358 ARG A O 1
ATOM 2831 N N . GLU A 1 359 ? 19.357 -0.243 23.335 1.00 88.81 359 GLU A N 1
ATOM 2832 C CA . GLU A 1 359 ? 19.050 1.153 23.660 1.00 88.81 359 GLU A CA 1
ATOM 2833 C C . GLU A 1 359 ? 20.236 1.831 24.356 1.00 88.81 359 GLU A C 1
ATOM 2835 O O . GLU A 1 359 ? 20.665 2.890 23.892 1.00 88.81 359 GLU A O 1
ATOM 2840 N N . LEU A 1 360 ? 20.842 1.180 25.357 1.00 89.81 360 LEU A N 1
ATOM 2841 C CA . LEU A 1 360 ? 22.043 1.675 26.041 1.00 89.81 360 LEU A CA 1
ATOM 2842 C C . LEU A 1 360 ? 23.238 1.824 25.097 1.00 89.81 360 LEU A C 1
ATOM 2844 O O . LEU A 1 360 ? 23.870 2.879 25.069 1.00 89.81 360 LEU A O 1
ATOM 2848 N N . TYR A 1 361 ? 23.505 0.814 24.263 1.00 91.50 361 TYR A N 1
ATOM 2849 C CA . TYR A 1 361 ? 24.563 0.878 23.253 1.00 91.50 361 TYR A CA 1
ATOM 2850 C C . TYR A 1 361 ? 24.363 2.086 22.326 1.00 91.50 361 TYR A C 1
ATOM 2852 O O . TYR A 1 361 ? 25.279 2.868 22.081 1.00 91.50 361 TYR A O 1
ATOM 2860 N N . ASN A 1 362 ? 23.137 2.297 21.839 1.00 86.19 362 ASN A N 1
ATOM 2861 C CA . ASN A 1 362 ? 22.838 3.437 20.976 1.00 86.19 362 ASN A CA 1
ATOM 2862 C C . ASN A 1 362 ? 22.946 4.784 21.700 1.00 86.19 362 ASN A C 1
ATOM 2864 O O . ASN A 1 362 ? 23.284 5.772 21.052 1.00 86.19 362 ASN A O 1
ATOM 2868 N N . MET A 1 363 ? 22.614 4.843 22.989 1.00 89.94 363 MET A N 1
ATOM 2869 C CA . MET A 1 363 ? 22.745 6.050 23.803 1.00 89.94 363 MET A CA 1
ATOM 2870 C C . MET A 1 363 ? 24.220 6.428 23.960 1.00 89.94 363 MET A C 1
ATOM 2872 O O . MET A 1 363 ? 24.596 7.531 23.569 1.00 89.94 363 MET A O 1
ATOM 2876 N N . TYR A 1 364 ? 25.059 5.478 24.385 1.00 88.88 364 TYR A N 1
ATOM 2877 C CA . TYR A 1 364 ? 26.500 5.674 24.561 1.00 88.88 364 TYR A CA 1
ATOM 2878 C C . TYR A 1 364 ? 27.157 6.248 23.297 1.00 88.88 364 TYR A C 1
ATOM 2880 O O . TYR A 1 364 ? 27.739 7.328 23.332 1.00 88.88 364 TYR A O 1
ATOM 2888 N N . TYR A 1 365 ? 26.955 5.614 22.134 1.00 85.00 365 TYR A N 1
ATOM 2889 C CA . TYR A 1 365 ? 27.573 6.088 20.888 1.00 85.00 365 TYR A CA 1
ATOM 2890 C C . TYR A 1 365 ? 26.993 7.392 20.342 1.00 85.00 365 TYR A C 1
ATOM 2892 O O . TYR A 1 365 ? 27.673 8.080 19.579 1.00 85.00 365 TYR A O 1
ATOM 2900 N N . ARG A 1 366 ? 25.750 7.751 20.687 1.00 82.75 366 ARG A N 1
ATOM 2901 C CA . ARG A 1 366 ? 25.221 9.079 20.343 1.00 82.75 366 ARG A CA 1
ATOM 2902 C C . ARG A 1 366 ? 25.927 10.165 21.137 1.00 82.75 366 ARG A C 1
ATOM 2904 O O . ARG A 1 366 ? 26.200 11.217 20.569 1.00 82.75 366 ARG A O 1
ATOM 2911 N N . ASP A 1 367 ? 26.209 9.923 22.409 1.00 81.94 367 ASP A N 1
ATOM 2912 C CA . ASP A 1 367 ? 26.822 10.929 23.270 1.00 81.94 367 ASP A CA 1
ATOM 2913 C C . ASP A 1 367 ? 28.326 11.055 23.004 1.00 81.94 367 ASP A C 1
ATOM 2915 O O . ASP A 1 367 ? 28.802 12.176 22.831 1.00 81.94 367 ASP A O 1
ATOM 2919 N N . THR A 1 368 ? 29.035 9.945 22.762 1.00 80.88 368 THR A N 1
ATOM 2920 C CA . THR A 1 368 ? 30.433 9.986 22.292 1.00 80.88 368 THR A CA 1
ATOM 2921 C C . THR A 1 368 ? 30.562 10.716 20.951 1.00 80.88 368 THR A C 1
ATOM 2923 O O . THR A 1 368 ? 31.483 11.504 20.755 1.00 80.88 368 THR A O 1
ATOM 2926 N N . ALA A 1 369 ? 29.619 10.512 20.021 1.00 76.12 369 ALA A N 1
ATOM 2927 C CA . ALA A 1 369 ? 29.630 11.225 18.744 1.00 76.12 369 ALA A CA 1
ATOM 2928 C C . ALA A 1 369 ? 29.441 12.740 18.923 1.00 76.12 369 ALA A C 1
ATOM 2930 O O . ALA A 1 369 ? 30.116 13.516 18.251 1.00 76.12 369 ALA A O 1
ATOM 2931 N N . LYS A 1 370 ? 28.567 13.170 19.846 1.00 77.88 370 LYS A N 1
ATOM 2932 C CA . LYS A 1 370 ? 28.380 14.598 20.154 1.00 77.88 370 LYS A CA 1
ATOM 2933 C C . LYS A 1 370 ? 29.635 15.215 20.762 1.00 77.88 370 LYS A C 1
ATOM 2935 O O . LYS A 1 370 ? 29.961 16.349 20.422 1.00 77.88 370 LYS A O 1
ATOM 2940 N N . GLU A 1 371 ? 30.315 14.487 21.643 1.00 74.56 371 GLU A N 1
ATOM 2941 C CA . GLU A 1 371 ? 31.517 14.956 22.332 1.00 74.56 371 GLU A CA 1
ATOM 2942 C C . GLU A 1 371 ? 32.696 15.142 21.370 1.00 74.56 371 GLU A C 1
ATOM 2944 O O . GLU A 1 371 ? 33.355 16.176 21.415 1.00 74.56 371 GLU A O 1
ATOM 2949 N N . ILE A 1 372 ? 32.869 14.228 20.407 1.00 73.06 372 ILE A N 1
ATOM 2950 C CA . ILE A 1 372 ? 33.870 14.357 19.334 1.00 73.06 372 ILE A CA 1
ATOM 2951 C C . ILE A 1 372 ? 33.569 15.558 18.421 1.00 73.06 372 ILE A C 1
ATOM 2953 O O . ILE A 1 372 ? 34.483 16.228 17.951 1.00 73.06 372 ILE A O 1
ATOM 2957 N N . THR A 1 373 ? 32.291 15.860 18.174 1.00 69.44 373 THR A N 1
ATOM 2958 C CA . THR A 1 373 ? 31.891 16.990 17.316 1.00 69.44 373 THR A CA 1
ATOM 2959 C C . THR A 1 373 ? 31.832 18.342 18.027 1.00 69.44 373 THR A C 1
ATOM 2961 O O . THR A 1 373 ? 31.522 19.342 17.377 1.00 69.44 373 THR A O 1
ATOM 2964 N N . ARG A 1 374 ? 32.096 18.421 19.341 1.00 65.19 374 ARG A N 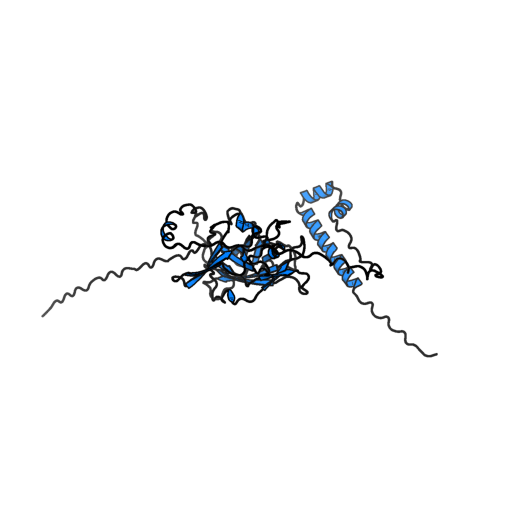1
ATOM 2965 C CA . ARG A 1 374 ? 32.168 19.723 20.017 1.00 65.19 374 ARG A CA 1
ATOM 2966 C C . ARG A 1 374 ? 33.427 20.449 19.533 1.00 65.19 374 ARG A C 1
ATOM 2968 O O . ARG A 1 374 ? 34.524 19.947 19.768 1.00 65.19 374 ARG A O 1
ATOM 2975 N N . PRO A 1 375 ? 33.304 21.618 18.877 1.00 56.94 375 PRO A N 1
ATOM 2976 C CA . PRO A 1 375 ? 34.469 22.393 18.487 1.00 56.94 375 PRO A CA 1
ATOM 2977 C C . PRO A 1 375 ? 35.250 22.736 19.753 1.00 56.94 375 PRO A C 1
ATOM 2979 O O . PRO A 1 375 ? 34.697 23.307 20.696 1.00 56.94 375 PRO A O 1
ATOM 2982 N N . THR A 1 376 ? 36.525 22.355 19.789 1.00 60.59 376 THR A N 1
ATOM 2983 C CA . THR A 1 376 ? 37.445 22.774 20.841 1.00 60.59 376 THR A CA 1
ATOM 2984 C C . THR A 1 376 ? 37.409 24.295 20.893 1.00 60.59 376 THR A C 1
ATOM 2986 O O . THR A 1 376 ? 37.754 24.974 19.925 1.00 60.59 376 THR A O 1
ATOM 2989 N N . ALA A 1 377 ? 36.902 24.836 22.004 1.00 59.59 377 ALA A N 1
ATOM 2990 C CA . ALA A 1 377 ? 36.857 26.271 22.220 1.00 59.59 377 ALA A CA 1
ATOM 2991 C C . ALA A 1 377 ? 38.263 26.826 21.968 1.00 59.59 377 ALA A C 1
ATOM 2993 O O . ALA A 1 377 ? 39.236 26.337 22.550 1.00 59.59 377 ALA A O 1
ATOM 2994 N N . LYS A 1 378 ? 38.371 27.787 21.039 1.00 60.31 378 LYS A N 1
ATOM 2995 C CA . LYS A 1 378 ? 39.637 28.438 20.691 1.00 60.31 378 LYS A CA 1
ATOM 2996 C C . LYS A 1 378 ? 40.334 28.837 21.988 1.00 60.31 378 LYS A C 1
ATOM 2998 O O . LYS A 1 378 ? 39.760 29.584 22.780 1.00 60.31 378 LYS A O 1
ATOM 3003 N N . ARG A 1 379 ? 41.554 28.326 22.198 1.00 54.06 379 ARG A N 1
ATOM 3004 C CA . ARG A 1 379 ? 42.428 28.778 23.286 1.00 54.06 379 ARG A CA 1
ATOM 3005 C C . ARG A 1 379 ? 42.446 30.311 23.250 1.00 54.06 379 ARG A C 1
ATOM 3007 O O . ARG A 1 379 ? 42.719 30.850 22.173 1.00 54.06 379 ARG A O 1
ATOM 3014 N N . PRO A 1 380 ? 42.142 31.005 24.359 1.00 54.72 380 PRO A N 1
ATOM 3015 C CA . PRO A 1 380 ? 42.273 32.451 24.398 1.00 54.72 380 PRO A CA 1
ATOM 3016 C C . PRO A 1 380 ? 43.715 32.797 24.028 1.00 54.72 380 PRO A C 1
ATOM 3018 O O . PRO A 1 380 ? 44.666 32.261 24.601 1.00 54.72 380 PRO A O 1
ATOM 3021 N N . SER A 1 381 ? 43.866 33.621 22.994 1.00 59.44 381 SER A N 1
ATOM 3022 C CA . SER A 1 381 ? 45.158 34.135 22.563 1.00 59.44 381 SER A CA 1
ATOM 3023 C C . SER A 1 381 ? 45.780 34.891 23.730 1.00 59.44 381 SER A C 1
ATOM 3025 O O . SER A 1 381 ? 45.197 35.862 24.209 1.00 59.44 381 SER A O 1
ATOM 3027 N N . ILE A 1 382 ? 46.945 34.431 24.184 1.00 67.75 382 ILE A N 1
ATOM 3028 C CA . ILE A 1 382 ? 47.763 35.152 25.158 1.00 67.75 382 ILE A CA 1
ATOM 3029 C C . ILE A 1 382 ? 48.076 36.521 24.533 1.00 67.75 382 ILE A C 1
ATOM 3031 O O . ILE A 1 382 ? 48.601 36.548 23.413 1.00 67.75 382 ILE A O 1
ATOM 3035 N N . PRO A 1 383 ? 47.719 37.644 25.179 1.00 58.47 383 PRO A N 1
ATOM 3036 C CA . PRO A 1 383 ? 48.074 38.957 24.668 1.00 58.47 383 PRO A CA 1
ATOM 3037 C C . PRO A 1 383 ? 49.599 39.058 24.627 1.00 58.47 383 PRO A C 1
ATOM 3039 O O . PRO A 1 383 ? 50.279 38.790 25.616 1.00 58.47 383 PRO A O 1
ATOM 3042 N N . LYS A 1 384 ? 50.133 39.396 23.451 1.00 60.03 384 LYS A N 1
ATOM 3043 C CA . LYS A 1 384 ? 51.539 39.765 23.301 1.00 60.03 384 LYS A CA 1
ATOM 3044 C C . LYS A 1 384 ? 51.730 41.101 24.010 1.00 60.03 384 LYS A C 1
ATOM 3046 O O . LYS A 1 384 ? 51.379 42.136 23.455 1.00 60.03 384 LYS A O 1
ATOM 3051 N N . THR A 1 385 ? 52.230 41.060 25.236 1.00 62.34 385 THR A N 1
ATOM 3052 C CA . THR A 1 385 ? 52.808 42.236 25.880 1.00 62.34 385 THR A CA 1
ATOM 3053 C C . THR A 1 385 ? 54.201 42.458 25.297 1.00 62.34 385 THR A C 1
ATOM 3055 O O . THR A 1 385 ? 54.945 41.502 25.080 1.00 62.34 385 THR A O 1
ATOM 3058 N N . GLU A 1 386 ? 54.481 43.716 24.987 1.00 58.66 386 GLU A N 1
ATOM 3059 C CA . GLU A 1 386 ? 55.690 44.248 24.364 1.00 58.66 386 GLU A CA 1
ATOM 3060 C C . GLU A 1 386 ? 56.980 43.826 25.082 1.00 58.66 386 GLU A C 1
ATOM 3062 O O . GLU A 1 386 ? 57.063 43.925 26.308 1.00 58.66 386 GLU A O 1
ATOM 3067 N N . LEU A 1 387 ? 57.969 43.394 24.290 1.00 40.88 387 LEU A N 1
ATOM 3068 C CA . LEU A 1 387 ? 59.394 43.734 24.400 1.00 40.88 387 LEU A CA 1
ATOM 3069 C C . LEU A 1 387 ? 60.122 43.333 23.111 1.00 40.88 387 LEU A C 1
ATOM 3071 O O . LEU A 1 387 ? 59.927 42.180 22.659 1.00 40.88 387 LEU A O 1
#